Protein AF-A0A817U5U0-F1 (afdb_monomer_lite)

Structure (mmCIF, N/CA/C/O backbone):
data_AF-A0A817U5U0-F1
#
_entry.id   AF-A0A817U5U0-F1
#
loop_
_atom_site.group_PDB
_atom_site.id
_atom_site.type_symbol
_atom_site.label_atom_id
_atom_site.label_alt_id
_atom_site.label_comp_id
_atom_site.label_asym_id
_atom_site.label_entity_id
_atom_site.label_seq_id
_atom_site.pdbx_PDB_ins_code
_atom_site.Cartn_x
_atom_site.Cartn_y
_atom_site.Cartn_z
_atom_site.occupancy
_atom_site.B_iso_or_equiv
_atom_site.auth_seq_id
_atom_site.auth_comp_id
_atom_site.auth_asym_id
_atom_site.auth_atom_id
_atom_site.pdbx_PDB_model_num
ATOM 1 N N . LEU A 1 1 ? 7.726 28.145 31.433 1.00 43.75 1 LEU A N 1
ATOM 2 C CA . LEU A 1 1 ? 6.284 27.852 31.631 1.00 43.75 1 LEU A CA 1
ATOM 3 C C . LEU A 1 1 ? 5.340 28.906 31.020 1.00 43.75 1 LEU A C 1
ATOM 5 O O . LEU A 1 1 ? 4.255 28.517 30.616 1.00 43.75 1 LEU A O 1
ATOM 9 N N . SER A 1 2 ? 5.715 30.189 30.874 1.00 51.97 2 SER A N 1
ATOM 10 C CA . SER A 1 2 ? 4.819 31.243 30.341 1.00 51.97 2 SER A CA 1
ATOM 11 C C . SER A 1 2 ? 4.705 31.316 28.805 1.00 51.97 2 SER A C 1
ATOM 13 O O . SER A 1 2 ? 3.604 31.528 28.306 1.00 51.97 2 SER A O 1
ATOM 15 N N . LEU A 1 3 ? 5.781 31.081 28.037 1.00 46.44 3 LEU A N 1
ATOM 16 C CA . LEU A 1 3 ? 5.717 31.135 26.562 1.00 46.44 3 LEU A CA 1
ATOM 17 C C . LEU A 1 3 ? 4.950 29.959 25.932 1.00 46.44 3 LEU A C 1
ATOM 19 O O . LEU A 1 3 ? 4.122 30.171 25.052 1.00 46.44 3 LEU A O 1
ATOM 23 N N . ASN A 1 4 ? 5.173 28.727 26.403 1.00 53.31 4 ASN A N 1
ATOM 24 C CA . ASN A 1 4 ? 4.499 27.547 25.838 1.00 53.31 4 ASN A CA 1
ATOM 25 C C . ASN A 1 4 ? 2.989 27.557 26.116 1.00 53.31 4 ASN A C 1
ATOM 27 O O . ASN A 1 4 ? 2.205 27.182 25.250 1.00 53.31 4 ASN A O 1
ATOM 31 N N . LYS A 1 5 ? 2.562 28.058 27.284 1.00 53.97 5 LYS A N 1
ATOM 32 C CA . LYS A 1 5 ? 1.135 28.207 27.607 1.00 53.97 5 LYS A CA 1
ATOM 33 C C . LYS A 1 5 ? 0.460 29.260 26.719 1.00 53.97 5 LYS A C 1
ATOM 35 O O . LYS A 1 5 ? -0.624 29.000 26.212 1.00 53.97 5 LYS A O 1
ATOM 40 N N . ALA A 1 6 ? 1.116 30.397 26.469 1.00 56.25 6 ALA A N 1
ATOM 41 C CA . ALA A 1 6 ? 0.605 31.432 25.564 1.00 56.25 6 ALA A CA 1
ATOM 42 C C . ALA A 1 6 ? 0.514 30.944 24.104 1.00 56.25 6 ALA A C 1
ATOM 44 O O . ALA A 1 6 ? -0.494 31.175 23.438 1.00 56.25 6 ALA A O 1
ATOM 45 N N . ASN A 1 7 ? 1.521 30.203 23.627 1.00 61.50 7 ASN A N 1
ATOM 46 C CA . ASN A 1 7 ? 1.499 29.600 22.292 1.00 61.50 7 ASN A CA 1
ATOM 47 C C . ASN A 1 7 ? 0.380 28.558 22.141 1.00 61.50 7 ASN A C 1
ATOM 49 O O . ASN A 1 7 ? -0.307 28.552 21.123 1.00 61.50 7 ASN A O 1
ATOM 53 N N . ASN A 1 8 ? 0.139 27.732 23.161 1.00 61.09 8 ASN A N 1
ATOM 54 C CA . ASN A 1 8 ? -0.932 26.735 23.128 1.00 61.09 8 ASN A CA 1
ATOM 55 C C . ASN A 1 8 ? -2.330 27.368 23.156 1.00 61.09 8 ASN A C 1
ATOM 57 O O . ASN A 1 8 ? -3.209 26.927 22.422 1.00 61.09 8 ASN A O 1
ATOM 61 N N . ILE A 1 9 ? -2.525 28.444 23.927 1.00 65.06 9 ILE A N 1
ATOM 62 C CA . ILE A 1 9 ? -3.781 29.214 23.921 1.00 65.06 9 ILE A CA 1
ATOM 63 C C . ILE A 1 9 ? -4.038 29.813 22.530 1.00 65.06 9 ILE A C 1
ATOM 65 O O . ILE A 1 9 ? -5.150 29.713 22.012 1.00 65.06 9 ILE A O 1
ATOM 69 N N . ASN A 1 10 ? -3.004 30.362 21.882 1.00 74.81 10 ASN A N 1
ATOM 70 C CA . ASN A 1 10 ? -3.115 30.878 20.516 1.00 74.81 10 ASN A CA 1
ATOM 71 C C . ASN A 1 10 ? -3.481 29.779 19.503 1.00 74.81 10 ASN A C 1
ATOM 73 O O . ASN A 1 10 ? -4.281 30.025 18.601 1.00 74.81 10 ASN A O 1
ATOM 77 N N . ILE A 1 11 ? -2.943 28.564 19.664 1.00 77.94 11 ILE A N 1
ATOM 78 C CA . ILE A 1 11 ? -3.271 27.413 18.812 1.00 77.94 11 ILE A CA 1
ATOM 79 C C . ILE A 1 11 ? -4.739 26.998 18.977 1.00 77.94 11 ILE A C 1
ATOM 81 O O . ILE A 1 11 ? -5.435 26.837 17.975 1.00 77.94 11 ILE A O 1
ATOM 85 N N . THR A 1 12 ? -5.236 26.871 20.209 1.00 76.38 12 THR A N 1
ATOM 86 C CA . THR A 1 12 ? -6.635 26.490 20.467 1.00 76.38 12 THR A CA 1
ATOM 87 C C . THR A 1 12 ? -7.622 27.514 19.903 1.00 76.38 12 THR A C 1
ATOM 89 O O . THR A 1 12 ? -8.574 27.133 19.223 1.00 76.38 12 THR A O 1
ATOM 92 N N . ILE A 1 13 ? -7.359 28.814 20.084 1.00 79.56 13 ILE A N 1
ATOM 93 C CA . ILE A 1 13 ? -8.192 29.884 19.506 1.00 79.56 13 ILE A CA 1
ATOM 94 C C . ILE A 1 13 ? -8.181 29.815 17.970 1.00 79.56 13 ILE A C 1
ATOM 96 O O . ILE A 1 13 ? -9.220 29.980 17.325 1.00 79.56 13 ILE A O 1
ATOM 100 N N . ALA A 1 14 ? -7.022 29.543 17.365 1.00 81.31 14 ALA A N 1
ATOM 101 C CA . ALA A 1 14 ? -6.908 29.419 15.916 1.00 81.31 14 ALA A CA 1
ATOM 102 C C . ALA A 1 14 ? -7.672 28.195 15.374 1.00 81.31 14 ALA A C 1
ATOM 104 O O . ALA A 1 14 ? -8.355 28.306 14.352 1.00 81.31 14 ALA A O 1
ATOM 105 N N . ILE A 1 15 ? -7.612 27.054 16.069 1.00 81.00 15 ILE A N 1
ATOM 106 C CA . ILE A 1 15 ? -8.390 25.849 15.741 1.00 81.00 15 ILE A CA 1
ATOM 107 C C . ILE A 1 15 ? -9.892 26.145 15.804 1.00 81.00 15 ILE A C 1
ATOM 109 O O . ILE A 1 15 ? -10.621 25.814 14.868 1.00 81.00 15 ILE A O 1
ATOM 113 N N . GLU A 1 16 ? -10.357 26.816 16.859 1.00 82.50 16 GLU A N 1
ATOM 114 C CA . GLU A 1 16 ? -11.765 27.187 17.005 1.00 82.50 16 GLU A CA 1
ATOM 115 C C . GLU A 1 16 ? -12.228 28.129 15.881 1.00 82.50 16 GLU A C 1
ATOM 117 O O . GLU A 1 16 ? -13.289 27.927 15.279 1.00 82.50 16 GLU A O 1
ATOM 122 N N . PHE A 1 17 ? -11.418 29.137 15.546 1.00 84.31 17 PHE A N 1
ATOM 123 C CA . PHE A 1 17 ? -11.716 30.068 14.461 1.00 84.31 17 PHE A CA 1
ATOM 124 C C . PHE A 1 17 ? -11.838 29.353 13.108 1.00 84.31 17 PHE A C 1
ATOM 126 O O . PHE A 1 17 ? -12.817 29.565 12.382 1.00 84.31 17 PHE A O 1
ATOM 133 N N . LEU A 1 18 ? -10.879 28.481 12.778 1.00 83.81 18 LEU A N 1
ATOM 134 C CA . LEU A 1 18 ? -10.904 27.711 11.535 1.00 83.81 18 LEU A CA 1
ATOM 135 C C . LEU A 1 18 ? -12.078 26.728 11.500 1.00 83.81 18 LEU A C 1
ATOM 137 O O . LEU A 1 18 ? -12.753 26.647 10.476 1.00 83.81 18 LEU A O 1
ATOM 141 N N . SER A 1 19 ? -12.379 26.058 12.615 1.00 83.00 19 SER A N 1
ATOM 142 C CA . SER A 1 19 ? -13.530 25.155 12.747 1.00 83.00 19 SER A CA 1
ATOM 143 C C . SER A 1 19 ? -14.846 25.872 12.433 1.00 83.00 19 SER A C 1
ATOM 145 O O . SER A 1 19 ? -15.603 25.458 11.551 1.00 83.00 19 SER A O 1
ATOM 147 N N . ARG A 1 20 ? -15.076 27.036 13.054 1.00 83.50 20 ARG A N 1
ATOM 148 C CA . ARG A 1 20 ? -16.261 27.870 12.791 1.00 83.50 20 ARG A CA 1
ATOM 149 C C . ARG A 1 20 ? -16.310 28.405 11.360 1.00 83.50 20 ARG A C 1
ATOM 151 O O . ARG A 1 20 ? -17.399 28.678 10.858 1.00 83.50 20 ARG A O 1
ATOM 158 N N . SER A 1 21 ? -15.159 28.637 10.733 1.00 84.38 21 SER A N 1
ATOM 159 C CA . SER A 1 21 ? -15.073 29.075 9.336 1.00 84.38 21 SER A CA 1
ATOM 160 C C . SER A 1 21 ? -15.476 27.950 8.378 1.00 84.38 21 SER A C 1
ATOM 162 O O . SER A 1 21 ? -16.348 28.149 7.533 1.00 84.38 21 SER A O 1
ATOM 164 N N . ILE A 1 22 ? -14.930 26.744 8.574 1.00 83.06 22 ILE A N 1
ATOM 165 C CA . ILE A 1 22 ? -15.254 25.550 7.778 1.00 83.06 22 ILE A CA 1
ATOM 166 C C . ILE A 1 22 ? -16.745 25.225 7.875 1.00 83.06 22 ILE A C 1
ATOM 168 O O . ILE A 1 22 ? -17.406 25.093 6.848 1.00 83.06 22 ILE A O 1
ATOM 172 N N . LEU A 1 23 ? -17.296 25.166 9.093 1.00 82.88 23 LEU A N 1
ATOM 173 C CA . LEU A 1 23 ? -18.718 24.882 9.306 1.00 82.88 23 LEU A CA 1
ATOM 174 C C . LEU A 1 23 ? -19.612 25.891 8.582 1.00 82.88 23 LEU A C 1
ATOM 176 O O . LEU A 1 23 ? -20.573 25.501 7.929 1.00 82.88 23 LEU A O 1
ATOM 180 N N . ARG A 1 24 ? -19.282 27.187 8.652 1.00 82.19 24 ARG A N 1
ATOM 181 C CA . ARG A 1 24 ? -20.046 28.225 7.947 1.00 82.19 24 ARG A CA 1
ATOM 182 C C . ARG A 1 24 ? -20.027 28.023 6.437 1.00 82.19 24 ARG A C 1
ATOM 184 O O . ARG A 1 24 ? -21.071 28.153 5.811 1.00 82.19 24 ARG A O 1
ATOM 191 N N . HIS A 1 25 ? -18.872 27.705 5.862 1.00 81.44 25 HIS A N 1
ATOM 192 C CA . HIS A 1 25 ? -18.752 27.523 4.420 1.00 81.44 25 HIS A CA 1
ATOM 193 C C . HIS A 1 25 ? -19.435 26.243 3.921 1.00 81.44 25 HIS A C 1
ATOM 195 O O . HIS A 1 25 ? -20.168 26.321 2.940 1.00 81.44 25 HIS A O 1
ATOM 201 N N . LEU A 1 26 ? -19.280 25.114 4.621 1.00 77.94 26 LEU A N 1
ATOM 202 C CA . LEU A 1 26 ? -19.882 23.835 4.221 1.00 77.94 26 LEU A CA 1
ATOM 203 C C . LEU A 1 26 ? -21.403 23.779 4.463 1.00 77.94 26 LEU A C 1
ATOM 205 O O . LEU A 1 26 ? -22.134 23.199 3.666 1.00 77.94 26 LEU A O 1
ATOM 209 N N . ILE A 1 27 ? -21.916 24.416 5.524 1.00 74.94 27 ILE A N 1
ATOM 210 C CA . ILE A 1 27 ? -23.370 24.495 5.773 1.00 74.94 27 ILE A CA 1
ATOM 211 C C . ILE A 1 27 ? -24.041 25.474 4.802 1.00 74.94 27 ILE A C 1
ATOM 213 O O . ILE A 1 27 ? -25.139 25.219 4.321 1.00 74.94 27 ILE A O 1
ATOM 217 N N . HIS A 1 28 ? -23.396 26.601 4.488 1.00 69.19 28 HIS A N 1
ATOM 218 C CA . HIS A 1 28 ? -23.938 27.532 3.498 1.00 69.19 28 HIS A CA 1
ATOM 219 C C . HIS A 1 28 ? -23.950 26.915 2.089 1.00 69.19 28 HIS A C 1
ATOM 221 O O . HIS A 1 28 ? -24.801 27.255 1.270 1.00 69.19 28 HIS A O 1
ATOM 227 N N . GLU A 1 29 ? -23.024 26.001 1.800 1.00 62.50 29 GLU A N 1
ATOM 228 C CA . GLU A 1 29 ? -22.996 25.242 0.552 1.00 62.50 29 GLU A CA 1
ATOM 229 C C . GLU A 1 29 ? -24.199 24.300 0.416 1.00 62.50 29 GLU A C 1
ATOM 231 O O . GLU A 1 29 ? -24.872 24.355 -0.614 1.00 62.50 29 GLU A O 1
ATOM 236 N N . SER A 1 30 ? -24.551 23.534 1.461 1.00 59.88 30 SER A N 1
ATOM 237 C CA . SER A 1 30 ? -25.712 22.623 1.431 1.00 59.88 30 SER A CA 1
ATOM 238 C C . SER A 1 30 ? -27.060 23.333 1.239 1.00 59.88 30 SER A C 1
ATOM 240 O O . SER A 1 30 ? -28.045 22.701 0.864 1.00 59.88 30 SER A O 1
ATOM 242 N N . GLN A 1 31 ? -27.102 24.650 1.463 1.00 58.00 31 GLN A N 1
ATOM 243 C CA . GLN A 1 31 ? -28.292 25.494 1.333 1.00 58.00 31 GLN A CA 1
ATOM 244 C C . GLN A 1 31 ? -28.314 26.339 0.043 1.00 58.00 31 GLN A C 1
ATOM 246 O O . GLN A 1 31 ? -29.323 26.984 -0.244 1.00 58.00 31 GLN A O 1
ATOM 251 N N . SER A 1 32 ? -27.226 26.376 -0.738 1.00 54.06 32 SER A N 1
ATOM 252 C CA . SER A 1 32 ? -27.086 27.280 -1.893 1.00 54.06 32 SER A CA 1
ATOM 253 C C . SER A 1 32 ? -27.425 26.623 -3.242 1.00 54.06 32 SER A C 1
ATOM 255 O O . SER A 1 32 ? -27.016 25.503 -3.527 1.00 54.06 32 SER A O 1
ATOM 257 N N . ASN A 1 33 ? -28.172 27.341 -4.093 1.00 47.47 33 ASN A N 1
ATOM 258 C CA . ASN A 1 33 ? -28.650 26.859 -5.398 1.00 47.47 33 ASN A CA 1
ATOM 259 C C . ASN A 1 33 ? -27.487 26.647 -6.407 1.00 47.47 33 ASN A C 1
ATOM 261 O O . ASN A 1 33 ? -26.680 27.564 -6.595 1.00 47.47 33 ASN A O 1
ATOM 265 N N . PRO A 1 34 ? -27.421 25.512 -7.135 1.00 52.78 34 PRO A N 1
ATOM 266 C CA . PRO A 1 34 ? -26.240 25.077 -7.902 1.00 52.78 34 PRO A CA 1
ATOM 267 C C . PRO A 1 34 ? -25.942 25.855 -9.202 1.00 52.78 34 PRO A C 1
ATOM 269 O O . PRO A 1 34 ? -24.988 25.535 -9.905 1.00 52.78 34 PRO A O 1
ATOM 272 N N . GLN A 1 35 ? -26.731 26.871 -9.566 1.00 47.59 35 GLN A N 1
ATOM 273 C CA . GLN A 1 35 ? -26.686 27.451 -10.917 1.00 47.59 35 GLN A CA 1
ATOM 274 C C . GLN A 1 35 ? -25.785 28.683 -11.112 1.00 47.59 35 GLN A C 1
ATOM 276 O O . GLN A 1 35 ? -25.588 29.069 -12.260 1.00 47.59 35 GLN A O 1
ATOM 281 N N . TYR A 1 36 ? -25.204 29.300 -10.069 1.00 47.00 36 TYR A N 1
ATOM 282 C CA . TYR A 1 36 ? -24.597 30.639 -10.240 1.00 47.00 36 TYR A CA 1
ATOM 283 C C . TYR A 1 36 ? -23.177 30.895 -9.696 1.00 47.00 36 TYR A C 1
ATOM 285 O O . TYR A 1 36 ? -22.712 32.023 -9.832 1.00 47.00 36 TYR A O 1
ATOM 293 N N . ASN A 1 37 ? -22.432 29.934 -9.121 1.00 55.19 37 ASN A N 1
ATOM 294 C CA . ASN A 1 37 ? -21.093 30.259 -8.570 1.00 55.19 37 ASN A CA 1
ATOM 295 C C . ASN A 1 37 ? -20.073 29.100 -8.454 1.00 55.19 37 ASN A C 1
ATOM 297 O O . ASN A 1 37 ? -19.302 29.048 -7.494 1.00 55.19 37 ASN A O 1
ATOM 301 N N . ASN A 1 38 ? -19.992 28.205 -9.444 1.00 64.81 38 ASN A N 1
ATOM 302 C CA . ASN A 1 38 ? -19.128 27.010 -9.382 1.00 64.81 38 ASN A CA 1
ATOM 303 C C . ASN A 1 38 ? -17.647 27.304 -9.063 1.00 64.81 38 ASN A C 1
ATOM 305 O O . ASN A 1 38 ? -17.042 26.602 -8.261 1.00 64.81 38 ASN A O 1
ATOM 309 N N . GLN A 1 39 ? -17.052 28.372 -9.607 1.00 71.25 39 GLN A N 1
ATOM 310 C CA . GLN A 1 39 ? -15.627 28.658 -9.377 1.00 71.25 39 GLN A CA 1
ATOM 311 C C . GLN A 1 39 ? -15.336 29.210 -7.970 1.00 71.25 39 GLN A C 1
ATOM 313 O O . GLN A 1 39 ? -14.357 28.815 -7.338 1.00 71.25 39 GLN A O 1
ATOM 318 N N . ARG A 1 40 ? -16.192 30.097 -7.440 1.00 74.00 40 ARG A N 1
ATOM 319 C CA . ARG A 1 40 ? -16.064 30.595 -6.056 1.00 74.00 40 ARG A CA 1
ATOM 320 C C . ARG A 1 40 ? -16.325 29.488 -5.041 1.00 74.00 40 ARG A C 1
ATOM 322 O O . ARG A 1 40 ? -15.653 29.447 -4.012 1.00 74.00 40 ARG A O 1
ATOM 329 N N . LEU A 1 41 ? -17.267 28.599 -5.350 1.00 75.25 41 LEU A N 1
ATOM 330 C CA . LEU A 1 41 ? -17.567 27.426 -4.544 1.00 75.25 41 LEU A CA 1
ATOM 331 C C . LEU A 1 41 ? -16.346 26.503 -4.450 1.00 75.25 41 LEU A C 1
ATOM 333 O O . LEU A 1 41 ? -15.869 26.247 -3.350 1.00 75.25 41 LEU A O 1
ATOM 337 N N . LEU A 1 42 ? -15.753 26.131 -5.590 1.00 76.69 42 LEU A N 1
ATOM 338 C CA . LEU A 1 42 ? -14.539 25.306 -5.644 1.00 76.69 42 LEU A CA 1
ATOM 339 C C . LEU A 1 42 ? -13.374 25.911 -4.843 1.00 76.69 42 LEU A C 1
ATOM 341 O O . LEU A 1 42 ? -12.702 25.202 -4.097 1.00 76.69 42 LEU A O 1
ATOM 345 N N . ILE A 1 43 ? -13.169 27.230 -4.928 1.00 80.31 43 ILE A N 1
ATOM 346 C CA . ILE A 1 43 ? -12.139 27.933 -4.144 1.00 80.31 43 ILE A CA 1
ATOM 347 C C . ILE A 1 43 ? -12.426 27.853 -2.636 1.00 80.31 43 ILE A C 1
ATOM 349 O O . ILE A 1 43 ? -11.502 27.697 -1.836 1.00 80.31 43 ILE A O 1
ATOM 353 N N . ASN A 1 44 ? -13.686 27.989 -2.222 1.00 82.94 44 ASN A N 1
ATOM 354 C CA . ASN A 1 44 ? -14.061 27.917 -0.809 1.00 82.94 44 ASN A CA 1
ATOM 355 C C . ASN A 1 44 ? -13.939 26.493 -0.256 1.00 82.94 44 ASN A C 1
ATOM 357 O O . ASN A 1 44 ? -13.437 26.325 0.855 1.00 82.94 44 ASN A O 1
ATOM 361 N N . ILE A 1 45 ? -14.311 25.482 -1.040 1.00 84.44 45 ILE A N 1
ATOM 362 C CA . ILE A 1 45 ? -14.126 24.067 -0.705 1.00 84.44 45 ILE A CA 1
ATOM 363 C C . ILE A 1 45 ? -12.638 23.748 -0.524 1.00 84.44 45 ILE A C 1
ATOM 365 O O . ILE A 1 45 ? -12.233 23.170 0.486 1.00 84.44 45 ILE A O 1
ATOM 369 N N . GLU A 1 46 ? -11.793 24.188 -1.461 1.00 86.00 46 GLU A N 1
ATOM 370 C CA . GLU A 1 46 ? -10.347 23.986 -1.363 1.00 86.00 46 GLU A CA 1
ATOM 371 C C . GLU A 1 46 ? -9.770 24.672 -0.113 1.00 86.00 46 GLU A C 1
ATOM 373 O O . GLU A 1 46 ? -8.947 24.090 0.600 1.00 86.00 46 GLU A O 1
ATOM 378 N N . LYS A 1 47 ? -10.228 25.890 0.210 1.00 86.75 47 LYS A N 1
ATOM 379 C CA . LYS A 1 47 ? -9.858 26.577 1.458 1.00 86.75 47 LYS A CA 1
ATOM 380 C C . LYS A 1 47 ? -10.288 25.787 2.693 1.00 86.75 47 LYS A C 1
ATOM 382 O O . LYS A 1 47 ? -9.500 25.694 3.630 1.00 86.75 47 LYS A O 1
ATOM 387 N N . CYS A 1 48 ? -11.487 25.204 2.705 1.00 87.50 48 CYS A N 1
ATOM 388 C CA . CYS A 1 48 ? -11.955 24.374 3.817 1.00 87.50 48 CYS A CA 1
ATOM 389 C C . CYS A 1 48 ? -11.061 23.145 4.010 1.00 87.50 48 CYS A C 1
ATOM 391 O O . CYS A 1 48 ? -10.595 22.910 5.123 1.00 87.50 48 CYS A O 1
ATOM 393 N N . SER A 1 49 ? -10.732 22.434 2.929 1.00 88.12 49 SER A N 1
ATOM 394 C CA . SER A 1 49 ? -9.812 21.289 2.970 1.00 88.12 49 SER A CA 1
ATOM 395 C C . SER A 1 49 ? -8.421 21.689 3.482 1.00 88.12 49 SER A C 1
ATOM 397 O O . SER A 1 49 ? -7.876 21.061 4.390 1.00 88.12 49 SER A O 1
ATOM 399 N N . ARG A 1 50 ? -7.859 22.808 3.003 1.00 89.69 50 ARG A N 1
ATOM 400 C CA . ARG A 1 50 ? -6.579 23.335 3.515 1.00 89.69 50 ARG A CA 1
ATOM 401 C C . ARG A 1 50 ? -6.658 23.720 4.995 1.00 89.69 50 ARG A C 1
ATOM 403 O O . ARG A 1 50 ? -5.712 23.455 5.734 1.00 89.69 50 ARG A O 1
ATOM 410 N N . ASN A 1 51 ? -7.765 24.311 5.440 1.00 89.81 51 ASN A N 1
ATOM 411 C CA . ASN A 1 51 ? -7.975 24.649 6.847 1.00 89.81 51 ASN A CA 1
ATOM 412 C C . ASN A 1 51 ? -8.051 23.391 7.722 1.00 89.81 51 ASN A C 1
ATOM 414 O O . ASN A 1 51 ? -7.457 23.388 8.795 1.00 89.81 51 ASN A O 1
ATOM 418 N N . LEU A 1 52 ? -8.688 22.310 7.255 1.00 89.88 52 LEU A N 1
ATOM 419 C CA . LEU A 1 52 ? -8.681 21.013 7.945 1.00 89.88 52 LEU A CA 1
ATOM 420 C C . LEU A 1 52 ? -7.255 20.466 8.105 1.00 89.88 52 LEU A C 1
ATOM 422 O O . LEU A 1 52 ? -6.892 20.023 9.192 1.00 89.88 52 LEU A O 1
ATOM 426 N N . LEU A 1 53 ? -6.405 20.589 7.077 1.00 90.94 53 LEU A N 1
ATOM 427 C CA . LEU A 1 53 ? -4.986 20.217 7.180 1.00 90.94 53 LEU A CA 1
ATOM 428 C C . LEU A 1 53 ? -4.226 21.060 8.214 1.00 90.94 53 LEU A C 1
ATOM 430 O O . LEU A 1 53 ? -3.364 20.540 8.925 1.00 90.94 53 LEU A O 1
ATOM 434 N N . HIS A 1 54 ? -4.522 22.359 8.301 1.00 88.94 54 HIS A N 1
ATOM 435 C CA . HIS A 1 54 ? -3.929 23.235 9.312 1.00 88.94 54 HIS A CA 1
ATOM 436 C C . HIS A 1 54 ? -4.386 22.870 10.722 1.00 88.94 54 HIS A C 1
ATOM 438 O O . HIS A 1 54 ? -3.537 22.770 11.606 1.00 88.94 54 HIS A O 1
ATOM 444 N N . ILE A 1 55 ? -5.683 22.612 10.914 1.00 87.75 55 ILE A N 1
ATOM 445 C CA . ILE A 1 55 ? -6.231 22.130 12.184 1.00 87.75 55 ILE A CA 1
ATOM 446 C C . ILE A 1 55 ? -5.533 20.830 12.583 1.00 87.75 55 ILE A C 1
ATOM 448 O O . ILE A 1 55 ? -4.969 20.779 13.666 1.00 87.75 55 ILE A O 1
ATOM 452 N N . ALA A 1 56 ? -5.475 19.825 11.704 1.00 88.31 56 ALA A N 1
ATOM 453 C CA . ALA A 1 56 ? -4.821 18.548 11.994 1.00 88.31 56 ALA A CA 1
ATOM 454 C C . ALA A 1 56 ? -3.347 18.728 12.403 1.00 88.31 56 ALA A C 1
ATOM 456 O O . ALA A 1 56 ? -2.893 18.160 13.398 1.00 88.31 56 ALA A O 1
ATOM 457 N N . LYS A 1 57 ? -2.602 19.575 11.678 1.00 89.69 57 LYS A N 1
ATOM 458 C CA . LYS A 1 57 ? -1.207 19.900 12.010 1.00 89.69 57 LYS A CA 1
ATOM 459 C C . LYS A 1 57 ? -1.092 20.553 13.389 1.00 89.69 57 LYS A C 1
ATOM 461 O O . LYS A 1 57 ? -0.219 20.180 14.166 1.00 89.69 57 LYS A O 1
ATOM 466 N N . TRP A 1 58 ? -1.937 21.537 13.678 1.00 86.56 58 TRP A N 1
ATOM 467 C CA . TRP A 1 58 ? -1.895 22.275 14.935 1.00 86.56 58 TRP A CA 1
ATOM 468 C C . TRP A 1 58 ? -2.368 21.448 16.130 1.00 86.56 58 TRP A C 1
ATOM 470 O O . TRP A 1 58 ? -1.766 21.536 17.199 1.00 86.56 58 TRP A O 1
ATOM 480 N N . SER A 1 59 ? -3.373 20.594 15.942 1.00 84.88 59 SER A N 1
ATOM 481 C CA . SER A 1 59 ? -3.806 19.608 16.931 1.00 84.88 59 SER A CA 1
ATOM 482 C C . SER A 1 59 ? -2.657 18.677 17.306 1.00 84.88 59 SER A C 1
ATOM 484 O O . SER A 1 59 ? -2.398 18.499 18.491 1.00 84.88 59 SER A O 1
ATOM 486 N N . ARG A 1 60 ? -1.893 18.181 16.322 1.00 84.94 60 ARG A N 1
ATOM 487 C CA . ARG A 1 60 ? -0.700 17.362 16.581 1.00 84.94 60 ARG A CA 1
ATOM 488 C C . ARG A 1 60 ? 0.363 18.109 17.386 1.00 84.94 60 ARG A C 1
ATOM 490 O O . ARG A 1 60 ? 0.827 17.601 18.399 1.00 84.94 60 ARG A O 1
ATOM 497 N N . THR A 1 61 ? 0.679 19.350 17.007 1.00 84.69 61 THR A N 1
ATOM 498 C CA . THR A 1 61 ? 1.643 20.164 17.771 1.00 84.69 61 THR A CA 1
ATOM 499 C C . THR A 1 61 ? 1.164 20.494 19.185 1.00 84.69 61 THR A C 1
ATOM 501 O O . THR A 1 61 ? 1.987 20.661 20.078 1.00 84.69 61 THR A O 1
ATOM 504 N N . ALA A 1 62 ? -0.152 20.599 19.400 1.00 79.12 62 ALA A N 1
ATOM 505 C CA . ALA A 1 62 ? -0.726 20.827 20.721 1.00 79.12 62 ALA A CA 1
ATOM 506 C C . ALA A 1 62 ? -0.636 19.572 21.605 1.00 79.12 62 ALA A C 1
ATOM 508 O O . ALA A 1 62 ? -0.320 19.692 22.785 1.00 79.12 62 ALA A O 1
ATOM 509 N N . ILE A 1 63 ? -0.848 18.380 21.034 1.00 78.75 63 ILE A N 1
ATOM 510 C CA . ILE A 1 63 ? -0.674 17.097 21.739 1.00 78.75 63 ILE A CA 1
ATOM 511 C C . ILE A 1 63 ? 0.780 16.928 22.186 1.00 78.75 63 ILE A C 1
ATOM 513 O O . ILE A 1 63 ? 1.033 16.581 23.335 1.00 78.75 63 ILE A O 1
ATOM 517 N N . GLU A 1 64 ? 1.735 17.239 21.307 1.00 80.75 64 GLU A N 1
ATOM 518 C CA . GLU A 1 64 ? 3.168 17.180 21.617 1.00 80.75 64 GLU A CA 1
ATOM 519 C C . GLU A 1 64 ? 3.585 18.187 22.709 1.00 80.75 64 GLU A C 1
ATOM 521 O O . GLU A 1 64 ? 4.589 17.975 23.387 1.00 80.75 64 GLU A O 1
ATOM 526 N N . SER A 1 65 ? 2.832 19.280 22.900 1.00 73.62 65 SER A N 1
ATOM 527 C CA . SER A 1 65 ? 3.200 20.372 23.808 1.00 73.62 65 SER A CA 1
ATOM 528 C C . SER A 1 65 ? 2.447 20.404 25.150 1.00 73.62 65 SER A C 1
ATOM 530 O O . SER A 1 65 ? 2.997 20.988 26.088 1.00 73.62 65 SER A O 1
ATOM 532 N N . ASN A 1 66 ? 1.221 19.852 25.271 1.00 69.19 66 ASN A N 1
ATOM 533 C CA . ASN A 1 66 ? 0.506 19.591 26.544 1.00 69.19 66 ASN A CA 1
ATOM 534 C C . ASN A 1 66 ? -0.894 18.936 26.363 1.00 69.19 66 ASN A C 1
ATOM 536 O O . ASN A 1 66 ? -1.698 19.431 25.577 1.00 69.19 66 ASN A O 1
ATOM 540 N N . HIS A 1 67 ? -1.280 17.968 27.212 1.00 60.25 67 HIS A N 1
ATOM 541 C CA . HIS A 1 67 ? -2.593 17.281 27.141 1.00 60.25 67 HIS A CA 1
ATOM 542 C C . HIS A 1 67 ? -3.835 18.134 27.515 1.00 60.25 67 HIS A C 1
ATOM 544 O O . HIS A 1 67 ? -4.942 17.841 27.068 1.00 60.25 67 HIS A O 1
ATOM 550 N N . GLU A 1 68 ? -3.701 19.208 28.309 1.00 59.28 68 GLU A N 1
ATOM 551 C CA . GLU A 1 68 ? -4.844 20.082 28.671 1.00 59.28 68 GLU A CA 1
ATOM 552 C C . GLU A 1 68 ? -5.380 20.903 27.484 1.00 59.28 68 GLU A C 1
ATOM 554 O O . GLU A 1 68 ? -6.544 21.299 27.469 1.00 59.28 68 GLU A O 1
ATOM 559 N N . ALA A 1 69 ? -4.548 21.173 26.472 1.00 58.94 69 ALA A N 1
ATOM 560 C CA . ALA A 1 69 ? -4.997 21.856 25.259 1.00 58.94 69 ALA A CA 1
ATOM 561 C C . ALA A 1 69 ? -5.897 20.945 24.407 1.00 58.94 69 ALA A C 1
ATOM 563 O O . ALA A 1 69 ? -6.750 21.427 23.657 1.00 58.94 69 ALA A O 1
ATOM 564 N N . THR A 1 70 ? -5.740 19.627 24.540 1.00 60.22 70 THR A N 1
ATOM 565 C CA . THR A 1 70 ? -6.435 18.639 23.722 1.00 60.22 70 THR A CA 1
ATOM 566 C C . THR A 1 70 ? -7.922 18.569 24.046 1.00 60.22 70 THR A C 1
ATOM 568 O O . THR A 1 70 ? -8.733 18.564 23.127 1.00 60.22 70 THR A O 1
ATOM 571 N N . THR A 1 71 ? -8.316 18.647 25.320 1.00 59.25 71 THR A N 1
ATOM 572 C CA . THR A 1 71 ? -9.735 18.630 25.731 1.00 59.25 71 THR A CA 1
ATOM 573 C C . THR A 1 71 ? -10.522 19.826 25.178 1.00 59.25 71 THR A C 1
ATOM 575 O O . THR A 1 71 ? -11.620 19.660 24.642 1.00 59.25 71 THR A O 1
ATOM 578 N N . ASN A 1 72 ? -9.937 21.027 25.213 1.00 63.41 72 ASN A N 1
ATOM 579 C CA . ASN A 1 72 ? -10.540 22.235 24.636 1.00 63.41 72 ASN A CA 1
ATOM 580 C C . ASN A 1 72 ? -10.626 22.169 23.103 1.00 63.41 72 ASN A C 1
ATOM 582 O O . ASN A 1 72 ? -11.610 22.619 22.503 1.00 63.41 72 ASN A O 1
ATOM 586 N N . ASN A 1 73 ? -9.622 21.568 22.460 1.00 69.19 73 ASN A N 1
ATOM 587 C CA . ASN A 1 73 ? -9.638 21.340 21.019 1.00 69.19 73 ASN A CA 1
ATOM 588 C C . ASN A 1 73 ? -10.736 20.332 20.635 1.00 69.19 73 ASN A C 1
ATOM 590 O O . ASN A 1 73 ? -11.486 20.594 19.699 1.00 69.19 73 ASN A O 1
ATOM 594 N N . VAL A 1 74 ? -10.904 19.232 21.379 1.00 67.75 74 VAL A N 1
ATOM 595 C CA . VAL A 1 74 ? -11.950 18.218 21.135 1.00 67.75 74 VAL A CA 1
ATOM 596 C C . VAL A 1 74 ? -13.350 18.838 21.177 1.00 67.75 74 VAL A C 1
ATOM 598 O O . VAL A 1 74 ? -14.139 18.628 20.256 1.00 67.75 74 VAL A O 1
ATOM 601 N N . MET A 1 75 ? -13.640 19.685 22.172 1.00 67.38 75 MET A N 1
ATOM 602 C CA . MET A 1 75 ? -14.922 20.403 22.254 1.00 67.38 75 MET A CA 1
ATOM 603 C C . MET A 1 75 ? -15.150 21.338 21.058 1.00 67.38 75 MET A C 1
ATOM 605 O O . MET A 1 75 ? -16.250 21.400 20.507 1.00 67.38 75 MET A O 1
ATOM 609 N N . SER A 1 76 ? -14.100 22.030 20.612 1.00 71.69 76 SER A N 1
ATOM 610 C CA . SER A 1 76 ? -14.152 22.951 19.465 1.00 71.69 76 SER A CA 1
ATOM 611 C C . SER A 1 76 ? -14.346 22.234 18.120 1.00 71.69 76 SER A C 1
ATOM 613 O O . SER A 1 76 ? -14.844 22.824 17.155 1.00 71.69 76 SER A O 1
ATOM 615 N N . LEU A 1 77 ? -13.956 20.960 18.050 1.00 82.62 77 LEU A N 1
ATOM 616 C CA . LEU A 1 77 ? -14.049 20.114 16.861 1.00 82.62 77 LEU A CA 1
ATOM 617 C C . LEU A 1 77 ? -15.306 19.232 16.839 1.00 82.62 77 LEU A C 1
ATOM 619 O O . LEU A 1 77 ? -15.639 18.705 15.781 1.00 82.62 77 LEU A O 1
ATOM 623 N N . GLY A 1 78 ? -16.049 19.111 17.947 1.00 81.25 78 GLY A N 1
ATOM 624 C CA . GLY A 1 78 ? -17.222 18.231 18.051 1.00 81.25 78 GLY A CA 1
ATOM 625 C C . GLY A 1 78 ? -18.236 18.400 16.911 1.00 81.25 78 GLY A C 1
ATOM 626 O O . GLY A 1 78 ? -18.619 17.425 16.272 1.00 81.25 78 GLY A O 1
ATOM 627 N N . LYS A 1 79 ? -18.576 19.647 16.557 1.00 80.88 79 LYS A N 1
ATOM 628 C CA . LYS A 1 79 ? -19.491 19.948 15.436 1.00 80.88 79 LYS A CA 1
ATOM 629 C C . LYS A 1 79 ? -18.933 19.561 14.062 1.00 80.88 79 LYS A C 1
ATOM 631 O O . LYS A 1 79 ? -19.700 19.221 13.167 1.00 80.88 79 LYS A O 1
ATOM 636 N N . LEU A 1 80 ? -17.612 19.623 13.871 1.00 83.75 80 LEU A N 1
ATOM 637 C CA . LEU A 1 80 ? -16.985 19.153 12.631 1.00 83.75 80 LEU A CA 1
ATOM 638 C C . LEU A 1 80 ? -17.082 17.632 12.518 1.00 83.75 80 LEU A C 1
ATOM 640 O O . LEU A 1 80 ? -17.374 17.130 11.438 1.00 83.75 80 LEU A O 1
ATOM 644 N N . PHE A 1 81 ? -16.884 16.907 13.620 1.00 85.38 81 PHE A N 1
ATOM 645 C CA . PHE A 1 81 ? -17.030 15.452 13.630 1.00 85.38 81 PHE A CA 1
ATOM 646 C C . PHE A 1 81 ? -18.483 15.008 13.443 1.00 85.38 81 PHE A C 1
ATOM 648 O O . PHE A 1 81 ? -18.722 14.027 12.744 1.00 85.38 81 PHE A O 1
ATOM 655 N N . GLU A 1 82 ? -19.461 15.745 13.977 1.00 84.69 82 GLU A N 1
ATOM 656 C CA . GLU A 1 82 ? -20.882 15.514 13.675 1.00 84.69 82 GLU A CA 1
ATOM 657 C C . GLU A 1 82 ? -21.183 15.682 12.185 1.00 84.69 82 GLU A C 1
ATOM 659 O O . GLU A 1 82 ? -21.823 14.820 11.584 1.00 84.69 82 GLU A O 1
ATOM 664 N N . LEU A 1 83 ? -20.687 16.759 11.570 1.00 83.12 83 LEU A N 1
ATOM 665 C CA . LEU A 1 83 ? -20.868 16.989 10.140 1.00 83.12 83 LEU A CA 1
ATOM 666 C C . LEU A 1 83 ? -20.175 15.895 9.320 1.00 83.12 83 LEU A C 1
ATOM 668 O O . LEU A 1 83 ? -20.781 15.337 8.412 1.00 83.12 83 LEU A O 1
ATOM 672 N N . ARG A 1 84 ? -18.950 15.500 9.677 1.00 84.25 84 ARG A N 1
ATOM 673 C CA . ARG A 1 84 ? -18.267 14.365 9.044 1.00 84.25 84 ARG A CA 1
ATOM 674 C C . ARG A 1 84 ? -19.073 13.067 9.172 1.00 84.25 84 ARG A C 1
ATOM 676 O O . ARG A 1 84 ? -19.202 12.328 8.201 1.00 84.25 84 ARG A O 1
ATOM 683 N N . LYS A 1 85 ? -19.666 12.798 10.337 1.00 85.00 85 LYS A N 1
ATOM 684 C CA . LYS A 1 85 ? -20.524 11.624 10.549 1.00 85.00 85 LYS A CA 1
ATOM 685 C C . LYS A 1 85 ? -21.723 11.612 9.597 1.00 85.00 85 LYS A C 1
ATOM 687 O O . LYS A 1 85 ? -22.125 10.542 9.157 1.00 85.00 85 LYS A O 1
ATOM 692 N N . GLN A 1 86 ? -22.269 12.773 9.233 1.00 82.94 86 GLN A N 1
ATOM 693 C CA . GLN A 1 86 ? -23.323 12.851 8.216 1.00 82.94 86 GLN A CA 1
ATOM 694 C C . GLN A 1 86 ? -22.825 12.412 6.831 1.00 82.94 86 GLN A C 1
ATOM 696 O O . GLN A 1 86 ? -23.546 11.687 6.154 1.00 82.94 86 GLN A O 1
ATOM 701 N N . TYR A 1 87 ? -21.597 12.776 6.440 1.00 79.81 87 TYR A N 1
ATOM 702 C CA . TYR A 1 87 ? -20.980 12.284 5.197 1.00 79.81 87 TYR A CA 1
ATOM 703 C C . TYR A 1 87 ? -20.787 10.761 5.222 1.00 79.81 87 TYR A C 1
ATOM 705 O O . TYR A 1 87 ? -21.075 10.084 4.241 1.00 79.81 87 TYR A O 1
ATOM 713 N N . LEU A 1 88 ? -20.381 10.196 6.361 1.00 82.19 88 LEU A N 1
ATOM 714 C CA . LEU A 1 88 ? -20.270 8.741 6.500 1.00 82.19 88 LEU A CA 1
ATOM 715 C C . LEU A 1 88 ? -21.624 8.037 6.345 1.00 82.19 88 LEU A C 1
ATOM 717 O O . LEU A 1 88 ? -21.713 7.018 5.668 1.00 82.19 88 LEU A O 1
ATOM 721 N N . ILE A 1 89 ? -22.695 8.595 6.922 1.00 81.19 89 ILE A N 1
ATOM 722 C CA . ILE A 1 89 ? -24.054 8.038 6.799 1.00 81.19 89 ILE A CA 1
ATOM 723 C C . ILE A 1 89 ? -24.529 8.033 5.338 1.00 81.19 89 ILE A C 1
ATOM 725 O O . ILE A 1 89 ? -25.266 7.133 4.942 1.00 81.19 89 ILE A O 1
ATOM 729 N N . THR A 1 90 ? -24.094 8.993 4.517 1.00 78.19 90 THR A N 1
ATOM 730 C CA . THR A 1 90 ? -24.400 9.013 3.078 1.00 78.19 90 THR A CA 1
ATOM 731 C C . THR A 1 90 ? -23.503 8.086 2.247 1.00 78.19 90 THR A C 1
ATOM 733 O O . THR A 1 90 ? -23.620 8.070 1.023 1.00 78.19 90 THR A O 1
ATOM 736 N N . GLY A 1 91 ? -22.643 7.288 2.890 1.00 75.94 91 GLY A N 1
ATOM 737 C CA . GLY A 1 91 ? -21.737 6.336 2.244 1.00 75.94 91 GLY A CA 1
ATOM 738 C C . GLY A 1 91 ? -20.434 6.957 1.735 1.00 75.94 91 GLY A C 1
ATOM 739 O O . GLY A 1 91 ? -19.730 6.327 0.948 1.00 75.94 91 GLY A O 1
ATOM 740 N N . LEU A 1 92 ? -20.108 8.187 2.146 1.00 76.69 92 LEU A N 1
ATOM 741 C CA . LEU A 1 92 ? -18.885 8.881 1.749 1.00 76.69 92 LEU A CA 1
ATOM 742 C C . LEU A 1 92 ? -17.826 8.806 2.854 1.00 76.69 92 LEU A C 1
ATOM 744 O O . LEU A 1 92 ? -18.052 9.240 3.981 1.00 76.69 92 LEU A O 1
ATOM 748 N N . GLY A 1 93 ? -16.631 8.343 2.487 1.00 76.81 93 GLY A N 1
ATOM 749 C CA . GLY A 1 93 ? -15.465 8.306 3.370 1.00 76.81 93 GLY A CA 1
ATOM 750 C C . GLY A 1 93 ? -15.239 6.989 4.081 1.00 76.81 93 GLY A C 1
ATOM 751 O O . GLY A 1 93 ? -15.883 5.982 3.797 1.00 76.81 93 GLY A O 1
ATOM 752 N N . VAL A 1 94 ? -14.243 7.001 4.961 1.00 83.38 94 VAL A N 1
ATOM 753 C CA . VAL A 1 94 ? -13.739 5.805 5.631 1.00 83.38 94 VAL A CA 1
ATOM 754 C C . VAL A 1 94 ? -14.032 5.909 7.120 1.00 83.38 94 VAL A C 1
ATOM 756 O O . VAL A 1 94 ? -13.604 6.856 7.777 1.00 83.38 94 VAL A O 1
ATOM 759 N N . ASP A 1 95 ? -14.740 4.930 7.682 1.00 87.06 95 ASP A N 1
ATOM 760 C CA . ASP A 1 95 ? -15.013 4.898 9.122 1.00 87.06 95 ASP A CA 1
ATOM 761 C C . ASP A 1 95 ? -13.805 4.351 9.901 1.00 87.06 95 ASP A C 1
ATOM 763 O O . ASP A 1 95 ? -13.770 3.196 10.324 1.00 87.06 95 ASP A O 1
ATOM 767 N N . ILE A 1 96 ? -12.776 5.191 10.059 1.00 88.50 96 ILE A N 1
ATOM 768 C CA . ILE A 1 96 ? -11.539 4.838 10.767 1.00 88.50 96 ILE A CA 1
ATOM 769 C C . ILE A 1 96 ? -11.837 4.566 12.239 1.00 88.50 96 ILE A C 1
ATOM 771 O O . ILE A 1 96 ? -11.355 3.582 12.799 1.00 88.50 96 ILE A O 1
ATOM 775 N N . ALA A 1 97 ? -12.648 5.422 12.871 1.00 85.81 97 ALA A N 1
ATOM 776 C CA . ALA A 1 97 ? -13.080 5.203 14.241 1.00 85.81 97 ALA A CA 1
ATOM 777 C C . ALA A 1 97 ? -13.937 3.948 14.378 1.00 85.81 97 ALA A C 1
ATOM 779 O O . ALA A 1 97 ? -13.909 3.351 15.450 1.00 85.81 97 ALA A O 1
ATOM 780 N N . GLY A 1 98 ? -14.692 3.562 13.346 1.00 85.25 98 GLY A N 1
ATOM 781 C CA . GLY A 1 98 ? -15.469 2.328 13.222 1.00 85.25 98 GLY A CA 1
ATOM 782 C C . GLY A 1 98 ? -14.661 1.055 13.426 1.00 85.25 98 GLY A C 1
ATOM 783 O O . GLY A 1 98 ? -15.145 0.123 14.074 1.00 85.25 98 GLY A O 1
ATOM 784 N N . GLU A 1 99 ? -13.426 1.048 12.927 1.00 89.25 99 GLU A N 1
ATOM 785 C CA . GLU A 1 99 ? -12.610 -0.154 12.835 1.00 89.25 99 GLU A CA 1
ATOM 786 C C . GLU A 1 99 ? -12.161 -0.654 14.225 1.00 89.25 99 GLU A C 1
ATOM 788 O O . GLU A 1 99 ? -11.390 0.030 14.915 1.00 89.25 99 GLU A O 1
ATOM 793 N N . PRO A 1 100 ? -12.596 -1.855 14.669 1.00 84.25 100 PRO A N 1
ATOM 794 C CA . PRO A 1 100 ? -12.368 -2.322 16.037 1.00 84.25 100 PRO A CA 1
ATOM 795 C C . PRO A 1 100 ? -10.889 -2.420 16.414 1.00 84.25 100 PRO A C 1
ATOM 797 O O . PRO A 1 100 ? -10.513 -2.083 17.539 1.00 84.25 100 PRO A O 1
ATOM 800 N N . PHE A 1 101 ? -10.045 -2.862 15.476 1.00 85.12 101 PHE A N 1
ATOM 801 C CA . PHE A 1 101 ? -8.610 -3.005 15.710 1.00 85.12 101 PHE A CA 1
ATOM 802 C C . PHE A 1 101 ? -7.936 -1.649 15.942 1.00 85.12 101 PHE A C 1
ATOM 804 O O . PHE A 1 101 ? -7.155 -1.499 16.884 1.00 85.12 101 PHE A O 1
ATOM 811 N N . VAL A 1 102 ? -8.268 -0.649 15.121 1.00 87.31 102 VAL A N 1
ATOM 812 C CA . VAL A 1 102 ? -7.715 0.704 15.247 1.00 87.31 102 VAL A CA 1
ATOM 813 C C . VAL A 1 102 ? -8.202 1.342 16.543 1.00 87.31 102 VAL A C 1
ATOM 815 O O . VAL A 1 102 ? -7.388 1.793 17.345 1.00 87.31 102 VAL A O 1
ATOM 818 N N . ARG A 1 103 ? -9.514 1.295 16.807 1.00 87.06 103 ARG A N 1
ATOM 819 C CA . ARG A 1 103 ? -10.123 1.873 18.014 1.00 87.06 103 ARG A CA 1
ATOM 820 C C . ARG A 1 103 ? -9.519 1.320 19.306 1.00 87.06 103 ARG A C 1
ATOM 822 O O . ARG A 1 103 ? -9.367 2.062 20.269 1.00 87.06 103 ARG A O 1
ATOM 829 N N . LYS A 1 104 ? -9.194 0.024 19.341 1.00 84.50 104 LYS A N 1
ATOM 830 C CA . LYS A 1 104 ? -8.627 -0.629 20.530 1.00 84.50 104 LYS A CA 1
ATOM 831 C C . LYS A 1 104 ? -7.164 -0.250 20.776 1.00 84.50 104 LYS A C 1
ATOM 833 O O . LYS A 1 104 ? -6.759 -0.156 21.930 1.00 84.50 104 LYS A O 1
ATOM 838 N N . ASN A 1 105 ? -6.376 -0.070 19.716 1.00 84.31 105 ASN A N 1
ATOM 839 C CA . ASN A 1 105 ? -4.914 0.031 19.816 1.00 84.31 105 ASN A CA 1
ATOM 840 C C . ASN A 1 105 ? -4.360 1.448 19.588 1.00 84.31 105 ASN A C 1
ATOM 842 O O . ASN A 1 105 ? -3.157 1.669 19.733 1.00 84.31 105 ASN A O 1
ATOM 846 N N . MET A 1 106 ? -5.211 2.410 19.229 1.00 88.06 106 MET A N 1
ATOM 847 C CA . MET A 1 106 ? -4.821 3.780 18.910 1.00 88.06 106 MET A CA 1
ATOM 848 C C . MET A 1 106 ? -5.335 4.781 19.948 1.00 88.06 106 MET A C 1
ATOM 850 O O . MET A 1 106 ? -6.453 4.669 20.446 1.00 88.06 106 MET A O 1
ATOM 854 N N . LEU A 1 107 ? -4.520 5.792 20.261 1.00 87.50 107 LEU A N 1
ATOM 855 C CA . LEU A 1 107 ? -4.921 6.888 21.144 1.00 87.50 107 LEU A CA 1
ATOM 856 C C . LEU A 1 107 ? -6.033 7.720 20.493 1.00 87.50 107 LEU A C 1
ATOM 858 O O . LEU A 1 107 ? -5.968 8.016 19.298 1.00 87.50 107 LEU A O 1
ATOM 862 N N . LEU A 1 108 ? -7.010 8.155 21.294 1.00 85.62 108 LEU A N 1
ATOM 863 C CA . LEU A 1 108 ? -8.149 8.941 20.810 1.00 85.62 108 LEU A CA 1
ATOM 864 C C . LEU A 1 108 ? -7.702 10.220 20.088 1.00 85.62 108 LEU A C 1
ATOM 866 O O . LEU A 1 108 ? -8.210 10.525 19.017 1.00 85.62 108 LEU A O 1
ATOM 870 N N . ASP A 1 109 ? -6.719 10.935 20.632 1.00 84.75 109 ASP A N 1
ATOM 871 C CA . ASP A 1 109 ? -6.224 12.188 20.050 1.00 84.75 109 ASP A CA 1
ATOM 872 C C . ASP A 1 109 ? -5.670 11.999 18.626 1.00 84.75 109 ASP A C 1
ATOM 874 O O . ASP A 1 109 ? -5.890 12.822 17.737 1.00 84.75 109 ASP A O 1
ATOM 878 N N . GLU A 1 110 ? -4.994 10.876 18.391 1.00 89.19 110 GLU A N 1
ATOM 879 C CA . GLU A 1 110 ? -4.428 10.526 17.090 1.00 89.19 110 GLU A CA 1
ATOM 880 C C . GLU A 1 110 ? -5.508 10.046 16.124 1.00 89.19 110 GLU A C 1
ATOM 882 O O . GLU A 1 110 ? -5.466 10.381 14.939 1.00 89.19 110 GLU A O 1
ATOM 887 N N . LEU A 1 111 ? -6.511 9.321 16.629 1.00 89.38 111 LEU A N 1
ATOM 888 C CA . LEU A 1 111 ? -7.684 8.936 15.851 1.00 89.38 111 LEU A CA 1
ATOM 889 C C . LEU A 1 111 ? -8.405 10.180 15.315 1.00 89.38 111 LEU A C 1
ATOM 891 O O . LEU A 1 111 ? -8.692 10.258 14.124 1.00 89.38 111 LEU A O 1
ATOM 895 N N . LEU A 1 112 ? -8.614 11.193 16.160 1.00 88.00 112 LEU A N 1
ATOM 896 C CA . LEU A 1 112 ? -9.244 12.455 15.762 1.00 88.00 112 LEU A CA 1
ATOM 897 C C . LEU A 1 112 ? -8.440 13.201 14.685 1.00 88.00 112 LEU A C 1
ATOM 899 O O . LEU A 1 112 ? -9.036 13.810 13.796 1.00 88.00 112 LEU A O 1
ATOM 903 N N . ILE A 1 113 ? -7.104 13.140 14.723 1.00 90.62 113 ILE A N 1
ATOM 904 C CA . ILE A 1 113 ? -6.253 13.675 13.646 1.00 90.62 113 ILE A CA 1
ATOM 905 C C . ILE A 1 113 ? -6.508 12.924 12.336 1.00 90.62 113 ILE A C 1
ATOM 907 O O . ILE A 1 113 ? -6.671 13.567 11.299 1.00 90.62 113 ILE A O 1
ATOM 911 N N . GLY A 1 114 ? -6.574 11.592 12.380 1.00 91.81 114 GLY A N 1
ATOM 912 C CA . GLY A 1 114 ? -6.921 10.761 11.227 1.00 91.81 114 GLY A CA 1
ATOM 913 C C . GLY A 1 114 ? -8.251 11.153 10.599 1.00 91.81 114 GLY A C 1
ATOM 914 O O . GLY A 1 114 ? -8.317 11.393 9.395 1.00 91.81 114 GLY A O 1
ATOM 915 N N . GLU A 1 115 ? -9.279 11.326 11.429 1.00 90.38 115 GLU A N 1
ATOM 916 C CA . GLU A 1 115 ? -10.618 11.711 10.977 1.00 90.38 115 GLU A CA 1
ATOM 917 C C . GLU A 1 115 ? -10.654 13.117 10.361 1.00 90.38 115 GLU A C 1
ATOM 919 O O . GLU A 1 115 ? -11.380 13.353 9.395 1.00 90.38 115 GLU A O 1
ATOM 924 N N . LEU A 1 116 ? -9.851 14.061 10.863 1.00 91.31 116 LEU A N 1
ATOM 925 C CA . LEU A 1 116 ? -9.704 15.386 10.247 1.00 91.31 116 LEU A CA 1
ATOM 926 C C . LEU A 1 116 ? -8.992 15.322 8.890 1.00 91.31 116 LEU A C 1
ATOM 928 O O . LEU A 1 116 ? -9.348 16.062 7.969 1.00 91.31 116 LEU A O 1
ATOM 932 N N . LEU A 1 117 ? -7.976 14.465 8.769 1.00 93.62 117 LEU A N 1
ATOM 933 C CA . LEU A 1 117 ? -7.233 14.274 7.526 1.00 93.62 117 LEU A CA 1
ATOM 934 C C . LEU A 1 117 ? -8.099 13.592 6.462 1.00 93.62 117 LEU A C 1
ATOM 936 O O . LEU A 1 117 ? -8.139 14.087 5.337 1.00 93.62 117 LEU A O 1
ATOM 940 N N . ASP A 1 118 ? -8.846 12.548 6.812 1.00 92.88 118 ASP A N 1
ATOM 941 C CA . ASP A 1 118 ? -9.838 11.937 5.918 1.00 92.88 118 ASP A CA 1
ATOM 942 C C . ASP A 1 118 ? -10.952 12.935 5.560 1.00 92.88 118 ASP A C 1
ATOM 944 O O . ASP A 1 118 ? -11.336 13.102 4.405 1.00 92.88 118 ASP A O 1
ATOM 948 N N . PHE A 1 119 ? -11.413 13.745 6.512 1.00 91.25 119 PHE A N 1
ATOM 949 C CA . PHE A 1 119 ? -12.395 14.770 6.173 1.00 91.25 119 PHE A CA 1
ATOM 950 C C . PHE A 1 119 ? -11.844 15.814 5.183 1.00 91.25 119 PHE A C 1
ATOM 952 O O . PHE A 1 119 ? -12.568 16.343 4.333 1.00 91.25 119 PHE A O 1
ATOM 959 N N . SER A 1 120 ? -10.537 16.083 5.219 1.00 91.62 120 SER A N 1
ATOM 960 C CA . SER A 1 120 ? -9.892 16.955 4.236 1.00 91.62 120 SER A CA 1
ATOM 961 C C . SER A 1 120 ? -9.876 16.361 2.818 1.00 91.62 120 SER A C 1
ATOM 963 O O . SER A 1 120 ? -9.960 17.124 1.851 1.00 91.62 120 SER A O 1
ATOM 965 N N . THR A 1 121 ? -9.807 15.032 2.671 1.00 92.06 121 THR A N 1
ATOM 966 C CA . THR A 1 121 ? -9.886 14.354 1.364 1.00 92.06 121 THR A CA 1
ATOM 967 C C . THR A 1 121 ? -11.319 14.316 0.843 1.00 92.06 121 THR A C 1
ATOM 969 O O . THR A 1 121 ? -11.527 14.510 -0.352 1.00 92.06 121 THR A O 1
ATOM 972 N N . LEU A 1 122 ? -12.311 14.180 1.730 1.00 89.06 122 LEU A N 1
ATOM 973 C CA . LEU A 1 122 ? -13.734 14.228 1.370 1.00 89.06 122 LEU A CA 1
ATOM 974 C C . LEU A 1 122 ? -14.203 15.616 0.950 1.00 89.06 122 LEU A C 1
ATOM 976 O O . LEU A 1 122 ? -14.952 15.752 -0.013 1.00 89.06 122 LEU A O 1
ATOM 980 N N . THR A 1 123 ? -13.756 16.650 1.663 1.00 86.62 123 THR A N 1
ATOM 981 C CA . THR A 1 123 ? -14.127 18.031 1.332 1.00 86.62 123 THR A CA 1
ATOM 982 C C . THR A 1 123 ? -13.587 18.434 -0.031 1.00 86.62 123 THR A C 1
ATOM 984 O O . THR A 1 123 ? -14.332 18.982 -0.830 1.00 86.62 123 THR A O 1
ATOM 987 N N . CYS A 1 124 ? -12.320 18.141 -0.341 1.00 87.75 124 CYS A N 1
ATOM 988 C CA . CYS A 1 124 ? -11.741 18.462 -1.645 1.00 87.75 124 CYS A CA 1
ATOM 989 C C . CYS A 1 124 ? -10.978 17.264 -2.236 1.00 87.75 124 CYS A C 1
ATOM 991 O O . CYS A 1 124 ? -9.755 17.180 -2.078 1.00 87.75 124 CYS A O 1
ATOM 993 N N . PRO A 1 125 ? -11.665 16.377 -2.983 1.00 89.50 125 PRO A N 1
ATOM 994 C CA . PRO A 1 125 ? -11.041 15.199 -3.589 1.00 89.50 125 PRO A CA 1
ATOM 995 C C . PRO A 1 125 ? -9.961 15.532 -4.621 1.00 89.50 125 PRO A C 1
ATOM 997 O O . PRO A 1 125 ? -9.056 14.739 -4.835 1.00 89.50 125 PRO A O 1
ATOM 1000 N N . ASN A 1 126 ? -10.000 16.718 -5.232 1.00 88.81 126 ASN A N 1
ATOM 1001 C CA . ASN A 1 126 ? -9.025 17.127 -6.250 1.00 88.81 126 ASN A CA 1
ATOM 1002 C C . ASN A 1 126 ? -7.728 17.713 -5.661 1.00 88.81 126 ASN A C 1
ATOM 1004 O O . ASN A 1 126 ? -6.790 18.020 -6.400 1.00 88.81 126 ASN A O 1
ATOM 1008 N N . LEU A 1 127 ? -7.642 17.896 -4.339 1.00 89.88 127 LEU A N 1
ATOM 1009 C CA . LEU A 1 127 ? -6.457 18.453 -3.695 1.00 89.88 127 LEU A CA 1
ATOM 1010 C C . LEU A 1 127 ? -5.448 17.342 -3.377 1.00 89.88 127 LEU A C 1
ATOM 1012 O O . LEU A 1 127 ? -5.500 16.730 -2.321 1.00 89.88 127 LEU A O 1
ATOM 1016 N N . ALA A 1 128 ? -4.443 17.125 -4.228 1.00 91.19 128 ALA A N 1
ATOM 1017 C CA . ALA A 1 128 ? -3.423 16.085 -4.000 1.00 91.19 128 ALA A CA 1
ATOM 1018 C C . ALA A 1 128 ? -2.767 16.155 -2.597 1.00 91.19 128 ALA A C 1
ATOM 1020 O O . ALA A 1 128 ? -2.463 15.139 -1.973 1.00 91.19 128 ALA A O 1
ATOM 1021 N N . LYS A 1 129 ? -2.584 17.364 -2.054 1.00 91.19 129 LYS A N 1
ATOM 1022 C CA . LYS A 1 129 ? -1.959 17.565 -0.740 1.00 91.19 129 LYS A CA 1
ATOM 1023 C C . LYS A 1 129 ? -2.747 16.935 0.418 1.00 91.19 129 LYS A C 1
ATOM 1025 O O . LYS A 1 129 ? -2.104 16.523 1.382 1.00 91.19 129 LYS A O 1
ATOM 1030 N N . SER A 1 130 ? -4.082 16.876 0.360 1.00 93.38 130 SER A N 1
ATOM 1031 C CA . SER A 1 130 ? -4.879 16.240 1.421 1.00 93.38 130 SER A CA 1
ATOM 1032 C C . SER A 1 130 ? -4.654 14.733 1.429 1.00 93.38 130 SER A C 1
ATOM 1034 O O . SER A 1 130 ? -4.284 14.182 2.465 1.00 93.38 130 SER A O 1
ATOM 1036 N N . TRP A 1 131 ? -4.722 14.104 0.253 1.00 95.50 131 TRP A N 1
ATOM 1037 C CA . TRP A 1 131 ? -4.448 12.677 0.072 1.00 95.50 131 TRP A CA 1
ATOM 1038 C C . TRP A 1 131 ? -3.060 12.280 0.556 1.00 95.50 131 TRP A C 1
ATOM 1040 O O . TRP A 1 131 ? -2.932 11.322 1.310 1.00 95.50 131 TRP A O 1
ATOM 1050 N N . PHE A 1 132 ? -2.027 13.055 0.208 1.00 95.31 132 PHE A N 1
ATOM 1051 C CA . PHE A 1 132 ? -0.669 12.790 0.686 1.00 95.31 132 PHE A CA 1
ATOM 1052 C C . PHE A 1 132 ? -0.582 12.794 2.217 1.00 95.31 132 PHE A C 1
ATOM 1054 O O . PHE A 1 132 ? 0.051 11.920 2.801 1.00 95.31 132 PHE A O 1
ATOM 1061 N N . ARG A 1 133 ? -1.201 13.780 2.882 1.00 95.38 133 ARG A N 1
ATOM 1062 C CA . ARG A 1 133 ? -1.119 13.927 4.346 1.00 95.38 133 ARG A CA 1
ATOM 1063 C C . ARG A 1 133 ? -1.906 12.850 5.076 1.00 95.38 133 ARG A C 1
ATOM 1065 O O . ARG A 1 133 ? -1.408 12.332 6.071 1.00 95.38 133 ARG A O 1
ATOM 1072 N N . PHE A 1 134 ? -3.085 12.503 4.568 1.00 96.44 134 PHE A N 1
ATOM 1073 C CA . PHE A 1 134 ? -3.863 11.384 5.081 1.00 96.44 134 PHE A CA 1
ATOM 1074 C C . PHE A 1 134 ? -3.107 10.059 4.918 1.00 96.44 134 PHE A C 1
ATOM 1076 O O . PHE A 1 134 ? -2.920 9.332 5.892 1.00 96.44 134 PHE A O 1
ATOM 1083 N N . ALA A 1 135 ? -2.572 9.795 3.723 1.00 96.81 135 ALA A N 1
ATOM 1084 C CA . ALA A 1 135 ? -1.817 8.581 3.440 1.00 96.81 135 ALA A CA 1
ATOM 1085 C C . ALA A 1 135 ? -0.548 8.452 4.298 1.00 96.81 135 ALA A C 1
ATOM 1087 O O . ALA A 1 135 ? -0.250 7.362 4.779 1.00 96.81 135 ALA A O 1
ATOM 1088 N N . ASP A 1 136 ? 0.181 9.554 4.514 1.00 96.00 136 ASP A N 1
ATOM 1089 C CA . ASP A 1 136 ? 1.375 9.614 5.369 1.00 96.00 136 ASP A CA 1
ATOM 1090 C C . ASP A 1 136 ? 1.051 9.290 6.830 1.00 96.00 136 ASP A C 1
ATOM 1092 O O . ASP A 1 136 ? 1.730 8.466 7.440 1.00 96.00 136 ASP A O 1
ATOM 1096 N N . TRP A 1 137 ? -0.029 9.859 7.370 1.00 95.94 137 TRP A N 1
ATOM 1097 C CA . TRP A 1 137 ? -0.505 9.524 8.712 1.00 95.94 137 TRP A CA 1
ATOM 1098 C C . TRP A 1 137 ? -0.914 8.046 8.819 1.00 95.94 137 TRP A C 1
ATOM 1100 O O . TRP A 1 137 ? -0.443 7.353 9.722 1.00 95.94 137 TRP A O 1
ATOM 1110 N N . ALA A 1 138 ? -1.711 7.547 7.869 1.00 96.44 138 ALA A N 1
ATOM 1111 C CA . ALA A 1 138 ? -2.204 6.171 7.872 1.00 96.44 138 ALA A CA 1
ATOM 1112 C C . ALA A 1 138 ? -1.065 5.149 7.705 1.00 96.44 138 ALA A C 1
ATOM 1114 O O . ALA A 1 138 ? -1.062 4.113 8.362 1.00 96.44 138 ALA A O 1
ATOM 1115 N N . TYR A 1 139 ? -0.050 5.466 6.893 1.00 95.56 139 TYR A N 1
ATOM 1116 C CA . TYR A 1 139 ? 1.143 4.635 6.716 1.00 95.56 139 TYR A CA 1
ATOM 1117 C C . TYR A 1 139 ? 1.936 4.487 8.016 1.00 95.56 139 TYR A C 1
ATOM 1119 O O . TYR A 1 139 ? 2.303 3.380 8.411 1.00 95.56 139 TYR A O 1
ATOM 1127 N N . LEU A 1 140 ? 2.222 5.617 8.674 1.00 92.88 140 LEU A N 1
ATOM 1128 C CA . LEU A 1 140 ? 3.028 5.651 9.893 1.00 92.88 140 LEU A CA 1
ATOM 1129 C C . LEU A 1 140 ? 2.325 4.911 11.031 1.00 92.88 140 LEU A C 1
ATOM 1131 O O . LEU A 1 140 ? 2.938 4.053 11.664 1.00 92.88 140 LEU A O 1
ATOM 1135 N N . TRP A 1 141 ? 1.036 5.188 11.240 1.00 91.88 141 TRP A N 1
ATOM 1136 C CA . TRP A 1 141 ? 0.251 4.507 12.265 1.00 91.88 141 TRP A CA 1
ATOM 1137 C C . TRP A 1 141 ? -0.021 3.046 11.923 1.00 91.88 141 TRP A C 1
ATOM 1139 O O . TRP A 1 141 ? 0.070 2.209 12.811 1.00 91.88 141 TRP A O 1
ATOM 1149 N N . GLY A 1 142 ? -0.258 2.701 10.656 1.00 90.62 142 GLY A N 1
ATOM 1150 C CA . GLY A 1 142 ? -0.397 1.308 10.226 1.00 90.62 142 GLY A CA 1
ATOM 1151 C C . GLY A 1 142 ? 0.837 0.474 10.574 1.00 90.62 142 GLY A C 1
ATOM 1152 O O . GLY A 1 142 ? 0.716 -0.564 11.219 1.00 90.62 142 GLY A O 1
ATOM 1153 N N . ARG A 1 143 ? 2.040 0.968 10.252 1.00 87.69 143 ARG A N 1
ATOM 1154 C CA . ARG A 1 143 ? 3.303 0.310 10.641 1.00 87.69 143 ARG A CA 1
ATOM 1155 C C . ARG A 1 143 ? 3.477 0.238 12.152 1.00 87.69 143 ARG A C 1
ATOM 1157 O O . ARG A 1 143 ? 3.812 -0.814 12.684 1.00 87.69 143 ARG A O 1
ATOM 1164 N N . GLN A 1 144 ? 3.215 1.342 12.846 1.00 86.94 144 GLN A N 1
ATOM 1165 C CA . GLN A 1 144 ? 3.380 1.424 14.292 1.00 86.94 144 GLN A CA 1
ATOM 1166 C C . GLN A 1 144 ? 2.419 0.498 15.050 1.00 86.94 144 GLN A C 1
ATOM 1168 O O . GLN A 1 144 ? 2.824 -0.106 16.038 1.00 86.94 144 GLN A O 1
ATOM 1173 N N . LEU A 1 145 ? 1.163 0.373 14.611 1.00 85.06 145 LEU A N 1
ATOM 1174 C CA . LEU A 1 145 ? 0.190 -0.541 15.212 1.00 85.06 145 LEU A CA 1
ATOM 1175 C C . LEU A 1 145 ? 0.572 -1.998 14.964 1.00 85.06 145 LEU A C 1
ATOM 1177 O O . LEU A 1 145 ? 0.509 -2.790 15.899 1.00 85.06 145 LEU A O 1
ATOM 1181 N N . LEU A 1 146 ? 1.025 -2.336 13.752 1.00 81.56 146 LEU A N 1
ATOM 1182 C CA . LEU A 1 146 ? 1.532 -3.675 13.453 1.00 81.56 146 LEU A CA 1
ATOM 1183 C C . LEU A 1 146 ? 2.726 -4.024 14.350 1.00 81.56 146 LEU A C 1
ATOM 1185 O O . LEU A 1 146 ? 2.694 -5.056 15.014 1.00 81.56 146 LEU A O 1
ATOM 1189 N N . ALA A 1 147 ? 3.703 -3.119 14.467 1.00 76.38 147 ALA A N 1
ATOM 1190 C CA . ALA A 1 147 ? 4.885 -3.305 15.310 1.00 76.38 147 ALA A CA 1
ATOM 1191 C C . ALA A 1 147 ? 4.564 -3.385 16.815 1.00 76.38 147 ALA A C 1
ATOM 1193 O O . ALA A 1 147 ? 5.224 -4.106 17.552 1.00 76.38 147 ALA A O 1
ATOM 1194 N N . ARG A 1 148 ? 3.549 -2.654 17.297 1.00 71.94 148 ARG A N 1
ATOM 1195 C CA . ARG A 1 148 ? 3.116 -2.691 18.708 1.00 71.94 148 ARG A CA 1
ATOM 1196 C C . ARG A 1 148 ? 2.276 -3.916 19.053 1.00 71.94 148 ARG A C 1
ATOM 1198 O O . ARG A 1 148 ? 2.130 -4.239 20.228 1.00 71.94 148 ARG A O 1
ATOM 1205 N N . SER A 1 149 ? 1.689 -4.568 18.055 1.00 59.72 149 SER A N 1
ATOM 1206 C CA . SER A 1 149 ? 0.757 -5.676 18.245 1.00 59.72 149 SER A CA 1
ATOM 1207 C C . SER A 1 149 ? 1.461 -7.033 18.441 1.00 59.72 149 SER A C 1
ATOM 1209 O O . SER A 1 149 ? 1.266 -7.955 17.655 1.00 59.72 149 SER A O 1
ATOM 1211 N N . LEU A 1 150 ? 2.248 -7.173 19.513 1.00 57.44 150 LEU A N 1
ATOM 1212 C CA . LEU A 1 150 ? 2.819 -8.447 20.001 1.00 57.44 150 LEU A CA 1
ATOM 1213 C C . LEU A 1 150 ? 2.309 -8.733 21.434 1.00 57.44 150 LEU A C 1
ATOM 1215 O O . LEU A 1 150 ? 2.094 -7.752 22.151 1.00 57.44 150 LEU A O 1
ATOM 1219 N N . PRO A 1 151 ? 2.116 -10.002 21.896 1.00 52.03 151 PRO A N 1
ATOM 1220 C CA . PRO A 1 151 ? 2.849 -11.220 21.490 1.00 52.03 151 PRO A CA 1
ATOM 1221 C C . PRO A 1 151 ? 2.021 -12.532 21.310 1.00 52.03 151 PRO A C 1
ATOM 1223 O O . PRO A 1 151 ? 0.880 -12.642 21.751 1.00 52.03 151 PRO A O 1
ATOM 1226 N N . LEU A 1 152 ? 2.645 -13.559 20.706 1.00 53.69 152 LEU A N 1
ATOM 1227 C CA . LEU A 1 152 ? 2.124 -14.933 20.499 1.00 53.69 152 LEU A CA 1
ATOM 1228 C C . LEU A 1 152 ? 2.119 -15.829 21.744 1.00 53.69 152 LEU A C 1
ATOM 1230 O O . LEU A 1 152 ? 1.458 -16.863 21.758 1.00 53.69 152 LEU A O 1
ATOM 1234 N N . SER A 1 153 ? 2.794 -15.426 22.818 1.00 52.28 153 SER A N 1
ATOM 1235 C CA . SER A 1 153 ? 2.730 -16.141 24.093 1.00 52.28 153 SER A CA 1
ATOM 1236 C C . SER A 1 153 ? 1.560 -15.607 24.915 1.00 52.28 153 SER A C 1
ATOM 1238 O O . SER A 1 153 ? 1.736 -14.891 25.900 1.00 52.28 153 SER A O 1
ATOM 1240 N N . SER A 1 154 ? 0.336 -15.862 24.446 1.00 55.25 154 SER A N 1
ATOM 1241 C CA . SER A 1 154 ? -0.845 -15.634 25.273 1.00 55.25 154 SER A CA 1
ATOM 1242 C C . SER A 1 154 ? -1.173 -16.945 25.998 1.00 55.25 154 SER A C 1
ATOM 1244 O O . SER A 1 154 ? -1.348 -17.967 25.329 1.00 55.25 154 SER A O 1
ATOM 1246 N N . PRO A 1 155 ? -1.306 -16.951 27.337 1.00 58.28 155 PRO A N 1
ATOM 1247 C CA . PRO A 1 155 ? -1.740 -18.138 28.085 1.00 58.28 155 PRO A CA 1
ATOM 1248 C C . PRO A 1 155 ? -3.168 -18.592 27.712 1.00 58.28 155 PRO A C 1
ATOM 1250 O O . PRO A 1 155 ? -3.634 -19.628 28.175 1.00 58.28 155 PRO A O 1
ATOM 1253 N N . ASP A 1 156 ? -3.851 -17.814 26.870 1.00 64.88 156 ASP A N 1
ATOM 1254 C CA . ASP A 1 156 ? -5.233 -17.978 26.438 1.00 64.88 156 ASP A CA 1
ATOM 1255 C C . ASP A 1 156 ? -5.364 -18.588 25.027 1.00 64.88 156 ASP A C 1
ATOM 1257 O O . ASP A 1 156 ? -6.463 -18.960 24.623 1.00 64.88 156 ASP A O 1
ATOM 1261 N N . LEU A 1 157 ? -4.265 -18.751 24.269 1.00 74.12 157 LEU A N 1
ATOM 1262 C CA . LEU A 1 157 ? -4.321 -19.258 22.886 1.00 74.12 157 LEU A CA 1
ATOM 1263 C C . LEU A 1 157 ? -4.967 -20.650 22.832 1.00 74.12 157 LEU A C 1
ATOM 1265 O O . LEU A 1 157 ? -5.861 -20.889 22.026 1.00 74.12 157 LEU A O 1
ATOM 1269 N N . GLY A 1 158 ? -4.594 -21.534 23.761 1.00 72.75 158 GLY A N 1
ATOM 1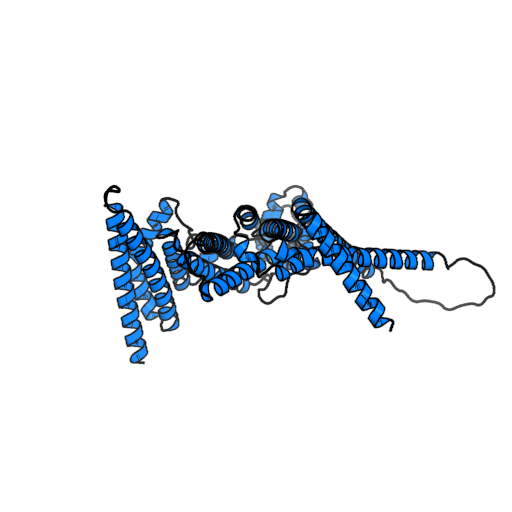270 C CA . GLY A 1 158 ? -5.201 -22.860 23.873 1.00 72.75 158 GLY A CA 1
ATOM 1271 C C . GLY A 1 158 ? -6.696 -22.823 24.221 1.00 72.75 158 GLY A C 1
ATOM 1272 O O . GLY A 1 158 ? -7.438 -23.701 23.789 1.00 72.75 158 GLY A O 1
ATOM 1273 N N . GLN A 1 159 ? -7.172 -21.809 24.956 1.00 76.00 159 GLN A N 1
ATOM 1274 C CA . GLN A 1 159 ? -8.605 -21.645 25.238 1.00 76.00 159 GLN A CA 1
ATOM 1275 C C . GLN A 1 159 ? -9.349 -21.125 24.005 1.00 76.00 159 GLN A C 1
ATOM 1277 O O . GLN A 1 159 ? -10.410 -21.643 23.669 1.00 76.00 159 GLN A O 1
ATOM 1282 N N . GLN A 1 160 ? -8.770 -20.164 23.283 1.00 79.12 160 GLN A N 1
ATOM 1283 C CA . GLN A 1 160 ? -9.346 -19.623 22.049 1.00 79.12 160 GLN A CA 1
ATOM 1284 C C . GLN A 1 160 ? -9.445 -20.687 20.947 1.00 79.12 160 GLN A C 1
ATOM 1286 O O . GLN A 1 160 ? -10.476 -20.788 20.284 1.00 79.12 160 GLN A O 1
ATOM 1291 N N . VAL A 1 161 ? -8.425 -21.540 20.810 1.00 83.00 161 VAL A N 1
ATOM 1292 C CA . VAL A 1 161 ? -8.441 -22.693 19.896 1.00 83.00 161 VAL A CA 1
ATOM 1293 C C . VAL A 1 161 ? -9.547 -23.687 20.286 1.00 83.00 161 VAL A C 1
ATOM 1295 O O . VAL A 1 161 ? -10.292 -24.139 19.418 1.00 83.00 161 VAL A O 1
ATOM 1298 N N . ARG A 1 162 ? -9.733 -23.968 21.587 1.00 81.38 162 ARG A N 1
ATOM 1299 C CA . ARG A 1 162 ? -10.815 -24.846 22.086 1.00 81.38 162 ARG A CA 1
ATOM 1300 C C . ARG A 1 162 ? -12.221 -24.294 21.868 1.00 81.38 162 ARG A C 1
ATOM 1302 O O . ARG A 1 162 ? -13.153 -25.079 21.783 1.00 81.38 162 ARG A O 1
ATOM 1309 N N . VAL A 1 163 ? -12.394 -22.974 21.806 1.00 84.12 163 VAL A N 1
ATOM 1310 C CA . VAL A 1 163 ? -13.701 -22.361 21.508 1.00 84.12 163 VAL A CA 1
ATOM 1311 C C . VAL A 1 163 ? -14.081 -22.547 20.037 1.00 84.12 163 VAL A C 1
ATOM 1313 O O . VAL A 1 163 ? -15.264 -22.646 19.719 1.00 84.12 163 VAL A O 1
ATOM 1316 N N . ILE A 1 164 ? -13.092 -22.586 19.141 1.00 83.62 164 ILE A N 1
ATOM 1317 C CA . ILE A 1 164 ? -13.305 -22.735 17.696 1.00 83.62 164 ILE A CA 1
ATOM 1318 C C . ILE A 1 164 ? -13.498 -24.205 17.308 1.00 83.62 164 ILE A C 1
ATOM 1320 O O . ILE A 1 164 ? -14.302 -24.512 16.428 1.00 83.62 164 ILE A O 1
ATOM 1324 N N . LEU A 1 165 ? -12.763 -25.116 17.947 1.00 82.94 165 LEU A N 1
ATOM 1325 C CA . LEU A 1 165 ? -12.796 -26.537 17.619 1.00 82.94 165 LEU A CA 1
ATOM 1326 C C . LEU A 1 165 ? -13.984 -27.268 18.278 1.00 82.94 165 LEU A C 1
ATOM 1328 O O . LEU A 1 165 ? -14.315 -26.990 19.431 1.00 82.94 165 LEU A O 1
ATOM 1332 N N . PRO A 1 166 ? -14.612 -28.237 17.583 1.00 80.12 166 PRO A N 1
ATOM 1333 C CA . PRO A 1 166 ? -15.616 -29.119 18.176 1.00 80.12 166 PRO A CA 1
ATOM 1334 C C . PRO A 1 166 ? -15.074 -29.947 19.352 1.00 80.12 166 PRO A C 1
ATOM 1336 O O . PRO A 1 166 ? -13.884 -30.253 19.424 1.00 80.12 166 PRO A O 1
ATOM 1339 N N . SER A 1 167 ? -15.973 -30.389 20.238 1.00 72.50 167 SER A N 1
ATOM 1340 C CA . SER A 1 167 ? -15.660 -31.190 21.436 1.00 72.50 167 SER A CA 1
ATOM 1341 C C . SER A 1 167 ? -14.972 -32.532 21.149 1.00 72.50 167 SER A C 1
ATOM 1343 O O . SER A 1 167 ? -14.474 -33.161 22.079 1.00 72.50 167 SER A O 1
ATOM 1345 N N . GLU A 1 168 ? -15.000 -33.005 19.898 1.00 73.06 168 GLU A N 1
ATOM 1346 C CA . GLU A 1 168 ? -14.416 -34.286 19.486 1.00 73.06 168 GLU A CA 1
ATOM 1347 C C . GLU A 1 168 ? -12.885 -34.255 19.332 1.00 73.06 168 GLU A C 1
ATOM 1349 O O . GLU A 1 168 ? -12.277 -35.313 19.185 1.00 73.06 168 GLU A O 1
ATOM 1354 N N . VAL A 1 169 ? -12.258 -33.073 19.364 1.00 77.00 169 VAL A N 1
ATOM 1355 C CA . VAL A 1 169 ? -10.806 -32.919 19.181 1.00 77.00 169 VAL A CA 1
ATOM 1356 C C . VAL A 1 169 ? -10.054 -33.242 20.473 1.00 77.00 169 VAL A C 1
ATOM 1358 O O . VAL A 1 169 ? -10.405 -32.767 21.558 1.00 77.00 169 VAL A O 1
ATOM 1361 N N . SER A 1 170 ? -8.995 -34.042 20.360 1.00 80.94 170 SER A N 1
ATOM 1362 C CA . SER A 1 170 ? -8.164 -34.435 21.499 1.00 80.94 170 SER A CA 1
ATOM 1363 C C . SER A 1 170 ? -7.377 -33.253 22.079 1.00 80.94 170 SER A C 1
ATOM 1365 O O . SER A 1 170 ? -7.084 -32.262 21.407 1.00 80.94 170 SER A O 1
ATOM 1367 N N . SER A 1 171 ? -6.997 -33.355 23.357 1.00 78.31 171 SER A N 1
ATOM 1368 C CA . SER A 1 171 ? -6.161 -32.328 23.992 1.00 78.31 171 SER A CA 1
ATOM 1369 C C . SER A 1 171 ? -4.796 -32.183 23.307 1.00 78.31 171 SER A C 1
ATOM 1371 O O . SER A 1 171 ? -4.248 -31.082 23.316 1.00 78.31 171 SER A O 1
ATOM 1373 N N . ASP A 1 172 ? -4.292 -33.256 22.699 1.00 79.62 172 ASP A N 1
ATOM 1374 C CA . ASP A 1 172 ? -2.978 -33.306 22.054 1.00 79.62 172 ASP A CA 1
ATOM 1375 C C . ASP A 1 172 ? -3.005 -32.600 20.685 1.00 79.62 172 ASP A C 1
ATOM 1377 O O . ASP A 1 172 ? -2.138 -31.776 20.385 1.00 79.62 172 ASP A O 1
ATOM 1381 N N . GLU A 1 173 ? -4.068 -32.796 19.896 1.00 82.25 173 GLU A N 1
ATOM 1382 C CA . GLU A 1 173 ? -4.296 -32.051 18.646 1.00 82.25 173 GLU A CA 1
ATOM 1383 C C . GLU A 1 173 ? -4.437 -30.543 18.905 1.00 82.25 173 GLU A C 1
ATOM 1385 O O . GLU A 1 173 ? -3.896 -29.723 18.166 1.00 82.25 173 GLU A O 1
ATOM 1390 N N . VAL A 1 174 ? -5.114 -30.149 19.991 1.00 83.44 174 VAL A N 1
ATOM 1391 C CA . VAL A 1 174 ? -5.223 -28.735 20.391 1.00 83.44 174 VAL A CA 1
ATOM 1392 C C . VAL A 1 174 ? -3.855 -28.147 20.739 1.00 83.44 174 VAL A C 1
ATOM 1394 O O . VAL A 1 174 ? -3.583 -26.992 20.394 1.00 83.44 174 VAL A O 1
ATOM 1397 N N . THR A 1 175 ? -2.991 -28.903 21.425 1.00 82.62 175 THR A N 1
ATOM 1398 C CA . THR A 1 175 ? -1.632 -28.438 21.736 1.00 82.62 175 THR A CA 1
ATOM 1399 C C . THR A 1 175 ? -0.777 -28.302 20.486 1.00 82.62 175 THR A C 1
ATOM 1401 O O . THR A 1 175 ? -0.070 -27.305 20.360 1.00 82.62 175 THR A O 1
ATOM 1404 N N . GLU A 1 176 ? -0.907 -29.221 19.531 1.00 82.81 176 GLU A N 1
ATOM 1405 C CA . GLU A 1 176 ? -0.157 -29.170 18.278 1.00 82.81 176 GLU A CA 1
ATOM 1406 C C . GLU A 1 176 ? -0.625 -28.020 17.378 1.00 82.81 176 GLU A C 1
ATOM 1408 O O . GLU A 1 176 ? 0.190 -27.242 16.887 1.00 82.81 176 GLU A O 1
ATOM 1413 N N . ILE A 1 177 ? -1.939 -27.801 17.256 1.00 83.94 177 ILE A N 1
ATOM 1414 C CA . ILE A 1 177 ? -2.500 -26.628 16.564 1.00 83.94 177 ILE A CA 1
ATOM 1415 C C . ILE A 1 177 ? -2.013 -25.331 17.221 1.00 83.94 177 I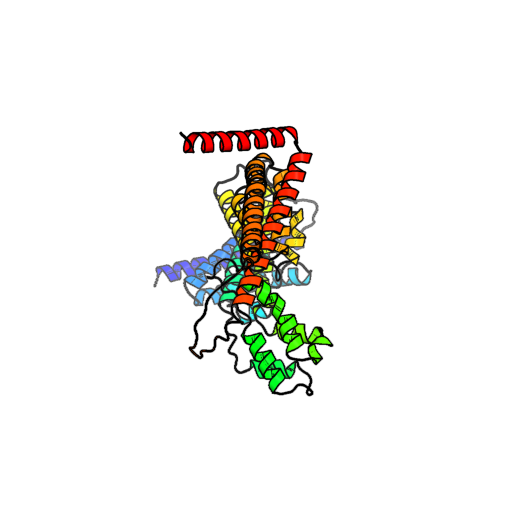LE A C 1
ATOM 1417 O O . ILE A 1 177 ? -1.634 -24.386 16.530 1.00 83.94 177 ILE A O 1
ATOM 1421 N N . SER A 1 178 ? -1.988 -25.280 18.555 1.00 81.38 178 SER A N 1
ATOM 1422 C CA . SER A 1 178 ? -1.487 -24.113 19.290 1.00 81.38 178 SER A CA 1
ATOM 1423 C C . SER A 1 178 ? 0.009 -23.892 19.047 1.00 81.38 178 SER A C 1
ATOM 1425 O O . SER A 1 178 ? 0.430 -22.746 18.889 1.00 81.38 178 SER A O 1
ATOM 1427 N N . ARG A 1 179 ? 0.802 -24.970 18.962 1.00 82.06 179 ARG A N 1
ATOM 1428 C CA . ARG A 1 179 ? 2.231 -24.930 18.623 1.00 82.06 179 ARG A CA 1
ATOM 1429 C C . ARG A 1 179 ? 2.437 -24.372 17.218 1.00 82.06 179 ARG A C 1
ATOM 1431 O O . ARG A 1 179 ? 3.187 -23.410 17.066 1.00 82.06 179 ARG A O 1
ATOM 1438 N N . ILE A 1 180 ? 1.717 -24.896 16.226 1.00 80.62 180 ILE A N 1
ATOM 1439 C CA . ILE A 1 180 ? 1.770 -24.424 14.835 1.00 80.62 180 ILE A CA 1
ATOM 1440 C C . ILE A 1 180 ? 1.413 -22.940 14.773 1.00 80.62 180 ILE A C 1
ATOM 1442 O O . ILE A 1 180 ? 2.207 -22.151 14.272 1.00 80.62 180 ILE A O 1
ATOM 1446 N N . LEU A 1 181 ? 0.285 -22.525 15.359 1.00 78.38 181 LEU A N 1
ATOM 1447 C CA . LEU A 1 181 ? -0.120 -21.117 15.383 1.00 78.38 181 LEU A CA 1
ATOM 1448 C C . LEU A 1 181 ? 0.912 -20.224 16.082 1.00 78.38 181 LEU A C 1
ATOM 1450 O O . LEU A 1 181 ? 1.145 -19.112 15.623 1.00 78.38 181 LEU A O 1
ATOM 1454 N N . SER A 1 182 ? 1.549 -20.702 17.156 1.00 76.38 182 SER A N 1
ATOM 1455 C CA . SER A 1 182 ? 2.607 -19.965 17.860 1.00 76.38 182 SER A CA 1
ATOM 1456 C C . SER A 1 182 ? 3.914 -19.849 17.069 1.00 76.38 182 SER A C 1
ATOM 1458 O O . SER A 1 182 ? 4.667 -18.901 17.283 1.00 76.38 182 SER A O 1
ATOM 1460 N N . SER A 1 183 ? 4.170 -20.792 16.156 1.00 72.31 183 SER A N 1
ATOM 1461 C CA . SER A 1 183 ? 5.366 -20.823 15.307 1.00 72.31 183 SER A CA 1
ATOM 1462 C C . SER A 1 183 ? 5.301 -19.849 14.129 1.00 72.31 183 SER A C 1
ATOM 1464 O O . SER A 1 183 ? 6.334 -19.527 13.546 1.00 72.31 183 SER A O 1
ATOM 1466 N N . ILE A 1 184 ? 4.106 -19.348 13.793 1.00 72.06 184 ILE A N 1
ATOM 1467 C CA . ILE A 1 184 ? 3.928 -18.386 12.708 1.00 72.06 184 ILE A CA 1
ATOM 1468 C C . ILE A 1 184 ? 4.626 -17.072 13.093 1.00 72.06 184 ILE A C 1
ATOM 1470 O O . ILE A 1 184 ? 4.321 -16.432 14.101 1.00 72.06 184 ILE A O 1
ATOM 1474 N N . ARG A 1 185 ? 5.607 -16.657 12.290 1.00 66.06 185 ARG A N 1
ATOM 1475 C CA . ARG A 1 185 ? 6.428 -15.479 12.586 1.00 66.06 185 ARG A CA 1
ATOM 1476 C C . ARG A 1 185 ? 5.672 -14.176 12.315 1.00 66.06 185 ARG A C 1
ATOM 1478 O O . ARG A 1 185 ? 5.046 -13.992 11.274 1.00 66.06 185 ARG A O 1
ATOM 1485 N N . ILE A 1 186 ? 5.790 -13.210 13.227 1.00 64.25 186 ILE A N 1
ATOM 1486 C CA . ILE A 1 186 ? 5.287 -11.845 13.011 1.00 64.25 186 ILE A CA 1
ATOM 1487 C C . ILE A 1 186 ? 6.323 -11.045 12.222 1.00 64.25 186 ILE A C 1
ATOM 1489 O O . ILE A 1 186 ? 7.480 -10.930 12.621 1.00 64.25 186 ILE A O 1
ATOM 1493 N N . LEU A 1 187 ? 5.884 -10.445 11.117 1.00 62.88 187 LEU A N 1
ATOM 1494 C CA . LEU A 1 187 ? 6.713 -9.572 10.289 1.00 62.88 187 LEU A CA 1
ATOM 1495 C C . LEU A 1 187 ? 6.967 -8.242 11.010 1.00 62.88 187 LEU A C 1
ATOM 1497 O O . LEU A 1 187 ? 6.126 -7.338 10.955 1.00 62.88 187 LEU A O 1
ATOM 1501 N N . ASN A 1 188 ? 8.135 -8.087 11.636 1.00 61.25 188 ASN A N 1
ATOM 1502 C CA . ASN A 1 188 ? 8.530 -6.868 12.352 1.00 61.25 188 ASN A CA 1
ATOM 1503 C C . ASN A 1 188 ? 9.149 -5.819 11.433 1.00 61.25 188 ASN A C 1
ATOM 1505 O O . ASN A 1 188 ? 9.841 -6.139 10.467 1.00 61.25 188 ASN A O 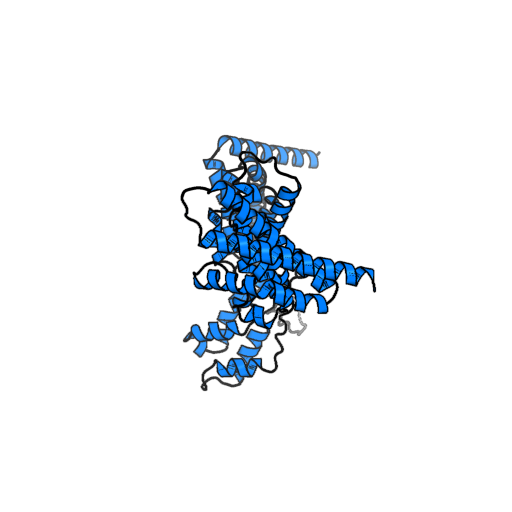1
ATOM 1509 N N . ASP A 1 189 ? 8.817 -4.550 11.662 1.00 56.50 189 ASP A N 1
ATOM 1510 C CA . ASP A 1 189 ? 9.083 -3.441 10.732 1.00 56.50 189 ASP A CA 1
ATOM 1511 C C . ASP A 1 189 ? 10.579 -3.163 10.480 1.00 56.50 189 ASP A C 1
ATOM 1513 O O . ASP A 1 189 ? 10.927 -2.545 9.470 1.00 56.50 189 ASP A O 1
ATOM 1517 N N . ASP A 1 190 ? 11.436 -3.667 11.367 1.00 56.72 190 ASP A N 1
ATOM 1518 C CA . ASP A 1 190 ? 12.893 -3.525 11.331 1.00 56.72 190 ASP A CA 1
ATOM 1519 C C . ASP A 1 190 ? 13.608 -4.652 10.567 1.00 56.72 190 ASP A C 1
ATOM 1521 O O . ASP A 1 190 ? 14.776 -4.492 10.217 1.00 56.72 190 ASP A O 1
ATOM 1525 N N . ASP A 1 191 ? 12.908 -5.746 10.248 1.00 51.84 191 ASP A N 1
ATOM 1526 C CA . ASP A 1 191 ? 13.481 -6.836 9.461 1.00 51.84 191 ASP A CA 1
ATOM 1527 C C . ASP A 1 191 ? 13.563 -6.451 7.974 1.00 51.84 191 ASP A C 1
ATOM 1529 O O . ASP A 1 191 ? 12.689 -5.764 7.419 1.00 51.84 191 ASP A O 1
ATOM 1533 N N . SER A 1 192 ? 14.656 -6.903 7.354 1.00 57.56 192 SER A N 1
ATOM 1534 C CA . SER A 1 192 ? 14.931 -6.879 5.918 1.00 57.56 192 SER A CA 1
ATOM 1535 C C . SER A 1 192 ? 13.778 -7.463 5.087 1.00 57.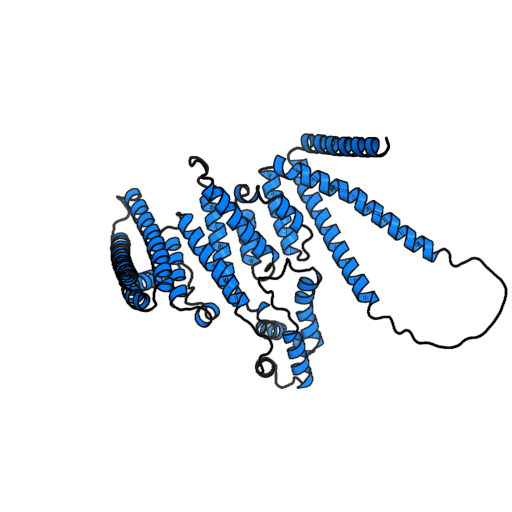56 192 SER A C 1
ATOM 1537 O O . SER A 1 192 ? 12.787 -7.974 5.601 1.00 57.56 192 SER A O 1
ATOM 1539 N N . GLU A 1 193 ? 13.892 -7.336 3.764 1.00 56.34 193 GLU A N 1
ATOM 1540 C CA . GLU A 1 193 ? 13.013 -8.029 2.818 1.00 56.34 193 GLU A CA 1
ATOM 1541 C C . GLU A 1 193 ? 12.836 -9.504 3.199 1.00 56.34 193 GLU A C 1
ATOM 1543 O O . GLU A 1 193 ? 13.813 -10.163 3.547 1.00 56.34 193 GLU A O 1
ATOM 1548 N N . LEU A 1 194 ? 11.586 -9.972 3.147 1.00 58.38 194 LEU A N 1
ATOM 1549 C CA . LEU A 1 194 ? 11.220 -11.347 3.467 1.00 58.38 194 LEU A CA 1
ATOM 1550 C C . LEU A 1 194 ? 12.008 -12.325 2.599 1.00 58.38 194 LEU A C 1
ATOM 1552 O O . LEU A 1 194 ? 12.069 -12.149 1.378 1.00 58.38 194 LEU A O 1
ATOM 1556 N N . THR A 1 195 ? 12.593 -13.348 3.215 1.00 60.00 195 THR A N 1
ATOM 1557 C CA . THR A 1 195 ? 13.234 -14.428 2.461 1.00 60.00 195 THR A CA 1
ATOM 1558 C C . THR A 1 195 ? 12.181 -15.315 1.789 1.00 60.00 195 THR A C 1
ATOM 1560 O O . THR A 1 195 ? 10.989 -15.258 2.100 1.00 60.00 195 THR A O 1
ATOM 1563 N N . ALA A 1 196 ? 12.623 -16.128 0.828 1.00 57.84 196 ALA A N 1
ATOM 1564 C CA . ALA A 1 196 ? 11.761 -17.070 0.118 1.00 57.84 196 ALA A CA 1
ATOM 1565 C C . ALA A 1 196 ? 11.117 -18.094 1.051 1.00 57.84 196 ALA A C 1
ATOM 1567 O O . ALA A 1 196 ? 9.890 -18.152 1.160 1.00 57.84 196 ALA A O 1
ATOM 1568 N N . SER A 1 197 ? 11.961 -18.726 1.859 1.00 58.78 197 SER A N 1
ATOM 1569 C CA . SER A 1 197 ? 11.574 -19.621 2.942 1.00 58.78 197 SER A CA 1
ATOM 1570 C C . SER A 1 197 ? 10.560 -18.990 3.922 1.00 58.78 197 SER A C 1
ATOM 1572 O O . SER A 1 197 ? 9.578 -19.628 4.307 1.00 58.78 197 SER A O 1
ATOM 1574 N N . GLU A 1 198 ? 10.683 -17.699 4.265 1.00 61.62 198 GLU A N 1
ATOM 1575 C CA . GLU A 1 198 ? 9.734 -17.010 5.165 1.00 61.62 198 GLU A CA 1
ATOM 1576 C C . GLU A 1 198 ? 8.333 -16.793 4.557 1.00 61.62 198 GLU A C 1
ATOM 1578 O O . GLU A 1 198 ? 7.339 -16.736 5.282 1.00 61.62 198 GLU A O 1
ATOM 1583 N N . LEU A 1 199 ? 8.229 -16.653 3.234 1.00 60.81 199 LEU A N 1
ATOM 1584 C CA . LEU A 1 199 ? 6.944 -16.518 2.538 1.00 60.81 199 LEU A CA 1
ATOM 1585 C C . LEU A 1 199 ? 6.329 -17.881 2.196 1.00 60.81 199 LEU A C 1
ATOM 1587 O O . LEU A 1 199 ? 5.105 -18.024 2.253 1.00 60.81 199 LEU A O 1
ATOM 1591 N N . SER A 1 200 ? 7.160 -18.879 1.894 1.00 59.94 200 SER A N 1
ATOM 1592 C CA . SER A 1 200 ? 6.736 -20.257 1.631 1.00 59.94 200 SER A CA 1
ATOM 1593 C C . SER A 1 200 ? 6.200 -20.942 2.897 1.00 59.94 200 SER A C 1
ATOM 1595 O O . SER A 1 200 ? 5.076 -21.452 2.896 1.00 59.94 200 SER A O 1
ATOM 1597 N N . SER A 1 201 ? 6.914 -20.826 4.026 1.00 61.75 201 SER A N 1
ATOM 1598 C CA . SER A 1 201 ? 6.457 -21.313 5.343 1.00 61.75 201 SER A CA 1
ATOM 1599 C C . SER A 1 201 ? 5.103 -20.725 5.755 1.00 61.75 201 SER A C 1
ATOM 1601 O O . SER A 1 201 ? 4.261 -21.400 6.341 1.00 61.75 201 SER A O 1
ATOM 1603 N N . LEU A 1 202 ? 4.808 -19.483 5.362 1.00 60.25 202 LEU A N 1
ATOM 1604 C CA . LEU A 1 202 ? 3.497 -18.882 5.592 1.00 60.25 202 LEU A CA 1
ATOM 1605 C C . LEU A 1 202 ? 2.380 -19.668 4.886 1.00 60.25 202 LEU A C 1
ATOM 1607 O O . LEU A 1 202 ? 1.309 -19.870 5.457 1.00 60.25 202 LEU A O 1
ATOM 1611 N N . HIS A 1 203 ? 2.622 -20.148 3.666 1.00 60.81 203 HIS A N 1
ATOM 1612 C CA . HIS A 1 203 ? 1.671 -20.964 2.915 1.00 60.81 203 HIS A CA 1
ATOM 1613 C C . HIS A 1 203 ? 1.597 -22.422 3.401 1.00 60.81 203 HIS A C 1
ATOM 1615 O O . HIS A 1 203 ? 0.519 -23.022 3.293 1.00 60.81 203 HIS A O 1
ATOM 1621 N N . SER A 1 204 ? 2.664 -22.963 4.002 1.00 71.69 204 SER A N 1
ATOM 1622 C CA . SER A 1 204 ? 2.686 -24.329 4.547 1.00 71.69 204 SER A CA 1
ATOM 1623 C C . SER A 1 204 ? 1.761 -24.497 5.757 1.00 71.69 204 SER A C 1
ATOM 1625 O O . SER A 1 204 ? 1.147 -25.554 5.908 1.00 71.69 204 SER A O 1
ATOM 1627 N N . TYR A 1 205 ? 1.512 -23.445 6.548 1.00 76.50 205 TYR A N 1
ATOM 1628 C CA . TYR A 1 205 ? 0.710 -23.556 7.775 1.00 76.50 205 TYR A CA 1
ATOM 1629 C C . TYR A 1 205 ? -0.717 -24.080 7.571 1.00 76.50 205 TYR A C 1
ATOM 1631 O O . TYR A 1 205 ? -1.261 -24.742 8.452 1.00 76.50 205 TYR A O 1
ATOM 1639 N N . ARG A 1 206 ? -1.348 -23.844 6.410 1.00 80.06 206 ARG A N 1
ATOM 1640 C CA . ARG A 1 206 ? -2.657 -24.458 6.098 1.00 80.06 206 ARG A CA 1
ATOM 1641 C C . ARG A 1 206 ? -2.556 -25.976 5.990 1.00 80.06 206 ARG A C 1
ATOM 1643 O O . ARG A 1 206 ? -3.443 -26.692 6.463 1.00 80.06 206 ARG A O 1
ATOM 1650 N N . THR A 1 207 ? -1.488 -26.454 5.362 1.00 80.75 207 THR A N 1
ATOM 1651 C CA . THR A 1 207 ? -1.205 -27.885 5.232 1.00 80.75 207 THR A CA 1
ATOM 1652 C C . THR A 1 207 ? -0.795 -28.482 6.573 1.00 80.75 207 THR A C 1
ATOM 1654 O O . THR A 1 207 ? -1.288 -29.550 6.922 1.00 80.75 207 THR A O 1
ATOM 1657 N N . ASP A 1 208 ? -0.036 -27.743 7.384 1.00 82.81 208 ASP A N 1
ATOM 1658 C CA . ASP A 1 208 ? 0.392 -28.183 8.712 1.00 82.81 208 ASP A CA 1
ATOM 1659 C C . ASP A 1 208 ? -0.783 -28.295 9.684 1.00 82.81 208 ASP A C 1
ATOM 1661 O O . ASP A 1 208 ? -0.931 -29.312 10.360 1.00 82.81 208 ASP A O 1
ATOM 1665 N N . LEU A 1 209 ? -1.694 -27.316 9.681 1.00 83.69 209 LEU A N 1
ATOM 1666 C CA . LEU A 1 209 ? -2.948 -27.397 10.434 1.00 83.69 209 LEU A CA 1
ATOM 1667 C C . LEU A 1 209 ? -3.809 -28.577 9.965 1.00 83.69 209 LEU A C 1
ATOM 1669 O O . LEU A 1 209 ? -4.368 -29.302 10.785 1.00 83.69 209 LEU A O 1
ATOM 1673 N N . SER A 1 210 ? -3.887 -28.808 8.652 1.00 84.56 210 SER A N 1
ATOM 1674 C CA . SER A 1 210 ? -4.639 -29.939 8.094 1.00 84.56 210 SER A CA 1
ATOM 1675 C C . SER A 1 210 ? -4.023 -31.297 8.451 1.00 84.56 210 SER A C 1
ATOM 1677 O O . SER A 1 210 ? -4.759 -32.274 8.571 1.00 84.56 210 SER A O 1
ATOM 1679 N N . ARG A 1 211 ? -2.697 -31.365 8.634 1.00 83.50 211 ARG A N 1
ATOM 1680 C CA . ARG A 1 211 ? -1.974 -32.559 9.095 1.00 83.50 211 ARG A CA 1
ATOM 1681 C C . ARG A 1 211 ? -2.177 -32.794 10.591 1.00 83.50 211 ARG A C 1
ATOM 1683 O O . ARG A 1 211 ? -2.359 -33.935 11.000 1.00 83.50 211 ARG A O 1
ATOM 1690 N N . ALA A 1 212 ? -2.193 -31.722 11.384 1.00 83.06 212 ALA A N 1
ATOM 1691 C CA . ALA A 1 212 ? -2.361 -31.782 12.833 1.00 83.06 212 ALA A CA 1
ATOM 1692 C C . ALA A 1 212 ? -3.753 -32.262 13.268 1.00 83.06 212 ALA A C 1
ATOM 1694 O O . ALA A 1 212 ? -3.875 -32.868 14.326 1.00 83.06 212 ALA A O 1
ATOM 1695 N N . CYS A 1 213 ? -4.804 -32.013 12.478 1.00 81.12 213 CYS A N 1
ATOM 1696 C CA . CYS A 1 213 ? -6.137 -32.535 12.773 1.00 81.12 213 CYS A CA 1
ATOM 1697 C C . CYS A 1 213 ? -6.912 -32.887 11.498 1.00 81.12 213 CYS A C 1
ATOM 1699 O O . CYS A 1 213 ? -7.265 -32.025 10.691 1.00 81.12 213 CYS A O 1
ATOM 1701 N N . SER A 1 214 ? -7.279 -34.164 11.367 1.00 79.62 214 SER A N 1
ATOM 1702 C CA . SER A 1 214 ? -8.005 -34.692 10.199 1.00 79.62 214 SER A CA 1
ATOM 1703 C C . SER A 1 214 ? -9.406 -34.085 9.990 1.00 79.62 214 SER A C 1
ATOM 1705 O O . SER A 1 214 ? -9.959 -34.138 8.886 1.00 79.62 214 SER A O 1
ATOM 1707 N N . LEU A 1 215 ? -9.998 -33.482 11.029 1.00 79.19 215 LEU A N 1
ATOM 1708 C CA . LEU A 1 215 ? -11.275 -32.766 10.931 1.00 79.19 215 LEU A CA 1
ATOM 1709 C C . LEU A 1 215 ? -11.138 -31.440 10.171 1.00 79.19 215 LEU A C 1
ATOM 1711 O O . LEU A 1 215 ? -12.080 -31.026 9.490 1.00 79.19 215 LEU A O 1
ATOM 1715 N N . LEU A 1 216 ? -9.965 -30.802 10.225 1.00 78.75 216 LEU A N 1
ATOM 1716 C CA . LEU A 1 216 ? -9.703 -29.537 9.536 1.00 78.75 216 LEU A CA 1
ATOM 1717 C C . LEU A 1 216 ? -9.682 -29.713 8.015 1.00 78.75 216 LEU A C 1
ATOM 1719 O O . LEU A 1 216 ? -10.177 -28.845 7.298 1.00 78.75 216 LEU A O 1
ATOM 1723 N N . THR A 1 217 ? -9.256 -30.878 7.517 1.00 79.44 217 THR A N 1
ATOM 1724 C CA . THR A 1 217 ? -9.304 -31.217 6.085 1.00 79.44 217 THR A CA 1
ATOM 1725 C C . THR A 1 217 ? -10.732 -31.190 5.523 1.00 79.44 217 THR A C 1
ATOM 1727 O O . THR A 1 217 ? -10.940 -30.874 4.354 1.00 79.44 217 THR A O 1
ATOM 1730 N N . LYS A 1 218 ? -11.737 -31.513 6.350 1.00 80.75 218 LYS A N 1
ATOM 1731 C CA . LYS A 1 218 ? -13.156 -31.562 5.950 1.00 80.75 218 LYS A CA 1
ATOM 1732 C C . LYS A 1 218 ? -13.878 -30.223 6.129 1.00 80.75 218 LYS A C 1
ATOM 1734 O O . LYS A 1 218 ? -14.927 -30.014 5.521 1.00 80.75 218 LYS A O 1
ATOM 1739 N N . HIS A 1 219 ? -13.327 -29.316 6.937 1.00 82.75 219 HIS A N 1
ATOM 1740 C CA . HIS A 1 219 ? -13.951 -28.045 7.302 1.00 82.75 219 HIS A CA 1
ATOM 1741 C C . HIS A 1 219 ? -12.989 -26.860 7.099 1.00 82.75 219 HIS A C 1
ATOM 1743 O O . HIS A 1 219 ? -12.441 -26.335 8.070 1.00 82.75 219 HIS A O 1
ATOM 1749 N N . PRO A 1 220 ? -12.842 -26.348 5.859 1.00 81.06 220 PRO A N 1
ATOM 1750 C CA . PRO A 1 220 ? -11.909 -25.255 5.558 1.00 81.06 220 PRO A CA 1
ATOM 1751 C C . PRO A 1 220 ? -12.237 -23.950 6.303 1.00 81.06 220 PRO A C 1
ATOM 1753 O O . PRO A 1 220 ? -11.352 -23.147 6.574 1.00 81.06 220 PRO A O 1
ATOM 1756 N N . MET A 1 221 ? -13.498 -23.746 6.698 1.00 81.81 221 MET A N 1
ATOM 1757 C CA . MET A 1 221 ? -13.907 -22.588 7.504 1.00 81.81 221 MET A CA 1
ATOM 1758 C C . MET A 1 221 ? -13.281 -22.576 8.905 1.00 81.81 221 MET A C 1
ATOM 1760 O O . MET A 1 221 ? -13.025 -21.498 9.433 1.00 81.81 221 MET A O 1
ATOM 1764 N N . LEU A 1 222 ? -13.006 -23.745 9.497 1.00 83.19 222 LEU A N 1
ATOM 1765 C CA . LEU A 1 222 ? -12.325 -23.825 10.793 1.00 83.19 222 LEU A CA 1
ATOM 1766 C C . LEU A 1 222 ? -10.846 -23.456 10.661 1.00 83.19 222 LEU A C 1
ATOM 1768 O O . LEU A 1 222 ? -10.315 -22.775 11.530 1.00 83.19 222 LEU A O 1
ATOM 1772 N N . ILE A 1 223 ? -10.203 -23.832 9.549 1.00 82.19 223 ILE A N 1
ATOM 1773 C CA . ILE A 1 223 ? -8.820 -23.433 9.252 1.00 82.19 223 ILE A CA 1
ATOM 1774 C C . ILE A 1 223 ? -8.716 -21.908 9.193 1.00 82.19 223 ILE A C 1
ATOM 1776 O O . ILE A 1 223 ? -7.842 -21.335 9.832 1.00 82.19 223 ILE A O 1
ATOM 1780 N N . GLU A 1 224 ? -9.631 -21.237 8.491 1.00 81.31 224 GLU A N 1
ATOM 1781 C CA . GLU A 1 224 ? -9.620 -19.772 8.407 1.00 81.31 224 GLU A CA 1
ATOM 1782 C C . GLU A 1 224 ? -9.889 -19.106 9.767 1.00 81.31 224 GLU A C 1
ATOM 1784 O O . GLU A 1 224 ? -9.269 -18.095 10.088 1.00 81.31 224 GLU A O 1
ATOM 1789 N N . GLN A 1 225 ? -10.750 -19.685 10.612 1.00 82.06 225 GLN A N 1
ATOM 1790 C CA . GLN A 1 225 ? -10.969 -19.189 11.978 1.00 82.06 225 GLN A CA 1
ATOM 1791 C C . GLN A 1 225 ? -9.739 -19.372 12.880 1.00 82.06 225 GLN A C 1
ATOM 1793 O O . GLN A 1 225 ? -9.414 -18.467 13.647 1.00 82.06 225 GLN A O 1
ATOM 1798 N N . LEU A 1 226 ? -9.040 -20.505 12.773 1.00 83.31 226 LEU A N 1
ATOM 1799 C CA . LEU A 1 226 ? -7.804 -20.770 13.512 1.00 83.31 226 LEU A CA 1
ATOM 1800 C C . LEU A 1 226 ? -6.660 -19.876 13.035 1.00 83.31 226 LEU A C 1
ATOM 1802 O O . LEU A 1 226 ? -5.973 -19.276 13.856 1.00 83.31 226 LEU A O 1
ATOM 1806 N N . LEU A 1 227 ? -6.488 -19.724 11.721 1.00 79.50 227 LEU A N 1
ATOM 1807 C CA . LEU A 1 227 ? -5.505 -18.801 11.161 1.00 79.50 227 LEU A CA 1
ATOM 1808 C C . LEU A 1 227 ? -5.803 -17.360 11.570 1.00 79.50 227 LEU A C 1
ATOM 1810 O O . LEU A 1 227 ? -4.873 -16.641 11.911 1.00 79.50 227 LEU A O 1
ATOM 1814 N N . ALA A 1 228 ? -7.073 -16.948 11.631 1.00 77.50 228 ALA A N 1
ATOM 1815 C CA . ALA A 1 228 ? -7.456 -15.615 12.097 1.00 77.50 228 ALA A CA 1
ATOM 1816 C C . ALA A 1 228 ? -7.077 -15.330 13.566 1.00 77.50 228 ALA A C 1
ATOM 1818 O O . ALA A 1 228 ? -7.029 -14.159 13.951 1.00 77.50 228 ALA A O 1
ATOM 1819 N N . LEU A 1 229 ? -6.776 -16.351 14.383 1.00 77.88 229 LEU A N 1
ATOM 1820 C CA . LEU A 1 229 ? -6.169 -16.143 15.705 1.00 77.88 229 LEU A CA 1
ATOM 1821 C C . LEU A 1 229 ? -4.755 -15.564 15.589 1.00 77.88 229 LEU A C 1
ATOM 1823 O O . LEU A 1 229 ? -4.313 -14.812 16.462 1.00 77.88 229 LEU A O 1
ATOM 1827 N N . HIS A 1 230 ? -4.043 -15.895 14.512 1.00 77.00 230 HIS A N 1
ATOM 1828 C CA . HIS A 1 230 ? -2.696 -15.420 14.290 1.00 77.00 230 HIS A CA 1
ATOM 1829 C C . HIS A 1 230 ? -2.685 -13.957 13.799 1.00 77.00 230 HIS A C 1
ATOM 1831 O O . HIS A 1 230 ? -3.298 -13.640 12.773 1.00 77.00 230 HIS A O 1
ATOM 1837 N N . PRO A 1 231 ? -1.928 -13.054 14.459 1.00 71.12 231 PRO A N 1
ATOM 1838 C CA . PRO A 1 231 ? -1.753 -11.656 14.067 1.00 71.12 231 PRO A CA 1
ATOM 1839 C C . PRO A 1 231 ? -1.618 -11.356 12.573 1.00 71.12 231 PRO A C 1
ATOM 1841 O O . PRO A 1 231 ? -2.188 -10.390 12.079 1.00 71.12 231 PRO A O 1
ATOM 1844 N N . GLN A 1 232 ? -0.849 -12.171 11.861 1.00 72.94 232 GLN A N 1
ATOM 1845 C CA . GLN A 1 232 ? -0.491 -11.954 10.459 1.00 72.94 232 GLN A CA 1
ATOM 1846 C C . GLN A 1 232 ? -1.640 -12.224 9.473 1.00 72.94 232 GLN A C 1
ATOM 1848 O O . GLN A 1 232 ? -1.599 -11.747 8.338 1.00 72.94 232 GLN A O 1
ATOM 1853 N N . TYR A 1 233 ? -2.651 -12.981 9.900 1.00 74.75 233 TYR A N 1
ATOM 1854 C CA . TYR A 1 233 ? -3.808 -13.369 9.090 1.00 74.75 233 TYR A CA 1
ATOM 1855 C C . TYR A 1 233 ? -5.055 -12.524 9.388 1.00 74.75 233 TYR A C 1
ATOM 1857 O O . TYR A 1 233 ? -6.003 -12.521 8.603 1.00 74.75 233 TYR A O 1
ATOM 1865 N N . ASP A 1 234 ? -5.058 -11.755 10.481 1.00 76.69 234 ASP A N 1
ATOM 1866 C CA . ASP A 1 234 ? -6.131 -10.808 10.785 1.00 76.69 234 ASP A CA 1
ATOM 1867 C C . ASP A 1 234 ? -6.019 -9.564 9.887 1.00 76.69 234 ASP A C 1
ATOM 1869 O O . ASP A 1 234 ? -5.333 -8.588 10.203 1.00 76.69 234 ASP A O 1
ATOM 1873 N N . LEU A 1 235 ? -6.724 -9.586 8.750 1.00 80.25 235 LEU A N 1
ATOM 1874 C CA . LEU A 1 235 ? -6.724 -8.504 7.753 1.00 80.25 235 LEU A CA 1
ATOM 1875 C C . LEU A 1 235 ? -7.072 -7.128 8.345 1.00 80.25 235 LEU A C 1
ATOM 1877 O O . LEU A 1 235 ? -6.578 -6.108 7.863 1.00 80.25 235 LEU A O 1
ATOM 1881 N N . ARG A 1 236 ? -7.843 -7.079 9.439 1.00 84.44 236 ARG A N 1
ATOM 1882 C CA . ARG A 1 236 ? -8.192 -5.829 10.140 1.00 84.44 236 ARG A CA 1
ATOM 1883 C C . ARG A 1 236 ? -6.967 -5.070 10.643 1.00 84.44 236 ARG A C 1
ATOM 1885 O O . ARG A 1 236 ? -6.994 -3.843 10.734 1.00 84.44 236 ARG A O 1
ATOM 1892 N N . ARG A 1 237 ? -5.857 -5.765 10.914 1.00 84.81 237 ARG A N 1
ATOM 1893 C CA . ARG A 1 237 ? -4.595 -5.126 11.315 1.00 84.81 237 ARG A CA 1
ATOM 1894 C C . ARG A 1 237 ? -3.973 -4.285 10.208 1.00 84.81 237 ARG A C 1
ATOM 1896 O O . ARG A 1 237 ? -3.288 -3.302 10.485 1.00 84.81 237 ARG A O 1
ATOM 1903 N N . TYR A 1 238 ? -4.245 -4.647 8.960 1.00 88.25 238 TYR A N 1
ATOM 1904 C CA . TYR A 1 238 ? -3.722 -3.986 7.772 1.00 88.25 238 TYR A CA 1
ATOM 1905 C C . TYR A 1 238 ? -4.617 -2.846 7.287 1.00 88.25 238 TYR A C 1
ATOM 1907 O O . TYR A 1 238 ? -4.217 -2.127 6.374 1.00 88.25 238 TYR A O 1
ATOM 1915 N N . PHE A 1 239 ? -5.767 -2.613 7.929 1.00 92.56 239 PHE A N 1
ATOM 1916 C CA . PHE A 1 239 ? -6.741 -1.595 7.535 1.00 92.56 239 PHE A CA 1
ATOM 1917 C C . PHE A 1 239 ? -6.106 -0.221 7.273 1.00 92.56 239 PHE A C 1
ATOM 1919 O O . PHE A 1 239 ? -6.306 0.363 6.212 1.00 92.56 239 PHE A O 1
ATOM 1926 N N . LEU A 1 240 ? -5.284 0.301 8.193 1.00 93.69 240 LEU A N 1
ATOM 1927 C CA . LEU A 1 240 ? -4.647 1.612 7.996 1.00 93.69 240 LEU A CA 1
ATOM 1928 C C . LEU A 1 240 ? -3.642 1.617 6.835 1.00 93.69 240 LEU A C 1
ATOM 1930 O O . LEU A 1 240 ? -3.536 2.618 6.126 1.00 93.69 240 LEU A O 1
ATOM 1934 N N . LEU A 1 241 ? -2.924 0.513 6.608 1.00 93.88 241 LEU A N 1
ATOM 1935 C CA . LEU A 1 241 ? -2.037 0.389 5.448 1.00 93.88 241 LEU A CA 1
ATOM 1936 C C . LEU A 1 241 ? -2.834 0.328 4.145 1.00 93.88 241 LEU A C 1
ATOM 1938 O O . LEU A 1 241 ? -2.458 0.979 3.175 1.00 93.88 241 LEU A O 1
ATOM 1942 N N . GLU A 1 242 ? -3.962 -0.373 4.138 1.00 95.00 242 GLU A N 1
ATOM 1943 C CA . GLU A 1 242 ? -4.894 -0.400 3.016 1.00 95.00 242 GLU A CA 1
ATOM 1944 C C . GLU A 1 242 ? -5.408 1.007 2.675 1.00 95.00 242 GLU A C 1
ATOM 1946 O O . GLU A 1 242 ? -5.344 1.428 1.515 1.00 95.00 242 GLU A O 1
ATOM 1951 N N . GLN A 1 243 ? -5.847 1.776 3.678 1.00 95.12 243 GLN A N 1
ATOM 1952 C CA . GLN A 1 243 ? -6.283 3.161 3.466 1.00 95.12 243 GLN A CA 1
ATOM 1953 C C . GLN A 1 243 ? -5.138 4.058 2.995 1.00 95.12 243 GLN A C 1
ATOM 1955 O O . GLN A 1 243 ? -5.330 4.908 2.123 1.00 95.12 243 GLN A O 1
ATOM 1960 N N . SER A 1 244 ? -3.929 3.835 3.514 1.00 96.88 244 SER A N 1
ATOM 1961 C CA . SER A 1 244 ? -2.729 4.527 3.055 1.00 96.88 244 SER A CA 1
ATOM 1962 C C . SER A 1 244 ? -2.441 4.253 1.576 1.00 96.88 244 SER A C 1
ATOM 1964 O O . SER A 1 244 ? -2.245 5.198 0.812 1.00 96.88 244 SER A O 1
ATOM 1966 N N . CYS A 1 245 ? -2.488 2.990 1.142 1.00 96.44 245 CYS A N 1
ATOM 1967 C CA . CYS A 1 245 ? -2.298 2.602 -0.256 1.00 96.44 245 CYS A CA 1
ATOM 1968 C C . CYS A 1 245 ? -3.320 3.273 -1.174 1.00 96.44 245 CYS A C 1
ATOM 1970 O O . CYS A 1 245 ? -2.924 3.919 -2.145 1.00 96.44 245 CYS A O 1
ATOM 1972 N N . ARG A 1 246 ? -4.616 3.192 -0.842 1.00 95.06 246 ARG A N 1
ATOM 1973 C CA . ARG A 1 246 ? -5.686 3.860 -1.605 1.00 95.06 246 ARG A CA 1
ATOM 1974 C C . ARG A 1 246 ? -5.422 5.357 -1.748 1.00 95.06 246 ARG A C 1
ATOM 1976 O O . ARG A 1 246 ? -5.444 5.894 -2.853 1.00 95.06 246 ARG A O 1
ATOM 1983 N N . ALA A 1 247 ? -5.113 6.025 -0.641 1.00 95.62 247 ALA A N 1
ATOM 1984 C CA . ALA A 1 247 ? -4.857 7.456 -0.637 1.00 95.62 247 ALA A CA 1
ATOM 1985 C C . ALA A 1 247 ? -3.578 7.834 -1.408 1.00 95.62 247 ALA A C 1
ATOM 1987 O O . ALA A 1 247 ? -3.562 8.846 -2.112 1.00 95.62 247 ALA A O 1
ATOM 1988 N N . TYR A 1 248 ? -2.524 7.017 -1.345 1.00 96.56 248 TYR A N 1
ATOM 1989 C CA . TYR A 1 248 ? -1.315 7.211 -2.145 1.00 96.56 248 TYR A CA 1
ATOM 1990 C C . TYR A 1 248 ? -1.551 7.024 -3.639 1.00 96.56 248 TYR A C 1
ATOM 1992 O O . TYR A 1 248 ? -1.020 7.803 -4.432 1.00 96.56 248 TYR A O 1
ATOM 2000 N N . PHE A 1 249 ? -2.353 6.038 -4.037 1.00 95.12 249 PHE A N 1
ATOM 2001 C CA . PHE A 1 249 ? -2.720 5.853 -5.436 1.00 95.12 249 PHE A CA 1
ATOM 2002 C C . PHE A 1 249 ? -3.489 7.060 -5.976 1.00 95.12 249 PHE A C 1
ATOM 2004 O O . PHE A 1 249 ? -3.095 7.613 -7.006 1.00 95.12 249 PHE A O 1
ATOM 2011 N N . THR A 1 250 ? -4.482 7.554 -5.235 1.00 93.75 250 THR A N 1
ATOM 2012 C CA . THR A 1 250 ? -5.208 8.780 -5.598 1.00 93.75 250 THR A CA 1
ATOM 2013 C C . THR A 1 250 ? -4.286 10.000 -5.641 1.00 93.75 250 THR A C 1
ATOM 2015 O O . THR A 1 250 ? -4.343 10.790 -6.584 1.00 93.75 250 THR A O 1
ATOM 2018 N N . TYR A 1 251 ? -3.375 10.143 -4.672 1.00 94.38 251 TYR A N 1
ATOM 2019 C CA . TYR A 1 251 ? -2.362 11.202 -4.687 1.00 94.38 251 TYR A CA 1
ATOM 2020 C C . TYR A 1 251 ? -1.524 11.170 -5.968 1.00 94.38 251 TYR A C 1
ATOM 2022 O O . TYR A 1 251 ? -1.379 12.207 -6.614 1.00 94.38 251 TYR A O 1
ATOM 2030 N N . LEU A 1 252 ? -1.000 10.000 -6.349 1.00 93.06 252 LEU A N 1
ATOM 2031 C CA . LEU A 1 252 ? -0.178 9.849 -7.549 1.00 93.06 252 LEU A CA 1
ATOM 2032 C C . LEU A 1 252 ? -0.974 10.169 -8.818 1.00 93.06 252 LEU A C 1
ATOM 2034 O O . LEU A 1 252 ? -0.456 10.842 -9.710 1.00 93.06 252 LEU A O 1
ATOM 2038 N N . GLN A 1 253 ? -2.232 9.739 -8.906 1.00 91.75 253 GLN A N 1
ATOM 2039 C CA . GLN A 1 253 ? -3.104 10.078 -10.033 1.00 91.75 253 GLN A CA 1
ATOM 2040 C C . GLN A 1 253 ? -3.311 11.594 -10.148 1.00 91.75 253 GLN A C 1
ATOM 2042 O O . GLN A 1 253 ? -3.141 12.163 -11.224 1.00 91.75 253 GLN A O 1
ATOM 2047 N N . LEU A 1 254 ? -3.596 12.284 -9.044 1.00 89.88 254 LEU A N 1
ATOM 2048 C CA . LEU A 1 254 ? -3.814 13.735 -9.042 1.00 89.88 254 LEU A CA 1
ATOM 2049 C C . LEU A 1 254 ? -2.524 14.530 -9.290 1.00 89.88 254 LEU A C 1
ATOM 2051 O O . LEU A 1 254 ? -2.535 15.536 -10.002 1.00 89.88 254 LEU A O 1
ATOM 2055 N N . SER A 1 255 ? -1.397 14.086 -8.727 1.00 86.81 255 SER A N 1
ATOM 2056 C CA . SER A 1 255 ? -0.114 14.776 -8.892 1.00 86.81 255 SER A CA 1
ATOM 2057 C C . SER A 1 255 ? 0.406 14.680 -10.327 1.00 86.81 255 SER A C 1
ATOM 2059 O O . SER A 1 255 ? 1.029 15.625 -10.807 1.00 86.81 255 SER A O 1
ATOM 2061 N N . ASN A 1 256 ? 0.085 13.598 -11.046 1.00 82.12 256 ASN A N 1
ATOM 2062 C CA . ASN A 1 256 ? 0.576 13.357 -12.406 1.00 82.12 256 ASN A CA 1
ATOM 2063 C C . ASN A 1 256 ? -0.431 13.698 -13.525 1.00 82.12 256 ASN A C 1
ATOM 2065 O O . ASN A 1 256 ? -0.023 13.809 -14.679 1.00 82.12 256 ASN A O 1
ATOM 2069 N N . THR A 1 257 ? -1.715 13.923 -13.224 1.00 73.88 257 THR A N 1
ATOM 2070 C CA . THR A 1 257 ? -2.724 14.372 -14.214 1.00 73.88 257 THR A CA 1
ATOM 2071 C C . THR A 1 257 ? -2.650 15.873 -14.522 1.00 73.88 257 THR A C 1
ATOM 2073 O O . THR A 1 257 ? -3.052 16.303 -15.598 1.00 73.88 257 THR A O 1
ATOM 2076 N N . SER A 1 258 ? -2.083 16.689 -13.627 1.00 56.00 258 SER A N 1
ATOM 2077 C CA . SER A 1 258 ? -1.964 18.155 -13.789 1.00 56.00 258 SER A CA 1
ATOM 2078 C C . SER A 1 258 ? -0.776 18.625 -14.657 1.00 56.00 258 SER A C 1
ATOM 2080 O O . SER A 1 258 ? -0.371 19.791 -14.615 1.00 56.00 258 SER A O 1
ATOM 2082 N N . THR A 1 259 ? -0.218 17.720 -15.461 1.00 48.53 259 THR A N 1
ATOM 2083 C CA . THR A 1 259 ? 1.085 17.827 -16.138 1.00 48.53 259 THR A CA 1
ATOM 2084 C C . THR A 1 259 ? 1.132 18.723 -17.377 1.00 48.53 259 THR A C 1
ATOM 2086 O O . THR A 1 259 ? 2.213 18.884 -17.939 1.00 48.53 259 THR A O 1
ATOM 2089 N N . TYR A 1 260 ? 0.040 19.382 -17.777 1.00 47.50 260 TYR A N 1
ATOM 2090 C CA . TYR A 1 260 ? 0.094 20.291 -18.931 1.00 47.50 260 TYR A CA 1
ATOM 2091 C C . TYR A 1 260 ? 0.569 21.720 -18.614 1.00 47.50 260 TYR A C 1
ATOM 2093 O O . TYR A 1 260 ? 1.033 22.387 -19.532 1.00 47.50 260 TYR A O 1
ATOM 2101 N N . GLU A 1 261 ? 0.555 22.196 -17.357 1.00 41.56 261 GLU A N 1
ATOM 2102 C CA . GLU A 1 261 ? 0.919 23.609 -17.082 1.00 41.56 261 GLU A CA 1
ATOM 2103 C C . GLU A 1 261 ? 1.716 23.898 -15.795 1.00 41.56 261 GLU A C 1
ATOM 2105 O O . GLU A 1 261 ? 2.187 25.023 -15.608 1.00 41.56 261 GLU A O 1
ATOM 2110 N N . LYS A 1 262 ? 1.938 22.932 -14.895 1.00 51.47 262 LYS A N 1
ATOM 2111 C CA . LYS A 1 262 ? 2.710 23.195 -13.666 1.00 51.47 262 LYS A CA 1
ATOM 2112 C C . LYS A 1 262 ? 4.155 22.735 -13.819 1.00 51.47 262 LYS A C 1
ATOM 2114 O O . LYS A 1 262 ? 4.424 21.542 -13.908 1.00 51.47 262 LYS A O 1
ATOM 2119 N N . LYS A 1 263 ? 5.098 23.688 -13.798 1.00 49.25 263 LYS A N 1
ATOM 2120 C CA . LYS A 1 263 ? 6.524 23.405 -13.556 1.00 49.25 263 LYS A CA 1
ATOM 2121 C C . LYS A 1 263 ? 6.616 22.522 -12.307 1.00 49.25 263 LYS A C 1
ATOM 2123 O O . LYS A 1 263 ? 6.217 22.972 -11.234 1.00 49.25 263 LYS A O 1
ATOM 2128 N N . SER A 1 264 ? 7.083 21.281 -12.467 1.00 54.41 264 SER A N 1
ATOM 2129 C CA . SER A 1 264 ? 7.333 20.375 -11.340 1.00 54.41 264 SER A CA 1
ATOM 2130 C C . SER A 1 264 ? 8.240 21.092 -10.339 1.00 54.41 264 SER A C 1
ATOM 2132 O O . SER A 1 264 ? 9.334 21.542 -10.687 1.00 54.41 264 SER A O 1
ATOM 2134 N N . ASN A 1 265 ? 7.760 21.256 -9.107 1.00 62.09 265 ASN A N 1
ATOM 2135 C CA . ASN A 1 265 ? 8.615 21.670 -8.008 1.00 62.09 265 ASN A CA 1
ATOM 2136 C C . ASN A 1 265 ? 9.433 20.455 -7.561 1.00 62.09 265 ASN A C 1
ATOM 2138 O O . ASN A 1 265 ? 8.876 19.378 -7.363 1.00 62.09 265 ASN A O 1
ATOM 2142 N N . ASN A 1 266 ? 10.722 20.643 -7.268 1.00 63.69 266 ASN A N 1
ATOM 2143 C CA . ASN A 1 266 ? 11.595 19.574 -6.751 1.00 63.69 266 ASN A CA 1
ATOM 2144 C C . ASN A 1 266 ? 11.009 18.830 -5.528 1.00 63.69 266 ASN A C 1
ATOM 2146 O O . ASN A 1 266 ? 11.272 17.645 -5.333 1.00 63.69 266 ASN A O 1
ATOM 2150 N N . ASN A 1 267 ? 10.187 19.506 -4.717 1.00 72.12 267 ASN A N 1
ATOM 2151 C CA . ASN A 1 267 ? 9.505 18.908 -3.564 1.00 72.12 267 ASN A CA 1
ATOM 2152 C C . ASN A 1 267 ? 8.417 17.892 -3.952 1.00 72.12 267 ASN A C 1
ATOM 2154 O O . ASN A 1 267 ? 8.195 16.930 -3.215 1.00 72.12 267 ASN A O 1
ATOM 2158 N N . ASP A 1 268 ? 7.739 18.096 -5.082 1.00 73.12 268 ASP A N 1
ATOM 2159 C CA . ASP A 1 268 ? 6.698 17.186 -5.568 1.00 73.12 268 ASP A CA 1
ATOM 2160 C C . ASP A 1 268 ? 7.339 15.913 -6.135 1.00 73.12 268 ASP A C 1
ATOM 2162 O O . ASP A 1 268 ? 6.878 14.808 -5.857 1.00 73.12 268 ASP A O 1
ATOM 2166 N N . ASP A 1 269 ? 8.479 16.053 -6.815 1.00 79.81 269 ASP A N 1
ATOM 2167 C CA . ASP A 1 269 ? 9.298 14.926 -7.267 1.00 79.81 269 ASP A CA 1
ATOM 2168 C C . ASP A 1 269 ? 9.816 14.084 -6.086 1.00 79.81 269 ASP A C 1
ATOM 2170 O O . ASP A 1 269 ? 9.706 12.856 -6.109 1.00 79.81 269 ASP A O 1
ATOM 2174 N N . ALA A 1 270 ? 10.328 14.722 -5.026 1.00 86.75 270 ALA A N 1
ATOM 2175 C CA . ALA A 1 270 ? 10.762 14.022 -3.813 1.00 86.75 270 ALA A CA 1
ATOM 2176 C C . ALA A 1 270 ? 9.599 13.298 -3.112 1.00 86.75 270 ALA A C 1
ATOM 2178 O O . ALA A 1 270 ? 9.751 12.168 -2.646 1.00 86.75 270 ALA A O 1
ATOM 2179 N N . SER A 1 271 ? 8.419 13.924 -3.081 1.00 89.06 271 SER A N 1
ATOM 2180 C CA . SER A 1 271 ? 7.206 13.323 -2.518 1.00 89.06 271 SER A CA 1
ATOM 2181 C C . SER A 1 271 ? 6.736 12.125 -3.349 1.00 89.06 271 SER A C 1
ATOM 2183 O O . SER A 1 271 ? 6.414 11.087 -2.780 1.00 89.06 271 SER A O 1
ATOM 2185 N N . ASN A 1 272 ? 6.774 12.211 -4.682 1.00 90.56 272 ASN A N 1
ATOM 2186 C CA . ASN A 1 272 ? 6.453 11.093 -5.573 1.00 90.56 272 ASN A CA 1
ATOM 2187 C C . ASN A 1 272 ? 7.405 9.903 -5.363 1.00 90.56 272 ASN A C 1
ATOM 2189 O O . ASN A 1 272 ? 6.947 8.762 -5.278 1.00 90.56 272 ASN A O 1
ATOM 2193 N N . VAL A 1 273 ? 8.713 10.154 -5.224 1.00 92.06 273 VAL A N 1
ATOM 2194 C CA . VAL A 1 273 ? 9.700 9.103 -4.911 1.00 92.06 273 VAL A CA 1
ATOM 2195 C C . VAL A 1 273 ? 9.410 8.471 -3.548 1.00 92.06 273 VAL A C 1
ATOM 2197 O O . VAL A 1 273 ? 9.377 7.250 -3.434 1.00 92.06 273 VAL A O 1
ATOM 2200 N N . LEU A 1 274 ? 9.132 9.278 -2.521 1.00 93.75 274 LEU A N 1
ATOM 2201 C CA . LEU A 1 274 ? 8.773 8.770 -1.195 1.00 93.75 274 LEU A CA 1
ATOM 2202 C C . LEU A 1 274 ? 7.534 7.865 -1.246 1.00 93.75 274 LEU A C 1
ATOM 2204 O O . LEU A 1 274 ? 7.542 6.777 -0.673 1.00 93.75 274 LEU A O 1
ATOM 2208 N N . VAL A 1 275 ? 6.473 8.306 -1.926 1.00 95.12 275 VAL A N 1
ATOM 2209 C CA . VAL A 1 275 ? 5.214 7.556 -2.028 1.00 95.12 275 VAL A CA 1
ATOM 2210 C C . VAL A 1 275 ? 5.410 6.242 -2.775 1.00 95.12 275 VAL A C 1
ATOM 2212 O O . VAL A 1 275 ? 4.975 5.197 -2.299 1.00 95.12 275 VAL A O 1
ATOM 2215 N N . THR A 1 276 ? 6.096 6.274 -3.915 1.00 95.06 276 THR A N 1
ATOM 2216 C CA . THR A 1 276 ? 6.359 5.065 -4.709 1.00 95.06 276 THR A CA 1
ATOM 2217 C C . THR A 1 276 ? 7.252 4.069 -3.968 1.00 95.06 276 THR A C 1
ATOM 2219 O O . THR A 1 276 ? 6.964 2.876 -4.003 1.00 95.06 276 THR A O 1
ATOM 2222 N N . LEU A 1 277 ? 8.253 4.526 -3.203 1.00 94.44 277 LEU A N 1
ATOM 2223 C CA . LEU A 1 277 ? 9.062 3.652 -2.341 1.00 94.44 277 LEU A CA 1
ATOM 2224 C C . LEU A 1 277 ? 8.239 3.018 -1.216 1.00 94.44 277 LEU A C 1
ATOM 2226 O O . LEU A 1 277 ? 8.408 1.836 -0.924 1.00 94.44 277 LEU A O 1
ATOM 2230 N N . ARG A 1 278 ? 7.334 3.776 -0.586 1.00 94.81 278 ARG A N 1
ATOM 2231 C CA . ARG A 1 278 ? 6.444 3.238 0.455 1.00 94.81 278 ARG A CA 1
ATOM 2232 C C . ARG A 1 278 ? 5.478 2.205 -0.112 1.00 94.81 278 ARG A C 1
ATOM 2234 O O . ARG A 1 278 ? 5.330 1.146 0.482 1.00 94.81 278 ARG A O 1
ATOM 2241 N N . LEU A 1 279 ? 4.878 2.475 -1.271 1.00 95.62 279 LEU A N 1
ATOM 2242 C CA . LEU A 1 279 ? 4.019 1.514 -1.965 1.00 95.62 279 LEU A CA 1
ATOM 2243 C C . LEU A 1 279 ? 4.789 0.248 -2.359 1.00 95.62 279 LEU A C 1
ATOM 2245 O O . LEU A 1 279 ? 4.283 -0.846 -2.140 1.00 95.62 279 LEU A O 1
ATOM 2249 N N . LEU A 1 280 ? 6.016 0.382 -2.877 1.00 93.94 280 LEU A N 1
ATOM 2250 C CA . LEU A 1 280 ? 6.870 -0.763 -3.200 1.00 93.94 280 LEU A CA 1
ATOM 2251 C C . LEU A 1 280 ? 7.200 -1.585 -1.950 1.00 93.94 280 LEU A C 1
ATOM 2253 O O . LEU A 1 280 ? 7.097 -2.806 -1.977 1.00 93.94 280 LEU A O 1
ATOM 2257 N N . ARG A 1 281 ? 7.533 -0.924 -0.835 1.00 90.88 281 ARG A N 1
ATOM 2258 C CA . ARG A 1 281 ? 7.777 -1.597 0.447 1.00 90.88 281 ARG A CA 1
ATOM 2259 C C . ARG A 1 281 ? 6.546 -2.360 0.924 1.00 90.88 281 ARG A C 1
ATOM 2261 O O . ARG A 1 281 ? 6.684 -3.483 1.385 1.00 90.88 281 ARG A O 1
ATOM 2268 N N . VAL A 1 282 ? 5.359 -1.767 0.820 1.00 91.44 282 VAL A N 1
ATOM 2269 C CA . VAL A 1 282 ? 4.106 -2.424 1.216 1.00 91.44 282 VAL A CA 1
ATOM 2270 C C . VAL A 1 282 ? 3.800 -3.624 0.316 1.00 91.44 282 VAL A C 1
ATOM 2272 O O . VAL A 1 282 ? 3.451 -4.674 0.842 1.00 91.44 282 VAL A O 1
ATOM 2275 N N . LEU A 1 283 ? 3.991 -3.496 -1.003 1.00 91.81 283 LEU A N 1
ATOM 2276 C CA . LEU A 1 283 ? 3.803 -4.585 -1.969 1.00 91.81 283 LEU A CA 1
ATOM 2277 C C . LEU A 1 283 ? 4.701 -5.787 -1.659 1.00 91.81 283 LEU A C 1
ATOM 2279 O O . LEU A 1 283 ? 4.226 -6.911 -1.624 1.00 91.81 283 LEU A O 1
ATOM 2283 N N . VAL A 1 284 ? 5.991 -5.533 -1.434 1.00 88.25 284 VAL A N 1
ATOM 2284 C CA . VAL A 1 284 ? 7.003 -6.570 -1.174 1.00 88.25 284 VAL A CA 1
ATOM 2285 C C . VAL A 1 284 ? 6.763 -7.251 0.172 1.00 88.25 284 VAL A C 1
ATOM 2287 O O . VAL A 1 284 ? 6.970 -8.445 0.324 1.00 88.25 284 VAL A O 1
ATOM 2290 N N . ARG A 1 285 ? 6.305 -6.492 1.168 1.00 84.06 285 ARG A N 1
ATOM 2291 C CA . ARG A 1 285 ? 6.228 -6.964 2.550 1.00 84.06 285 ARG A CA 1
ATOM 2292 C C . ARG A 1 285 ? 4.896 -7.604 2.927 1.00 84.06 285 ARG A C 1
ATOM 2294 O O . ARG A 1 285 ? 4.865 -8.474 3.789 1.00 84.06 285 ARG A O 1
ATOM 2301 N N . TYR A 1 286 ? 3.802 -7.143 2.330 1.00 85.12 286 TYR A N 1
ATOM 2302 C CA . TYR A 1 286 ? 2.452 -7.628 2.619 1.00 85.12 286 TYR A CA 1
ATOM 2303 C C . TYR A 1 286 ? 1.696 -7.987 1.329 1.00 85.12 286 TYR A C 1
ATOM 2305 O O . TYR A 1 286 ? 0.586 -7.483 1.108 1.00 85.12 286 TYR A O 1
ATOM 2313 N N . PRO A 1 287 ? 2.292 -8.817 0.446 1.00 84.31 287 PRO A N 1
ATOM 2314 C CA . PRO A 1 287 ? 1.736 -9.081 -0.876 1.00 84.31 287 PRO A CA 1
ATOM 2315 C C . PRO A 1 287 ? 0.359 -9.731 -0.806 1.00 84.31 287 PRO A C 1
ATOM 2317 O O . PRO A 1 287 ? -0.558 -9.293 -1.495 1.00 84.31 287 PRO A O 1
ATOM 2320 N N . GLN A 1 288 ? 0.186 -10.718 0.074 1.00 83.69 288 GLN A N 1
ATOM 2321 C CA . GLN A 1 288 ? -1.058 -11.476 0.191 1.00 83.69 288 GLN A CA 1
ATOM 2322 C C . GLN A 1 288 ? -2.169 -10.666 0.869 1.00 83.69 288 GLN A C 1
ATOM 2324 O O . GLN A 1 288 ? -3.301 -10.639 0.389 1.00 83.69 288 GLN A O 1
ATOM 2329 N N . GLN A 1 289 ? -1.854 -9.949 1.953 1.00 84.81 289 GLN A N 1
ATOM 2330 C CA . GLN A 1 289 ? -2.851 -9.217 2.740 1.00 84.81 289 GLN A CA 1
ATOM 2331 C C . GLN A 1 289 ? -3.433 -8.017 1.983 1.00 84.81 289 GLN A C 1
ATOM 2333 O O . GLN A 1 289 ? -4.600 -7.680 2.168 1.00 84.81 289 GLN A O 1
ATOM 2338 N N . LEU A 1 290 ? -2.636 -7.368 1.126 1.00 89.25 290 LEU A N 1
ATOM 2339 C CA . LEU A 1 290 ? -3.029 -6.152 0.401 1.00 89.25 290 LEU A CA 1
ATOM 2340 C C . LEU A 1 290 ? -3.202 -6.373 -1.108 1.00 89.25 290 LEU A C 1
ATOM 2342 O O . LEU A 1 290 ? -3.381 -5.409 -1.860 1.00 89.25 290 LEU A O 1
ATOM 2346 N N . ARG A 1 291 ? -3.199 -7.637 -1.545 1.00 91.06 291 ARG A N 1
ATOM 2347 C CA . ARG A 1 291 ? -3.294 -8.069 -2.944 1.00 91.06 291 ARG A CA 1
ATOM 2348 C C . ARG A 1 291 ? -4.393 -7.353 -3.723 1.00 91.06 291 ARG A C 1
ATOM 2350 O O . ARG A 1 291 ? -4.134 -6.754 -4.765 1.00 91.06 291 ARG A O 1
ATOM 2357 N N . THR A 1 292 ? -5.607 -7.368 -3.178 1.00 91.81 292 THR A N 1
ATOM 2358 C CA . THR A 1 292 ? -6.815 -6.833 -3.825 1.00 91.81 292 THR A CA 1
ATOM 2359 C C . THR A 1 292 ? -6.650 -5.366 -4.227 1.00 91.81 292 THR A C 1
ATOM 2361 O O . THR A 1 292 ? -7.015 -4.956 -5.328 1.00 91.81 292 THR A O 1
ATOM 2364 N N . ILE A 1 293 ? -6.036 -4.555 -3.367 1.00 93.38 293 ILE A N 1
ATOM 2365 C CA . ILE A 1 293 ? -5.866 -3.119 -3.598 1.00 93.38 293 ILE A CA 1
ATOM 2366 C C . ILE A 1 293 ? -4.851 -2.885 -4.715 1.00 93.38 293 ILE A C 1
ATOM 2368 O O . ILE A 1 293 ? -5.080 -2.039 -5.578 1.00 93.38 293 ILE A O 1
ATOM 2372 N N . PHE A 1 294 ? -3.748 -3.631 -4.730 1.00 94.31 294 PHE A N 1
ATOM 2373 C CA . PHE A 1 294 ? -2.753 -3.518 -5.791 1.00 94.31 294 PHE A CA 1
ATOM 2374 C C . PHE A 1 294 ? -3.328 -3.967 -7.140 1.00 94.31 294 PHE A C 1
ATOM 2376 O O . PHE A 1 294 ? -3.249 -3.205 -8.105 1.00 94.31 294 PHE A O 1
ATOM 2383 N N . GLU A 1 295 ? -3.998 -5.121 -7.208 1.00 93.06 295 GLU A N 1
ATOM 2384 C CA . GLU A 1 295 ? -4.640 -5.613 -8.440 1.00 93.06 295 GLU A CA 1
ATOM 2385 C C . GLU A 1 295 ? -5.604 -4.583 -9.043 1.00 93.06 295 GLU A C 1
ATOM 2387 O O . GLU A 1 295 ? -5.536 -4.291 -10.238 1.00 93.06 295 GLU A O 1
ATOM 2392 N N . THR A 1 296 ? -6.440 -3.953 -8.210 1.00 92.50 296 THR A N 1
ATOM 2393 C CA . THR A 1 296 ? -7.388 -2.921 -8.671 1.00 92.50 296 THR A CA 1
ATOM 2394 C C . THR A 1 296 ? -6.715 -1.669 -9.242 1.00 92.50 296 THR A C 1
ATOM 2396 O O . THR A 1 296 ? -7.288 -1.009 -10.111 1.00 92.50 296 THR A O 1
ATOM 2399 N N . HIS A 1 297 ? -5.506 -1.324 -8.788 1.00 91.00 297 HIS A N 1
ATOM 2400 C CA . HIS A 1 297 ? -4.832 -0.086 -9.183 1.00 91.00 297 HIS A CA 1
ATOM 2401 C C . HIS A 1 297 ? -3.799 -0.274 -10.295 1.00 91.00 297 HIS A C 1
ATOM 2403 O O . HIS A 1 297 ? -3.472 0.713 -10.955 1.00 91.00 297 HIS A O 1
ATOM 2409 N N . LEU A 1 298 ? -3.340 -1.501 -10.573 1.00 89.81 298 LEU A N 1
ATOM 2410 C CA . LEU A 1 298 ? -2.264 -1.799 -11.530 1.00 89.81 298 LEU A CA 1
ATOM 2411 C C . LEU A 1 298 ? -2.414 -1.077 -12.878 1.00 89.81 298 LEU A C 1
ATOM 2413 O O . LEU A 1 298 ? -1.439 -0.525 -13.388 1.00 89.81 298 LEU A O 1
ATOM 2417 N N . LEU A 1 299 ? -3.621 -1.051 -13.450 1.00 88.19 299 LEU A N 1
ATOM 2418 C CA . LEU A 1 299 ? -3.888 -0.433 -14.757 1.00 88.19 299 LEU A CA 1
ATOM 2419 C C . LEU A 1 299 ? -3.949 1.099 -14.703 1.00 88.19 299 LEU A C 1
ATOM 2421 O O . LEU A 1 299 ? -3.555 1.764 -15.659 1.00 88.19 299 LEU A O 1
ATOM 2425 N N . ASN A 1 300 ? -4.386 1.662 -13.578 1.00 87.56 300 ASN A N 1
ATOM 2426 C CA . ASN A 1 300 ? -4.633 3.097 -13.421 1.00 87.56 300 ASN A CA 1
ATOM 2427 C C . ASN A 1 300 ? -3.422 3.861 -12.862 1.00 87.56 300 ASN A C 1
ATOM 2429 O O . ASN A 1 300 ? -3.485 5.079 -12.680 1.00 87.56 300 ASN A O 1
ATOM 2433 N N . MET A 1 301 ? -2.317 3.169 -12.566 1.00 88.25 301 MET A N 1
ATOM 2434 C CA . MET A 1 301 ? -1.107 3.802 -12.040 1.00 88.25 301 MET A CA 1
ATOM 2435 C C . MET A 1 301 ? -0.419 4.690 -13.087 1.00 88.25 301 MET A C 1
ATOM 2437 O O . MET A 1 301 ? -0.151 4.199 -14.187 1.00 88.25 301 MET A O 1
ATOM 2441 N N . PRO A 1 302 ? -0.045 5.942 -12.763 1.00 90.56 302 PRO A N 1
ATOM 2442 C CA . PRO A 1 302 ? 0.733 6.787 -13.665 1.00 90.56 302 PRO A CA 1
ATOM 2443 C C . PRO A 1 302 ? 2.193 6.316 -13.719 1.00 90.56 302 PRO A C 1
ATOM 2445 O O . PRO A 1 302 ? 2.932 6.430 -12.742 1.00 90.56 302 PRO A O 1
ATOM 2448 N N . THR A 1 303 ? 2.638 5.825 -14.875 1.00 91.25 303 THR A N 1
ATOM 2449 C CA . THR A 1 303 ? 4.005 5.312 -15.112 1.00 91.25 303 THR A CA 1
ATOM 2450 C C . THR A 1 303 ? 5.094 6.367 -14.882 1.00 91.25 303 THR A C 1
ATOM 2452 O O . THR A 1 303 ? 6.191 6.036 -14.431 1.00 91.25 303 THR A O 1
ATOM 2455 N N . VAL A 1 304 ? 4.779 7.653 -15.092 1.00 90.19 304 VAL A N 1
ATOM 2456 C CA . VAL A 1 304 ? 5.674 8.802 -14.845 1.00 90.19 304 VAL A CA 1
ATOM 2457 C C . VAL A 1 304 ? 6.222 8.807 -13.414 1.00 90.19 304 VAL A C 1
ATOM 2459 O O . VAL A 1 304 ? 7.400 9.115 -13.220 1.00 90.19 304 VAL A O 1
ATOM 2462 N N . ALA A 1 305 ? 5.401 8.441 -12.424 1.00 90.25 305 ALA A N 1
ATOM 2463 C CA . ALA A 1 305 ? 5.801 8.431 -11.018 1.00 90.25 305 ALA A CA 1
ATOM 2464 C C . ALA A 1 305 ? 6.842 7.342 -10.706 1.00 90.25 305 ALA A C 1
ATOM 2466 O O . ALA A 1 305 ? 7.670 7.515 -9.816 1.00 90.25 305 ALA A O 1
ATOM 2467 N N . TRP A 1 306 ? 6.827 6.242 -11.462 1.00 92.69 306 TRP A N 1
ATOM 2468 C CA . TRP A 1 306 ? 7.631 5.046 -11.198 1.00 92.69 306 TRP A CA 1
ATOM 2469 C C . TRP A 1 306 ? 8.956 5.011 -11.958 1.00 92.69 306 TRP A C 1
ATOM 2471 O O . TRP A 1 306 ? 9.837 4.230 -11.610 1.00 92.69 306 TRP A O 1
ATOM 2481 N N . LYS A 1 307 ? 9.155 5.881 -12.957 1.00 90.56 307 LYS A N 1
ATOM 2482 C CA . LYS A 1 307 ? 10.348 5.842 -13.822 1.00 90.56 307 LYS A CA 1
ATOM 2483 C C . LYS A 1 307 ? 11.684 5.990 -13.077 1.00 90.56 307 LYS A C 1
ATOM 2485 O O . LYS A 1 307 ? 12.702 5.498 -13.543 1.00 90.56 307 LYS A O 1
ATOM 2490 N N . ARG A 1 308 ? 11.704 6.669 -11.921 1.00 90.69 308 ARG A N 1
ATOM 2491 C CA . ARG A 1 308 ? 12.919 6.828 -11.093 1.00 90.69 308 ARG A CA 1
ATOM 2492 C C . ARG A 1 308 ? 13.241 5.579 -10.268 1.00 90.69 308 ARG A C 1
ATOM 2494 O O . ARG A 1 308 ? 14.371 5.447 -9.817 1.00 90.69 308 ARG A O 1
ATOM 2501 N N . LEU A 1 309 ? 12.261 4.695 -10.078 1.00 93.19 309 LEU A N 1
ATOM 2502 C CA . LEU A 1 309 ? 12.379 3.466 -9.297 1.00 93.19 309 LEU A CA 1
ATOM 2503 C C . LEU A 1 309 ? 12.610 2.225 -10.176 1.00 93.19 309 LEU A C 1
ATOM 2505 O O . LEU A 1 309 ? 12.557 1.107 -9.677 1.00 93.19 309 LEU A O 1
ATOM 2509 N N . ILE A 1 310 ? 12.855 2.391 -11.481 1.00 94.81 310 ILE A N 1
ATOM 2510 C CA . ILE A 1 310 ? 13.073 1.269 -12.409 1.00 94.81 310 ILE A CA 1
ATOM 2511 C C . ILE A 1 310 ? 14.141 0.281 -11.892 1.00 94.81 310 ILE A C 1
ATOM 2513 O O . ILE A 1 310 ? 13.849 -0.914 -11.879 1.00 94.81 310 ILE A O 1
ATOM 2517 N N . PRO A 1 311 ? 15.325 0.714 -11.404 1.00 93.69 311 PRO A N 1
ATOM 2518 C CA . PRO A 1 311 ? 16.313 -0.219 -10.854 1.00 93.69 311 PRO A CA 1
ATOM 2519 C C . PRO A 1 311 ? 15.786 -1.020 -9.655 1.00 93.69 311 PRO A C 1
ATOM 2521 O O . PRO A 1 311 ? 16.039 -2.217 -9.547 1.00 93.69 311 PRO A O 1
ATOM 2524 N N . GLN A 1 312 ? 15.020 -0.373 -8.773 1.00 93.12 312 GLN A N 1
ATOM 2525 C CA . GLN A 1 312 ? 14.402 -1.011 -7.611 1.00 93.12 312 GLN A CA 1
ATOM 2526 C C . GLN A 1 312 ? 13.311 -1.998 -8.029 1.00 93.12 312 GLN A C 1
ATOM 2528 O O . GLN A 1 312 ? 13.190 -3.046 -7.418 1.00 93.12 312 GLN A O 1
ATOM 2533 N N . LEU A 1 313 ? 12.542 -1.708 -9.080 1.00 95.50 313 LEU A N 1
ATOM 2534 C CA . LEU A 1 313 ? 11.567 -2.653 -9.626 1.00 95.50 313 LEU A CA 1
ATOM 2535 C C . LEU A 1 313 ? 12.266 -3.893 -10.199 1.00 95.50 313 LEU A C 1
ATOM 2537 O O . LEU A 1 313 ? 11.864 -5.010 -9.896 1.00 95.50 313 LEU A O 1
ATOM 2541 N N . PHE A 1 314 ? 13.353 -3.720 -10.957 1.00 94.19 314 PHE A N 1
ATOM 2542 C CA . PHE A 1 314 ? 14.118 -4.854 -11.486 1.00 94.19 314 PHE A CA 1
ATOM 2543 C C . PHE A 1 314 ? 14.675 -5.766 -10.390 1.00 94.19 314 PHE A C 1
ATOM 2545 O O . PHE A 1 314 ? 14.632 -6.985 -10.548 1.00 94.19 314 PHE A O 1
ATOM 2552 N N . SER A 1 315 ? 15.133 -5.212 -9.262 1.00 91.56 315 SER A N 1
ATOM 2553 C CA . SER A 1 315 ? 15.633 -6.032 -8.151 1.00 91.56 315 SER A CA 1
ATOM 2554 C C . SER A 1 315 ? 14.546 -6.879 -7.481 1.00 91.56 315 SER A C 1
ATOM 2556 O O . SER A 1 315 ? 14.875 -7.838 -6.791 1.00 91.56 315 SER A O 1
ATOM 2558 N N . ARG A 1 316 ? 13.260 -6.557 -7.687 1.00 91.12 316 ARG A N 1
ATOM 2559 C CA . ARG A 1 316 ? 12.119 -7.328 -7.168 1.00 91.12 316 ARG A CA 1
ATOM 2560 C C . ARG A 1 316 ? 11.617 -8.416 -8.118 1.00 91.12 316 ARG A C 1
ATOM 2562 O O . ARG A 1 316 ? 10.700 -9.142 -7.759 1.00 91.12 316 ARG A O 1
ATOM 2569 N N . LEU A 1 317 ? 12.205 -8.581 -9.307 1.00 91.00 317 LEU A N 1
ATOM 2570 C CA . LEU A 1 317 ? 11.833 -9.689 -10.198 1.00 91.00 317 LEU A CA 1
ATOM 2571 C C . LEU A 1 317 ? 12.262 -11.066 -9.658 1.00 91.00 317 LEU A C 1
ATOM 2573 O O . LEU A 1 317 ? 11.710 -12.065 -10.105 1.00 91.00 317 LEU A O 1
ATOM 2577 N N . ASN A 1 318 ? 13.194 -11.120 -8.694 1.00 87.75 318 ASN A N 1
ATOM 2578 C CA . ASN A 1 318 ? 13.557 -12.351 -7.972 1.00 87.75 318 ASN A CA 1
ATOM 2579 C C . ASN A 1 318 ? 12.738 -12.596 -6.702 1.00 87.75 318 ASN A C 1
ATOM 2581 O O . ASN A 1 318 ? 13.125 -13.426 -5.885 1.00 87.75 318 ASN A O 1
ATOM 2585 N N . HIS A 1 319 ? 11.703 -11.797 -6.448 1.00 86.38 319 HIS A N 1
ATOM 2586 C CA . HIS A 1 319 ? 10.976 -11.898 -5.192 1.00 86.38 319 HIS A CA 1
ATOM 2587 C C . HIS A 1 319 ? 10.306 -13.277 -5.083 1.00 86.38 319 HIS A C 1
ATOM 2589 O O . HIS A 1 319 ? 9.762 -13.733 -6.087 1.00 86.38 319 HIS A O 1
ATOM 2595 N N . PRO A 1 320 ? 10.303 -13.934 -3.917 1.00 81.56 320 PRO A N 1
ATOM 2596 C CA . PRO A 1 320 ? 9.739 -15.281 -3.766 1.00 81.56 320 PRO A CA 1
ATOM 2597 C C . PRO A 1 320 ? 8.226 -15.365 -3.964 1.00 81.56 320 PRO A C 1
ATOM 2599 O O . PRO A 1 320 ? 7.713 -16.328 -4.529 1.00 81.56 320 PRO A O 1
ATOM 2602 N N . ASP A 1 321 ? 7.500 -14.316 -3.583 1.00 84.81 321 ASP A N 1
ATOM 2603 C CA . ASP A 1 321 ? 6.069 -14.223 -3.857 1.00 84.81 321 ASP A CA 1
ATOM 2604 C C . ASP A 1 321 ? 5.812 -13.985 -5.358 1.00 84.81 321 ASP A C 1
ATOM 2606 O O . ASP A 1 321 ? 6.246 -12.977 -5.932 1.00 84.81 321 ASP A O 1
ATOM 2610 N N . SER A 1 322 ? 5.087 -14.914 -5.988 1.00 88.50 322 SER A N 1
ATOM 2611 C CA . SER A 1 322 ? 4.757 -14.873 -7.417 1.00 88.50 322 SER A CA 1
ATOM 2612 C C . SER A 1 322 ? 3.873 -13.686 -7.791 1.00 88.50 322 SER A C 1
ATOM 2614 O O . SER A 1 322 ? 4.074 -13.088 -8.849 1.00 88.50 322 SER A O 1
ATOM 2616 N N . PHE A 1 323 ? 2.962 -13.277 -6.905 1.00 91.06 323 PHE A N 1
ATOM 2617 C CA . PHE A 1 323 ? 2.116 -12.111 -7.124 1.00 91.06 323 PHE A CA 1
ATOM 2618 C C . PHE A 1 323 ? 2.951 -10.826 -7.208 1.00 91.06 323 PHE A C 1
ATOM 2620 O O . PHE A 1 323 ? 2.709 -10.003 -8.094 1.00 91.06 323 PHE A O 1
ATOM 2627 N N . VAL A 1 324 ? 3.980 -10.665 -6.369 1.00 92.25 324 VAL A N 1
ATOM 2628 C CA . VAL A 1 324 ? 4.914 -9.528 -6.472 1.00 92.25 324 VAL A CA 1
ATOM 2629 C C . VAL A 1 324 ? 5.640 -9.540 -7.813 1.00 92.25 324 VAL A C 1
ATOM 2631 O O . VAL A 1 324 ? 5.678 -8.505 -8.487 1.00 92.25 324 VAL A O 1
ATOM 2634 N N . ARG A 1 325 ? 6.188 -10.691 -8.231 1.00 92.88 325 ARG A N 1
ATOM 2635 C CA . ARG A 1 325 ? 6.890 -10.813 -9.522 1.00 92.88 325 ARG A CA 1
ATOM 2636 C C . ARG A 1 325 ? 5.980 -10.435 -10.684 1.00 92.88 325 ARG A C 1
ATOM 2638 O O . ARG A 1 325 ? 6.373 -9.622 -11.525 1.00 92.88 325 ARG A O 1
ATOM 2645 N N . ASP A 1 326 ? 4.759 -10.958 -10.710 1.00 93.44 326 ASP A N 1
ATOM 2646 C CA . ASP A 1 326 ? 3.782 -10.692 -11.765 1.00 93.44 326 ASP A CA 1
ATOM 2647 C C . ASP A 1 326 ? 3.350 -9.225 -11.773 1.00 93.44 326 ASP A C 1
ATOM 2649 O O . ASP A 1 326 ? 3.312 -8.583 -12.829 1.00 93.44 326 ASP A O 1
ATOM 2653 N N . TYR A 1 327 ? 3.075 -8.651 -10.600 1.00 94.88 327 TYR A N 1
ATOM 2654 C CA . TYR A 1 327 ? 2.698 -7.247 -10.472 1.00 94.88 327 TYR A CA 1
ATOM 2655 C C . TYR A 1 327 ? 3.807 -6.321 -10.986 1.00 94.88 327 TYR A C 1
ATOM 2657 O O . TYR A 1 327 ? 3.559 -5.431 -11.806 1.00 94.88 327 TYR A O 1
ATOM 2665 N N . VAL A 1 328 ? 5.046 -6.546 -10.540 1.00 95.69 328 VAL A N 1
ATOM 2666 C CA . VAL A 1 328 ? 6.217 -5.759 -10.947 1.00 95.69 328 VAL A CA 1
ATOM 2667 C C . VAL A 1 328 ? 6.500 -5.932 -12.438 1.00 95.69 328 VAL A C 1
ATOM 2669 O O . VAL A 1 328 ? 6.762 -4.941 -13.121 1.00 95.69 328 VAL A O 1
ATOM 2672 N N . THR A 1 329 ? 6.384 -7.150 -12.971 1.00 95.94 329 THR A N 1
ATOM 2673 C CA . THR A 1 329 ? 6.553 -7.431 -14.405 1.00 95.94 329 THR A CA 1
ATOM 2674 C C . THR A 1 329 ? 5.539 -6.649 -15.235 1.00 95.94 329 THR A C 1
ATOM 2676 O O . THR A 1 329 ? 5.919 -5.941 -16.168 1.00 95.94 329 THR A O 1
ATOM 2679 N N . ASN A 1 330 ? 4.257 -6.696 -14.870 1.00 96.1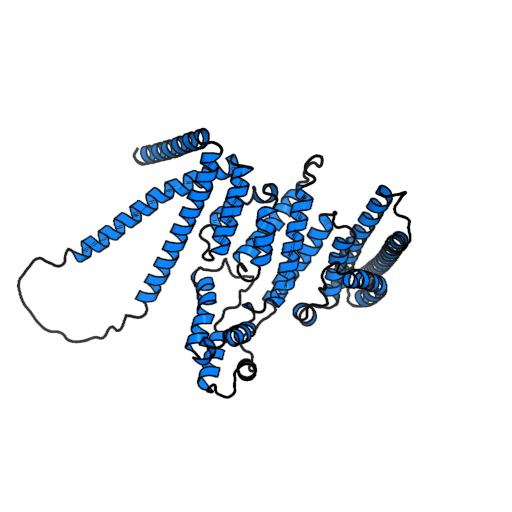2 330 ASN A N 1
ATOM 2680 C CA . ASN A 1 330 ? 3.206 -5.957 -15.569 1.00 96.12 330 ASN A CA 1
ATOM 2681 C C . ASN A 1 330 ? 3.397 -4.436 -15.476 1.00 96.12 330 ASN A C 1
ATOM 2683 O O . ASN A 1 330 ? 3.192 -3.720 -16.461 1.00 96.12 330 ASN A O 1
ATOM 2687 N N . LEU A 1 331 ? 3.839 -3.926 -14.324 1.00 95.44 331 LEU A N 1
ATOM 2688 C CA . LEU A 1 331 ? 4.173 -2.513 -14.168 1.00 95.44 331 LEU A CA 1
ATOM 2689 C C . LEU A 1 331 ? 5.355 -2.110 -15.065 1.00 95.44 331 LEU A C 1
ATOM 2691 O O . LEU A 1 331 ? 5.269 -1.098 -15.761 1.00 95.44 331 LEU A O 1
ATOM 2695 N N . LEU A 1 332 ? 6.427 -2.906 -15.100 1.00 95.75 332 LEU A N 1
ATOM 2696 C CA . LEU A 1 332 ? 7.579 -2.680 -15.978 1.00 95.75 332 LEU A CA 1
ATOM 2697 C C . LEU A 1 332 ? 7.191 -2.749 -17.457 1.00 95.75 332 LEU A C 1
ATOM 2699 O O . LEU A 1 332 ? 7.667 -1.925 -18.229 1.00 95.75 332 LEU A O 1
ATOM 2703 N N . ILE A 1 333 ? 6.280 -3.644 -17.850 1.00 95.31 333 ILE A N 1
ATOM 2704 C CA . ILE A 1 333 ? 5.720 -3.687 -19.210 1.00 95.31 333 ILE A CA 1
ATOM 2705 C C . ILE A 1 333 ? 5.007 -2.372 -19.550 1.00 95.31 333 ILE A C 1
ATOM 2707 O O . ILE A 1 333 ? 5.206 -1.828 -20.636 1.00 95.31 333 ILE A O 1
ATOM 2711 N N . ARG A 1 334 ? 4.198 -1.820 -18.636 1.00 94.88 334 ARG A N 1
ATOM 2712 C CA . ARG A 1 334 ? 3.540 -0.518 -18.853 1.00 94.88 334 ARG A CA 1
ATOM 2713 C C . ARG A 1 334 ? 4.561 0.613 -18.977 1.00 94.88 334 ARG A C 1
ATOM 2715 O O . ARG A 1 334 ? 4.475 1.412 -19.903 1.00 94.88 334 ARG A O 1
ATOM 2722 N N . ILE A 1 335 ? 5.564 0.646 -18.099 1.00 94.06 335 ILE A N 1
ATOM 2723 C CA . ILE A 1 335 ? 6.653 1.630 -18.179 1.00 94.06 335 ILE A CA 1
ATOM 2724 C C . ILE A 1 335 ? 7.450 1.453 -19.480 1.00 94.06 335 ILE A C 1
ATOM 2726 O O . ILE A 1 335 ? 7.871 2.448 -20.057 1.00 94.06 335 ILE A O 1
ATOM 2730 N N . ALA A 1 336 ? 7.628 0.228 -19.980 1.00 93.19 336 ALA A N 1
ATOM 2731 C CA . ALA A 1 336 ? 8.367 -0.049 -21.211 1.00 93.19 336 ALA A CA 1
ATOM 2732 C C . ALA A 1 336 ? 7.648 0.497 -22.450 1.00 93.19 336 ALA A C 1
ATOM 2734 O O . ALA A 1 336 ? 8.308 0.931 -23.390 1.00 93.19 336 ALA A O 1
ATOM 2735 N N . LYS A 1 337 ? 6.309 0.519 -22.431 1.00 92.06 337 LYS A N 1
ATOM 2736 C CA . LYS A 1 337 ? 5.493 1.141 -23.483 1.00 92.06 337 LYS A CA 1
ATOM 2737 C C . LYS A 1 337 ? 5.616 2.667 -23.477 1.00 92.06 337 LYS A C 1
ATOM 2739 O O . LYS A 1 337 ? 5.762 3.262 -24.538 1.00 92.06 337 LYS A O 1
ATOM 2744 N N . ASP A 1 338 ? 5.611 3.287 -22.296 1.00 91.44 338 ASP A N 1
ATOM 2745 C CA . ASP A 1 338 ? 5.635 4.753 -22.168 1.00 91.44 338 ASP A CA 1
ATOM 2746 C C . ASP A 1 338 ? 7.055 5.350 -22.244 1.00 91.44 338 ASP A C 1
ATOM 2748 O O . ASP A 1 338 ? 7.259 6.446 -22.768 1.00 91.44 338 ASP A O 1
ATOM 2752 N N . PHE A 1 339 ? 8.054 4.639 -21.715 1.00 91.88 339 PHE A N 1
ATOM 2753 C CA . PHE A 1 339 ? 9.450 5.075 -21.593 1.00 91.88 339 PHE A CA 1
ATOM 2754 C C . PHE A 1 339 ? 10.441 3.967 -22.008 1.00 91.88 339 PHE A C 1
ATOM 2756 O O . PHE A 1 339 ? 11.294 3.572 -21.201 1.00 91.88 339 PHE A O 1
ATOM 2763 N N . PRO A 1 340 ? 10.390 3.472 -23.261 1.00 91.25 340 PRO A N 1
ATOM 2764 C CA . PRO A 1 340 ? 11.206 2.339 -23.713 1.00 91.25 340 PRO A CA 1
ATOM 2765 C C . PRO A 1 340 ? 12.710 2.556 -23.494 1.00 91.25 340 PRO A C 1
ATOM 2767 O O . PRO A 1 340 ? 13.422 1.647 -23.069 1.00 91.25 340 PRO A O 1
ATOM 2770 N N . GLN A 1 341 ? 13.196 3.785 -23.688 1.00 90.06 341 GLN A N 1
ATOM 2771 C CA . GLN A 1 341 ? 14.605 4.152 -23.532 1.00 90.06 341 GLN A CA 1
ATOM 2772 C C . GLN A 1 341 ? 15.159 3.963 -22.111 1.00 90.06 341 GLN A C 1
ATOM 2774 O O . GLN A 1 341 ? 16.363 3.779 -21.956 1.00 90.06 341 GLN A O 1
ATOM 2779 N N . LEU A 1 342 ? 14.310 4.015 -21.077 1.00 91.38 342 LEU A N 1
ATOM 2780 C CA . LEU A 1 342 ? 14.746 3.880 -19.680 1.00 91.38 342 LEU A CA 1
ATOM 2781 C C . LEU A 1 342 ? 14.865 2.420 -19.232 1.00 91.38 342 LEU A C 1
ATOM 2783 O O . LEU A 1 342 ? 15.511 2.141 -18.229 1.00 91.38 342 LEU A O 1
ATOM 2787 N N . ILE A 1 343 ? 14.234 1.501 -19.964 1.00 93.50 343 ILE A N 1
ATOM 2788 C CA . ILE A 1 343 ? 14.142 0.080 -19.614 1.00 93.50 343 ILE A CA 1
ATOM 2789 C C . ILE A 1 343 ? 15.026 -0.786 -20.517 1.00 93.50 343 ILE A C 1
ATOM 2791 O O . ILE A 1 343 ? 15.545 -1.810 -20.074 1.00 93.50 343 ILE A O 1
ATOM 2795 N N . LEU A 1 344 ? 15.223 -0.366 -21.769 1.00 91.31 344 LEU A N 1
ATOM 2796 C CA . LEU A 1 344 ? 15.849 -1.166 -22.818 1.00 91.31 344 LEU A CA 1
ATOM 2797 C C . LEU A 1 344 ? 17.193 -1.789 -22.412 1.00 91.31 344 LEU A C 1
ATOM 2799 O O . LEU A 1 344 ? 17.380 -2.992 -22.584 1.00 91.31 344 LEU A O 1
ATOM 2803 N N . TYR A 1 345 ? 18.110 -1.002 -21.844 1.00 90.88 345 TYR A N 1
ATOM 2804 C CA . TYR A 1 345 ? 19.431 -1.501 -21.449 1.00 90.88 345 TYR A CA 1
ATOM 2805 C C . TYR A 1 345 ? 19.349 -2.569 -20.354 1.00 90.88 345 TYR A C 1
ATOM 2807 O O . TYR A 1 345 ? 19.949 -3.630 -20.504 1.00 90.88 345 TYR A O 1
ATOM 2815 N N . SER A 1 346 ? 18.574 -2.328 -19.292 1.00 90.88 346 SER A N 1
ATOM 2816 C CA . SER A 1 346 ? 18.405 -3.279 -18.185 1.00 90.88 346 SER A CA 1
ATOM 2817 C C . SER A 1 346 ? 17.837 -4.617 -18.661 1.00 90.88 346 SER A C 1
ATOM 2819 O O . SER A 1 346 ? 18.288 -5.670 -18.222 1.00 90.88 346 SER A O 1
ATOM 2821 N N . VAL A 1 347 ? 16.897 -4.583 -19.610 1.00 91.31 347 VAL A N 1
ATOM 2822 C CA . VAL A 1 347 ? 16.272 -5.790 -20.169 1.00 91.31 347 VAL A CA 1
ATOM 2823 C C . VAL A 1 347 ? 17.222 -6.560 -21.080 1.00 91.31 347 VAL A C 1
ATOM 2825 O O . VAL A 1 347 ? 17.356 -7.773 -20.941 1.00 91.31 347 VAL A O 1
ATOM 2828 N N . VAL A 1 348 ? 17.908 -5.872 -22.000 1.00 89.00 348 VAL A N 1
ATOM 2829 C CA . VAL A 1 348 ? 18.871 -6.515 -22.908 1.00 89.00 348 VAL A CA 1
ATOM 2830 C C . VAL A 1 348 ? 20.010 -7.155 -22.114 1.00 89.00 348 VAL A C 1
ATOM 2832 O O . VAL A 1 348 ? 20.369 -8.299 -22.389 1.00 89.00 348 VAL A O 1
ATOM 2835 N N . VAL A 1 349 ? 20.535 -6.458 -21.101 1.00 86.69 349 VAL A N 1
ATOM 2836 C CA . VAL A 1 349 ? 21.567 -7.000 -20.208 1.00 86.69 349 VAL A CA 1
ATOM 2837 C C . VAL A 1 349 ? 21.044 -8.238 -19.472 1.00 86.69 349 VAL A C 1
ATOM 2839 O O . VAL A 1 349 ? 21.663 -9.294 -19.599 1.00 86.69 349 VAL A O 1
ATOM 2842 N N . GLY A 1 350 ? 19.867 -8.161 -18.837 1.00 85.25 350 GLY A N 1
ATOM 2843 C CA . GLY A 1 350 ? 19.269 -9.283 -18.097 1.00 85.25 350 GLY A CA 1
ATOM 2844 C C . GLY A 1 350 ? 19.086 -10.561 -18.928 1.00 85.25 350 GLY A C 1
ATOM 2845 O O . GLY A 1 350 ? 19.428 -11.652 -18.474 1.00 85.25 350 GLY A O 1
ATOM 2846 N N . ILE A 1 351 ? 18.651 -10.436 -20.187 1.00 84.12 351 ILE A N 1
ATOM 2847 C CA . ILE A 1 351 ? 18.488 -11.585 -21.101 1.00 84.12 351 ILE A CA 1
ATOM 2848 C C . ILE A 1 351 ? 19.831 -12.136 -21.572 1.00 84.12 351 ILE A C 1
ATOM 2850 O O . ILE A 1 351 ? 19.976 -13.334 -21.804 1.00 84.12 351 ILE A O 1
ATOM 2854 N N . THR A 1 352 ? 20.835 -11.282 -21.767 1.00 72.75 352 THR A N 1
ATOM 2855 C CA . THR A 1 352 ? 22.160 -11.770 -22.172 1.00 72.75 352 THR A CA 1
ATOM 2856 C C . THR A 1 352 ? 22.879 -12.497 -21.038 1.00 72.75 352 THR A C 1
ATOM 2858 O O . THR A 1 352 ? 23.654 -13.412 -21.314 1.00 72.75 352 THR A O 1
ATOM 2861 N N . ASP A 1 353 ? 22.585 -12.178 -19.779 1.00 66.44 353 ASP A N 1
ATOM 2862 C CA . ASP A 1 353 ? 23.127 -12.896 -18.619 1.00 66.44 353 ASP A CA 1
ATOM 2863 C C . ASP A 1 353 ? 22.472 -14.277 -18.417 1.00 66.44 353 ASP A C 1
ATOM 2865 O O . ASP A 1 353 ? 23.148 -15.212 -17.985 1.00 66.44 353 ASP A O 1
ATOM 2869 N N . ASP A 1 354 ? 21.230 -14.470 -18.884 1.00 58.59 354 ASP A N 1
ATOM 2870 C CA . ASP A 1 354 ? 20.552 -15.782 -18.988 1.00 58.59 354 ASP A CA 1
ATOM 2871 C C . ASP A 1 354 ? 21.405 -16.812 -19.756 1.00 58.59 354 ASP A C 1
ATOM 2873 O O . ASP A 1 354 ? 21.498 -17.986 -19.396 1.00 58.59 354 ASP A O 1
ATOM 2877 N N . SER A 1 355 ? 22.100 -16.364 -20.808 1.00 53.16 355 SER A N 1
ATOM 2878 C CA . SER A 1 355 ? 22.956 -17.240 -21.618 1.00 53.16 355 SER A CA 1
ATOM 2879 C C . SER A 1 355 ? 24.223 -17.708 -20.888 1.00 53.16 355 SER A C 1
ATOM 2881 O O . SER A 1 355 ? 24.740 -18.780 -21.203 1.00 53.16 355 SER A O 1
ATOM 2883 N N . LYS A 1 356 ? 24.701 -16.955 -19.887 1.00 52.00 356 LYS A N 1
ATOM 2884 C CA . LYS A 1 356 ? 25.788 -17.382 -18.991 1.00 52.00 356 LYS A CA 1
ATOM 2885 C C . LYS A 1 356 ? 25.260 -18.305 -17.895 1.00 52.00 356 LYS A C 1
ATOM 2887 O O . LYS A 1 356 ? 25.848 -19.358 -17.678 1.00 52.00 356 LYS A O 1
ATOM 2892 N N . MET A 1 357 ? 24.121 -17.970 -17.286 1.00 48.97 357 MET A N 1
ATOM 2893 C CA . MET A 1 357 ? 23.496 -18.775 -16.229 1.00 48.97 357 MET A CA 1
ATOM 2894 C C . MET A 1 357 ? 23.116 -20.183 -16.717 1.00 48.97 357 MET A C 1
ATOM 2896 O O . MET A 1 357 ? 23.387 -21.170 -16.040 1.00 48.97 357 MET A O 1
ATOM 2900 N N . ARG A 1 358 ? 22.570 -20.309 -17.935 1.00 54.31 358 ARG A N 1
ATOM 2901 C CA . ARG A 1 358 ? 22.287 -21.620 -18.549 1.00 54.31 358 ARG A CA 1
ATOM 2902 C C . ARG A 1 358 ? 23.539 -22.418 -18.920 1.00 54.31 358 ARG A C 1
ATOM 2904 O O . ARG A 1 358 ? 23.508 -23.641 -18.864 1.00 54.31 358 ARG A O 1
ATOM 2911 N N . ARG A 1 359 ? 24.642 -21.746 -19.271 1.00 50.97 359 ARG A N 1
ATOM 2912 C CA . ARG A 1 359 ? 25.930 -22.404 -19.555 1.00 50.97 359 ARG A CA 1
ATOM 2913 C C . ARG A 1 359 ? 26.622 -22.909 -18.290 1.00 50.97 359 ARG A C 1
ATOM 2915 O O . ARG A 1 359 ? 27.213 -23.981 -18.344 1.00 50.97 359 ARG A O 1
ATOM 2922 N N . ILE A 1 360 ? 26.534 -22.170 -17.183 1.00 50.97 360 ILE A N 1
ATOM 2923 C CA . ILE A 1 360 ? 27.081 -22.578 -15.879 1.00 50.97 360 ILE A CA 1
ATOM 2924 C C . ILE A 1 360 ? 26.339 -23.825 -15.375 1.00 50.97 360 ILE A C 1
ATOM 2926 O O . ILE A 1 360 ? 26.982 -24.845 -15.159 1.00 50.97 360 ILE A O 1
ATOM 2930 N N . LYS A 1 361 ? 24.998 -23.815 -15.393 1.00 53.12 361 LYS A N 1
ATOM 2931 C CA . LYS A 1 361 ? 24.157 -24.980 -15.041 1.00 53.12 361 LYS A CA 1
ATOM 2932 C C . LYS A 1 361 ? 24.471 -26.230 -15.864 1.00 53.12 361 LYS A C 1
ATOM 2934 O O . LYS A 1 361 ? 24.736 -27.282 -15.307 1.00 53.12 361 LYS A O 1
ATOM 2939 N N . SER A 1 362 ? 24.576 -26.095 -17.192 1.00 54.06 362 SER A N 1
ATOM 2940 C CA . SER A 1 362 ? 24.951 -27.232 -18.049 1.00 54.06 362 SER A CA 1
ATOM 2941 C C . SER A 1 362 ? 26.348 -27.788 -17.758 1.00 54.06 362 SER A C 1
ATOM 2943 O O . SER A 1 362 ? 26.656 -28.910 -18.148 1.00 54.06 362 SER A O 1
ATOM 2945 N N . ARG A 1 363 ? 27.231 -26.997 -17.137 1.00 46.22 363 ARG A N 1
ATOM 2946 C CA . ARG A 1 363 ? 28.590 -27.419 -16.798 1.00 46.22 363 ARG A CA 1
ATOM 2947 C C . ARG A 1 363 ? 28.623 -28.147 -15.459 1.00 46.22 363 ARG A C 1
ATOM 2949 O O . ARG A 1 363 ? 29.351 -29.127 -15.368 1.00 46.22 363 ARG A O 1
ATOM 2956 N N . ASP A 1 364 ? 27.809 -27.716 -14.501 1.00 50.09 364 ASP A N 1
ATOM 2957 C CA . ASP A 1 364 ? 27.671 -28.362 -13.196 1.00 50.09 364 ASP A CA 1
ATOM 2958 C C . ASP A 1 364 ? 26.906 -29.693 -13.313 1.00 50.09 364 ASP A C 1
ATOM 2960 O O . ASP A 1 364 ? 27.426 -30.712 -12.864 1.00 50.09 364 ASP A O 1
ATOM 2964 N N . ASP A 1 365 ? 25.806 -29.764 -14.078 1.00 53.06 365 ASP A N 1
ATOM 2965 C CA . ASP A 1 365 ? 25.084 -31.026 -14.365 1.00 53.06 365 ASP A CA 1
ATOM 2966 C C . ASP A 1 365 ? 25.999 -32.099 -14.998 1.00 53.06 365 ASP A C 1
ATOM 2968 O O . ASP A 1 365 ? 25.937 -33.290 -14.679 1.00 53.06 365 ASP A O 1
ATOM 2972 N N . ASN A 1 366 ? 26.918 -31.672 -15.872 1.00 51.16 366 ASN A N 1
ATOM 2973 C CA . ASN A 1 366 ? 27.913 -32.549 -16.497 1.00 51.16 366 ASN A CA 1
ATOM 2974 C C . ASN A 1 366 ? 29.039 -32.983 -15.535 1.00 51.16 366 ASN A C 1
ATOM 2976 O O . ASN A 1 366 ? 29.705 -33.987 -15.793 1.00 51.16 366 ASN A O 1
ATOM 2980 N N . ILE A 1 367 ? 29.288 -32.247 -14.447 1.00 51.06 367 ILE A N 1
ATOM 2981 C CA . ILE A 1 367 ? 30.272 -32.614 -13.415 1.00 51.06 367 ILE A CA 1
ATOM 2982 C C . ILE A 1 367 ? 29.695 -33.702 -12.498 1.00 51.06 367 ILE A C 1
ATOM 2984 O O . ILE A 1 367 ? 30.400 -34.671 -12.207 1.00 51.06 367 ILE A O 1
ATOM 2988 N N . TYR A 1 368 ? 28.411 -33.615 -12.133 1.00 49.97 368 TYR A N 1
ATOM 2989 C CA . TYR A 1 368 ? 27.713 -34.664 -11.375 1.00 49.97 368 TYR A CA 1
ATOM 2990 C C . TYR A 1 368 ? 27.566 -35.967 -12.179 1.00 49.97 368 TYR A C 1
ATOM 2992 O O . TYR A 1 368 ? 27.800 -37.057 -11.651 1.00 49.97 368 TYR A O 1
ATOM 3000 N N . GLN A 1 369 ? 27.316 -35.877 -13.491 1.00 47.81 369 GLN A N 1
ATOM 3001 C CA . GLN A 1 369 ? 27.332 -37.050 -14.380 1.00 47.81 369 GLN A CA 1
ATOM 3002 C C . GLN A 1 369 ? 28.735 -37.642 -14.593 1.00 47.81 369 GLN A C 1
ATOM 3004 O O . GLN A 1 369 ? 28.874 -38.832 -14.868 1.00 47.81 369 GLN A O 1
ATOM 3009 N N . ARG A 1 370 ? 29.803 -36.844 -14.449 1.00 45.09 370 ARG A N 1
ATOM 3010 C CA . ARG A 1 370 ? 31.184 -37.334 -14.582 1.00 45.09 370 ARG A CA 1
ATOM 3011 C C . ARG A 1 370 ? 31.697 -38.022 -13.312 1.00 45.09 370 ARG A C 1
ATOM 3013 O O . ARG A 1 370 ? 32.484 -38.954 -13.437 1.00 45.09 370 ARG A O 1
ATOM 3020 N N . LYS A 1 371 ? 31.240 -37.616 -12.121 1.00 46.12 371 LYS A N 1
ATOM 3021 C CA . LYS A 1 371 ? 31.560 -38.298 -10.849 1.00 46.12 371 LYS A CA 1
ATOM 3022 C C . LYS A 1 371 ? 30.811 -39.623 -10.668 1.00 46.12 371 LYS A C 1
ATOM 3024 O O . LYS A 1 371 ? 31.375 -40.551 -10.106 1.00 46.12 371 LYS A O 1
ATOM 3029 N N . SER A 1 372 ? 29.597 -39.750 -11.205 1.00 43.19 372 SER A N 1
ATOM 3030 C CA . SER A 1 372 ? 28.842 -41.018 -11.214 1.00 43.19 372 SER A CA 1
ATOM 3031 C C . SER A 1 372 ? 29.363 -42.041 -12.238 1.00 43.19 372 SER A C 1
ATOM 3033 O O . SER A 1 372 ? 29.030 -43.219 -12.152 1.00 43.19 372 SER A O 1
ATOM 3035 N N . ALA A 1 373 ? 30.221 -41.623 -13.176 1.00 40.62 373 ALA A N 1
ATOM 3036 C CA . ALA A 1 373 ? 30.800 -42.487 -14.207 1.00 40.62 373 ALA A CA 1
ATOM 3037 C C . ALA A 1 373 ? 32.257 -42.923 -13.938 1.00 40.62 373 ALA A C 1
ATOM 3039 O O . ALA A 1 373 ? 32.796 -43.695 -14.726 1.00 40.62 373 ALA A O 1
ATOM 3040 N N . SER A 1 374 ? 32.913 -42.459 -12.862 1.00 40.47 374 SER A N 1
ATOM 3041 C CA . SER A 1 374 ? 34.318 -42.804 -12.568 1.00 40.47 374 SER A CA 1
ATOM 3042 C C . SER A 1 374 ? 34.514 -43.902 -11.513 1.00 40.47 374 SER A C 1
ATOM 3044 O O . SER A 1 374 ? 35.636 -44.081 -11.051 1.00 40.47 374 SER A O 1
ATOM 3046 N N . THR A 1 375 ? 33.469 -44.648 -11.138 1.00 38.69 375 THR A N 1
ATOM 3047 C CA . THR A 1 375 ? 33.560 -45.728 -10.128 1.00 38.69 375 THR A CA 1
ATOM 3048 C C . THR A 1 375 ? 33.480 -47.136 -10.729 1.00 38.69 375 THR A C 1
ATOM 3050 O O . THR A 1 375 ? 33.100 -48.085 -10.050 1.00 38.69 375 THR A O 1
ATOM 3053 N N . HIS A 1 376 ? 33.853 -47.313 -11.998 1.00 41.69 376 HIS A N 1
ATOM 3054 C CA . HIS A 1 376 ? 34.033 -48.649 -12.566 1.00 41.69 376 HIS A CA 1
ATOM 3055 C C . HIS A 1 376 ? 35.212 -48.698 -13.533 1.00 41.69 376 HIS A C 1
ATOM 3057 O O . HIS A 1 376 ? 35.058 -48.411 -14.712 1.00 41.69 376 HIS A O 1
ATOM 3063 N N . GLU A 1 377 ? 36.367 -49.107 -13.007 1.00 32.97 377 GLU A N 1
ATOM 3064 C CA . GLU A 1 377 ? 37.263 -50.087 -13.633 1.00 32.97 377 GLU A CA 1
ATOM 3065 C C . GLU A 1 377 ? 38.219 -50.657 -12.552 1.00 32.97 377 GLU A C 1
ATOM 3067 O O . GLU A 1 377 ? 39.029 -49.932 -11.983 1.00 32.97 377 GLU A O 1
ATOM 3072 N N . SER A 1 378 ? 37.980 -51.939 -12.221 1.00 32.59 378 SER A N 1
ATOM 3073 C CA . SER A 1 378 ? 38.855 -53.050 -11.753 1.00 32.59 378 SER A CA 1
ATOM 3074 C C . SER A 1 378 ? 40.342 -52.784 -11.445 1.00 32.59 378 SER A C 1
ATOM 3076 O O . SER A 1 378 ? 40.981 -52.038 -12.174 1.00 32.59 378 SER A O 1
ATOM 3078 N N . GLU A 1 379 ? 41.057 -53.468 -10.545 1.00 32.66 379 GLU A N 1
ATOM 3079 C CA . GLU A 1 379 ? 40.876 -54.598 -9.610 1.00 32.66 379 GLU A CA 1
ATOM 3080 C C . GLU A 1 379 ? 42.185 -54.656 -8.763 1.00 32.66 379 GLU A C 1
ATOM 3082 O O . GLU A 1 379 ? 43.208 -54.110 -9.179 1.00 32.66 379 GLU A O 1
ATOM 3087 N N . ASP A 1 380 ? 42.136 -55.372 -7.633 1.00 29.61 380 ASP A N 1
ATOM 3088 C CA . ASP A 1 380 ? 43.238 -56.056 -6.919 1.00 29.61 380 ASP A CA 1
ATOM 3089 C C . ASP A 1 380 ? 43.910 -55.503 -5.626 1.00 29.61 380 ASP A C 1
ATOM 3091 O O . ASP A 1 380 ? 44.581 -54.477 -5.584 1.00 29.61 380 ASP A O 1
ATOM 3095 N N . GLU A 1 381 ? 43.797 -56.383 -4.608 1.00 31.94 381 GLU A N 1
ATOM 3096 C CA . GLU A 1 381 ? 44.627 -56.664 -3.415 1.00 31.94 381 GLU A CA 1
ATOM 3097 C C . GLU A 1 381 ? 44.368 -55.999 -2.034 1.00 31.94 381 GLU A C 1
ATOM 3099 O O . GLU A 1 381 ? 44.998 -55.036 -1.623 1.00 31.94 381 GLU A O 1
ATOM 3104 N N . LYS A 1 382 ? 43.507 -56.697 -1.264 1.00 31.09 382 LYS A N 1
ATOM 3105 C CA . LYS A 1 382 ? 43.650 -57.213 0.127 1.00 31.09 382 LYS A CA 1
ATOM 3106 C C . LYS A 1 382 ? 44.197 -56.335 1.275 1.00 31.09 382 LYS A C 1
ATOM 3108 O O . LYS A 1 382 ? 45.388 -56.058 1.342 1.00 31.09 382 LYS A O 1
ATOM 3113 N N . SER A 1 383 ? 43.352 -56.228 2.315 1.00 29.95 383 SER A N 1
ATOM 3114 C CA . SER A 1 383 ? 43.537 -56.447 3.783 1.00 29.95 383 SER A CA 1
ATOM 3115 C C . SER A 1 383 ? 42.815 -55.333 4.563 1.00 29.95 383 SER A C 1
ATOM 3117 O O . SER A 1 383 ? 43.104 -54.168 4.348 1.00 29.95 383 SER A O 1
ATOM 3119 N N . GLN A 1 384 ? 41.659 -55.579 5.184 1.00 30.92 384 GLN A N 1
ATOM 3120 C CA . GLN A 1 384 ? 41.337 -56.316 6.416 1.00 30.92 384 GLN A CA 1
ATOM 3121 C C . GLN A 1 384 ? 41.255 -55.390 7.647 1.00 30.92 384 GLN A C 1
ATOM 3123 O O . GLN A 1 384 ? 42.260 -54.810 8.034 1.00 30.92 384 GLN A O 1
ATOM 3128 N N . ASP A 1 385 ? 40.037 -55.362 8.205 1.00 30.38 385 ASP A N 1
ATOM 3129 C CA . ASP A 1 385 ? 39.577 -54.960 9.543 1.00 30.38 385 ASP A CA 1
ATOM 3130 C C . ASP A 1 385 ? 39.868 -53.526 10.022 1.00 30.38 385 ASP A C 1
ATOM 3132 O O . ASP A 1 385 ? 41.001 -53.177 10.320 1.00 30.38 385 ASP A O 1
ATOM 3136 N N . ASP A 1 386 ? 38.807 -52.721 10.166 1.00 30.61 386 ASP A N 1
ATOM 3137 C CA . ASP A 1 386 ? 38.382 -52.226 11.482 1.00 30.61 386 ASP A CA 1
ATOM 3138 C C . ASP A 1 386 ? 36.930 -51.708 11.443 1.00 30.61 386 ASP A C 1
ATOM 3140 O O . ASP A 1 386 ? 36.376 -51.375 10.396 1.00 30.61 386 ASP A O 1
ATOM 3144 N N . ILE A 1 387 ? 36.314 -51.793 12.615 1.00 32.41 387 ILE A N 1
ATOM 3145 C CA . ILE A 1 387 ? 34.889 -51.804 12.948 1.00 32.41 387 ILE A CA 1
ATOM 3146 C C . ILE A 1 387 ? 34.429 -50.413 13.433 1.00 32.41 387 ILE A C 1
ATOM 3148 O O . ILE A 1 387 ? 35.206 -49.731 14.093 1.00 32.41 387 ILE A O 1
ATOM 3152 N N . ASP A 1 388 ? 33.149 -50.115 13.166 1.00 32.22 388 ASP A N 1
ATOM 3153 C CA . ASP A 1 388 ? 32.240 -49.108 13.756 1.00 32.22 388 ASP A CA 1
ATOM 3154 C C . ASP A 1 388 ? 32.569 -47.610 13.601 1.00 32.22 388 ASP A C 1
ATOM 3156 O O . ASP A 1 388 ? 33.605 -47.131 14.044 1.00 32.22 388 ASP A O 1
ATOM 3160 N N . GLU A 1 389 ? 31.618 -46.840 13.061 1.00 29.66 389 GLU A N 1
ATOM 3161 C CA . GLU A 1 389 ? 30.794 -45.905 13.850 1.00 29.66 389 GLU A CA 1
ATOM 3162 C C . GLU A 1 389 ? 29.659 -45.332 12.978 1.00 29.66 389 GLU A C 1
ATOM 3164 O O . GLU A 1 389 ? 29.789 -45.193 11.763 1.00 29.66 389 GLU A O 1
ATOM 3169 N N . ASP A 1 390 ? 28.516 -45.127 13.630 1.00 36.06 390 ASP A N 1
ATOM 3170 C CA . ASP A 1 390 ? 27.272 -44.560 13.116 1.00 36.06 390 ASP A CA 1
ATOM 3171 C C . ASP A 1 390 ? 27.482 -43.213 12.406 1.00 36.06 390 ASP A C 1
ATOM 3173 O O . ASP A 1 390 ? 28.183 -42.366 12.943 1.00 36.06 390 ASP A O 1
ATOM 3177 N N . ASP A 1 391 ? 26.776 -42.979 11.296 1.00 34.41 391 ASP A N 1
ATOM 3178 C CA . ASP A 1 391 ? 26.366 -41.633 10.877 1.00 34.41 391 ASP A CA 1
ATOM 3179 C C . ASP A 1 391 ? 24.940 -41.725 10.303 1.00 34.41 391 ASP A C 1
ATOM 3181 O O . ASP A 1 391 ? 24.716 -42.060 9.138 1.00 34.41 391 ASP A O 1
ATOM 3185 N N . GLU A 1 392 ? 23.953 -41.483 11.172 1.00 37.91 392 GLU A N 1
ATOM 3186 C CA . GLU A 1 392 ? 22.652 -40.944 10.769 1.00 37.91 392 GLU A CA 1
ATOM 3187 C C . GLU A 1 392 ? 22.852 -39.445 10.465 1.00 37.91 392 GLU A C 1
ATOM 3189 O O . GLU A 1 392 ? 22.655 -38.597 11.333 1.00 37.91 392 GLU A O 1
ATOM 3194 N N . GLU A 1 393 ? 23.265 -39.116 9.242 1.00 36.31 393 GLU A N 1
ATOM 3195 C CA . GLU A 1 393 ? 23.206 -37.758 8.680 1.00 36.31 393 GLU A CA 1
ATOM 3196 C C . GLU A 1 393 ? 22.304 -37.797 7.437 1.00 36.31 393 GLU A C 1
ATOM 3198 O O . GLU A 1 393 ? 22.797 -37.86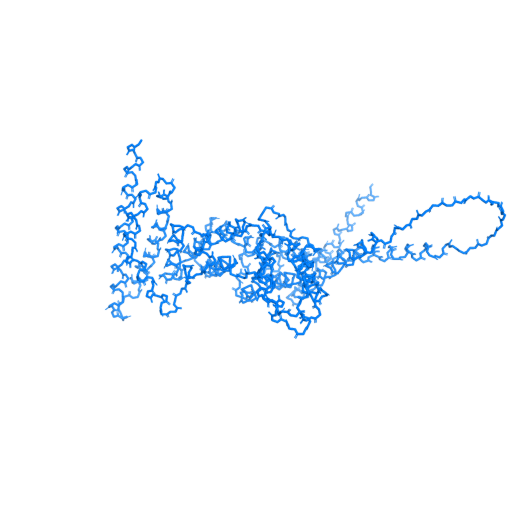4 6.321 1.00 36.31 393 GLU A O 1
ATOM 3203 N N . ASP A 1 394 ? 20.978 -37.822 7.620 1.00 39.38 394 ASP A N 1
ATOM 3204 C CA . ASP A 1 394 ? 20.019 -37.878 6.493 1.00 39.38 394 ASP A CA 1
ATOM 3205 C C . ASP A 1 394 ? 18.816 -36.917 6.653 1.00 39.38 394 ASP A C 1
ATOM 3207 O O . ASP A 1 394 ? 17.814 -37.062 5.964 1.00 39.38 394 ASP A O 1
ATOM 3211 N N . ASP A 1 395 ? 18.902 -35.903 7.528 1.00 39.38 395 ASP A N 1
ATOM 3212 C CA . ASP A 1 395 ? 17.845 -34.873 7.680 1.00 39.38 395 ASP A CA 1
ATOM 3213 C C . ASP A 1 395 ? 18.302 -33.441 7.298 1.00 39.38 395 ASP A C 1
ATOM 3215 O O . ASP A 1 395 ? 17.462 -32.551 7.141 1.00 39.38 395 ASP A O 1
ATOM 3219 N N . ASP A 1 396 ? 19.607 -33.196 7.106 1.00 39.22 396 ASP A N 1
ATOM 3220 C CA . ASP A 1 396 ? 20.138 -31.871 6.724 1.00 39.22 396 ASP A CA 1
ATOM 3221 C C . ASP A 1 396 ? 20.317 -31.703 5.194 1.00 39.22 396 ASP A C 1
ATOM 3223 O O . ASP A 1 396 ? 20.271 -30.575 4.699 1.00 39.22 396 ASP A O 1
ATOM 3227 N N . GLU A 1 397 ? 20.440 -32.792 4.416 1.00 38.81 397 GLU A N 1
ATOM 3228 C CA . GLU A 1 397 ? 20.599 -32.726 2.948 1.00 38.81 397 GLU A CA 1
ATOM 3229 C C . GLU A 1 397 ? 19.279 -32.398 2.213 1.00 38.81 397 GLU A C 1
ATOM 3231 O O . GLU A 1 397 ? 19.290 -31.624 1.253 1.00 38.81 397 GLU A O 1
ATOM 3236 N N . GLU A 1 398 ? 18.118 -32.877 2.688 1.00 39.78 398 GLU A N 1
ATOM 3237 C CA . GLU A 1 398 ? 16.816 -32.585 2.051 1.00 39.78 398 GLU A CA 1
ATOM 3238 C C . GLU A 1 398 ? 16.446 -31.086 2.119 1.00 39.78 398 GLU A C 1
ATOM 3240 O O . GLU A 1 398 ? 15.869 -30.539 1.174 1.00 39.78 398 GLU A O 1
ATOM 3245 N N . MET A 1 399 ? 16.817 -30.383 3.201 1.00 36.66 399 MET A N 1
ATOM 3246 C CA . MET A 1 399 ? 16.572 -28.938 3.326 1.00 36.66 399 MET A CA 1
ATOM 3247 C C . MET A 1 399 ? 17.475 -28.094 2.414 1.00 36.66 399 MET A C 1
ATOM 3249 O O . MET A 1 399 ? 17.027 -27.057 1.918 1.00 36.66 399 MET A O 1
ATOM 3253 N N . GLU A 1 400 ? 18.722 -28.512 2.166 1.00 42.91 400 GLU A N 1
ATOM 3254 C CA . GLU A 1 400 ? 19.603 -27.827 1.210 1.00 42.91 400 GLU A CA 1
ATOM 3255 C C . GLU A 1 400 ? 19.121 -28.015 -0.241 1.00 42.91 400 GLU A C 1
ATOM 3257 O O . GLU A 1 400 ? 19.162 -27.066 -1.034 1.00 42.91 400 GLU A O 1
ATOM 3262 N N . GLU A 1 401 ? 18.581 -29.193 -0.578 1.00 49.53 401 GLU A N 1
ATOM 3263 C CA . GLU A 1 401 ? 18.011 -29.476 -1.900 1.00 49.53 401 GLU A CA 1
ATOM 3264 C C . GLU A 1 401 ? 16.735 -28.663 -2.195 1.00 49.53 401 GLU A C 1
ATOM 3266 O O . GLU A 1 401 ? 16.608 -28.094 -3.287 1.00 49.53 401 GLU A O 1
ATOM 3271 N N . GLU A 1 402 ? 15.798 -28.540 -1.243 1.00 48.19 402 GLU A N 1
ATOM 3272 C CA . GLU A 1 402 ? 14.573 -27.739 -1.422 1.00 48.19 402 GLU A CA 1
ATOM 3273 C C . GLU A 1 402 ? 14.873 -26.241 -1.617 1.00 48.19 402 GLU A C 1
ATOM 3275 O O . GLU A 1 402 ? 14.314 -25.594 -2.516 1.00 48.19 402 GLU A O 1
ATOM 3280 N N . ASP A 1 403 ? 15.804 -25.692 -0.832 1.00 52.66 403 ASP A N 1
ATOM 3281 C CA . ASP A 1 403 ? 16.228 -24.291 -0.917 1.00 52.66 403 ASP A CA 1
ATOM 3282 C C . ASP A 1 403 ? 16.888 -23.968 -2.271 1.00 52.66 403 ASP A C 1
ATOM 3284 O O . ASP A 1 403 ? 16.734 -22.863 -2.815 1.00 52.66 403 ASP A O 1
ATOM 3288 N N . ASP A 1 404 ? 17.628 -24.917 -2.843 1.00 62.56 404 ASP A N 1
ATOM 3289 C CA . ASP A 1 404 ? 18.270 -24.759 -4.144 1.00 62.56 404 ASP A CA 1
ATOM 3290 C C . ASP A 1 404 ? 17.284 -24.902 -5.312 1.00 62.56 404 ASP A C 1
ATOM 3292 O O . ASP A 1 404 ? 17.390 -24.158 -6.301 1.00 62.56 404 ASP A O 1
ATOM 3296 N N . ILE A 1 405 ? 16.252 -25.742 -5.177 1.00 64.19 405 ILE A N 1
ATOM 3297 C CA . ILE A 1 405 ? 15.133 -25.816 -6.128 1.00 64.19 405 ILE A CA 1
ATOM 3298 C C . ILE A 1 405 ? 14.318 -24.510 -6.115 1.00 64.19 405 ILE A C 1
ATOM 3300 O O . ILE A 1 405 ? 14.037 -23.953 -7.181 1.00 64.19 405 ILE A O 1
ATOM 3304 N N . GLU A 1 406 ? 13.989 -23.939 -4.953 1.00 62.66 406 GLU A N 1
ATOM 3305 C CA . GLU A 1 406 ? 13.192 -22.703 -4.884 1.00 62.66 406 GLU A CA 1
ATOM 3306 C C . GLU A 1 406 ? 13.955 -21.490 -5.459 1.00 62.66 406 GLU A C 1
ATOM 3308 O O . GLU A 1 406 ? 13.414 -20.681 -6.231 1.00 62.66 406 GLU A O 1
ATOM 3313 N N . LYS A 1 407 ? 15.257 -21.364 -5.161 1.00 67.69 407 LYS A N 1
ATOM 3314 C CA . LYS A 1 407 ? 16.128 -20.340 -5.776 1.00 67.69 407 LYS A CA 1
ATOM 3315 C C . LYS A 1 407 ? 16.185 -20.499 -7.295 1.00 67.69 407 LYS A C 1
ATOM 3317 O O . LYS A 1 407 ? 16.184 -19.500 -8.028 1.00 67.69 407 LYS A O 1
ATOM 3322 N N . GLN A 1 408 ? 16.212 -21.739 -7.776 1.00 71.88 408 GLN A N 1
ATOM 3323 C CA . GLN A 1 408 ? 16.211 -22.060 -9.194 1.00 71.88 408 GLN A CA 1
ATOM 3324 C C . GLN A 1 408 ? 14.907 -21.637 -9.878 1.00 71.88 408 GLN A C 1
ATOM 3326 O O . GLN A 1 408 ? 14.950 -21.013 -10.947 1.00 71.88 408 GLN A O 1
ATOM 3331 N N . GLU A 1 409 ? 13.758 -21.927 -9.270 1.00 75.44 409 GLU A N 1
ATOM 3332 C CA . GLU A 1 409 ? 12.444 -21.526 -9.776 1.00 75.44 409 GLU A CA 1
ATOM 3333 C C . GLU A 1 409 ? 12.297 -20.004 -9.842 1.00 75.44 409 GLU A C 1
ATOM 3335 O O . GLU A 1 409 ? 11.883 -19.459 -10.873 1.00 75.44 409 GLU A O 1
ATOM 3340 N N . ASN A 1 410 ? 12.715 -19.296 -8.790 1.00 78.94 410 ASN A N 1
ATOM 3341 C CA . ASN A 1 410 ? 12.688 -17.835 -8.739 1.00 78.94 410 ASN A CA 1
ATOM 3342 C C . ASN A 1 410 ? 13.566 -17.206 -9.834 1.00 78.94 410 ASN A C 1
ATOM 3344 O O . ASN A 1 410 ? 13.132 -16.280 -10.531 1.00 78.94 410 ASN A O 1
ATOM 3348 N N . ALA A 1 411 ? 14.755 -17.765 -10.081 1.00 81.56 411 ALA A N 1
ATOM 3349 C CA . ALA A 1 411 ? 15.630 -17.320 -11.163 1.00 81.56 411 ALA A CA 1
ATOM 3350 C C . ALA A 1 411 ? 15.012 -17.557 -12.554 1.00 81.56 411 ALA A C 1
ATOM 3352 O O . ALA A 1 411 ? 15.122 -16.705 -13.442 1.00 81.56 411 ALA A O 1
ATOM 3353 N N . VAL A 1 412 ? 14.339 -18.692 -12.766 1.00 85.12 412 VAL A N 1
ATOM 3354 C CA . VAL A 1 412 ? 13.620 -18.975 -14.020 1.00 85.12 412 VAL A CA 1
ATOM 3355 C C . VAL A 1 412 ? 12.447 -18.009 -14.203 1.00 85.12 412 VAL A C 1
ATOM 3357 O O . VAL A 1 412 ? 12.270 -17.461 -15.295 1.00 85.12 412 VAL A O 1
ATOM 3360 N N . ALA A 1 413 ? 11.680 -17.746 -13.144 1.00 84.56 413 ALA A N 1
ATOM 3361 C CA . ALA A 1 413 ? 10.575 -16.795 -13.167 1.00 84.56 413 ALA A CA 1
ATOM 3362 C C . ALA A 1 413 ? 11.056 -15.377 -13.514 1.00 84.56 413 ALA A C 1
ATOM 3364 O O . ALA A 1 413 ? 10.494 -14.747 -14.412 1.00 84.56 413 ALA A O 1
ATOM 3365 N N . MET A 1 414 ? 12.153 -14.916 -12.905 1.00 88.31 414 MET A N 1
ATOM 3366 C CA . MET A 1 414 ? 12.791 -13.644 -13.256 1.00 88.31 414 MET A CA 1
ATOM 3367 C C . MET A 1 414 ? 13.148 -13.581 -14.750 1.00 88.31 414 MET A C 1
ATOM 3369 O O . MET A 1 414 ? 12.894 -12.573 -15.417 1.00 88.31 414 MET A O 1
ATOM 3373 N N . GLN A 1 415 ? 13.728 -14.649 -15.303 1.00 87.81 415 GLN A N 1
ATOM 3374 C CA . GLN A 1 415 ? 14.089 -14.684 -16.722 1.00 87.81 415 GLN A CA 1
ATOM 3375 C C . GLN A 1 415 ? 12.866 -14.647 -17.640 1.00 87.81 415 GLN A C 1
ATOM 3377 O O . GLN A 1 415 ? 12.888 -13.992 -18.687 1.00 87.81 415 GLN A O 1
ATOM 3382 N N . ASN A 1 416 ? 11.772 -15.292 -17.241 1.00 90.62 416 ASN A N 1
ATOM 3383 C CA . ASN A 1 416 ? 10.504 -15.188 -17.953 1.00 90.62 416 ASN A CA 1
ATOM 3384 C C . ASN A 1 416 ? 9.980 -13.744 -17.938 1.00 90.62 416 ASN A C 1
ATOM 3386 O O . ASN A 1 416 ? 9.594 -13.238 -18.994 1.00 90.62 416 ASN A O 1
ATOM 3390 N N . SER A 1 417 ? 10.071 -13.035 -16.809 1.00 92.50 417 SER A N 1
ATOM 3391 C CA . SER A 1 417 ? 9.731 -11.608 -16.724 1.00 92.50 417 SER A CA 1
ATOM 3392 C C . SER A 1 417 ? 10.550 -10.749 -17.693 1.00 92.50 417 SER A C 1
ATOM 3394 O O . SER A 1 417 ? 9.983 -9.940 -18.431 1.00 92.50 417 SER A O 1
ATOM 3396 N N . PHE A 1 418 ? 11.871 -10.951 -17.766 1.00 92.44 418 PHE A N 1
ATOM 3397 C CA . PHE A 1 418 ? 12.728 -10.241 -18.724 1.00 92.44 418 PHE A CA 1
ATOM 3398 C C . PHE A 1 418 ? 12.324 -10.496 -20.181 1.00 92.44 418 PHE A C 1
ATOM 3400 O O . PHE A 1 418 ? 12.287 -9.556 -20.981 1.00 92.44 418 PHE A O 1
ATOM 3407 N N . ARG A 1 419 ? 11.972 -11.740 -20.531 1.00 91.38 419 ARG A N 1
ATOM 3408 C CA . ARG A 1 419 ? 11.489 -12.093 -21.878 1.00 91.38 419 ARG A CA 1
ATOM 3409 C C . ARG A 1 419 ? 10.165 -11.417 -22.210 1.00 91.38 419 ARG A C 1
ATOM 3411 O O . ARG A 1 419 ? 10.025 -10.892 -23.311 1.00 91.38 419 ARG A O 1
ATOM 3418 N N . LEU A 1 420 ? 9.220 -11.385 -21.271 1.00 93.62 420 LEU A N 1
ATOM 3419 C CA . LEU A 1 420 ? 7.938 -10.706 -21.469 1.00 93.62 420 LEU A CA 1
ATOM 3420 C C . LEU A 1 420 ? 8.135 -9.213 -21.759 1.00 93.62 420 LEU A C 1
ATOM 3422 O O . LEU A 1 420 ? 7.576 -8.694 -22.725 1.00 93.62 420 LEU A O 1
ATOM 3426 N N . ILE A 1 421 ? 8.988 -8.534 -20.985 1.00 93.38 421 ILE A N 1
ATOM 3427 C CA . ILE A 1 421 ? 9.289 -7.111 -21.201 1.00 93.38 421 ILE A CA 1
ATOM 3428 C C . ILE A 1 421 ? 9.998 -6.903 -22.553 1.00 93.38 421 ILE A C 1
ATOM 3430 O O . ILE A 1 421 ? 9.679 -5.970 -23.292 1.00 93.38 421 ILE A O 1
ATOM 3434 N N . TYR A 1 422 ? 10.935 -7.782 -22.913 1.00 91.88 422 TYR A N 1
ATOM 3435 C CA . TYR A 1 422 ? 11.656 -7.719 -24.186 1.00 91.88 422 TYR A CA 1
ATOM 3436 C C . TYR A 1 422 ? 10.767 -7.896 -25.409 1.00 91.88 422 TYR A C 1
ATOM 3438 O O . TYR A 1 422 ? 10.955 -7.186 -26.399 1.00 91.88 422 TYR A O 1
ATOM 3446 N N . ASN A 1 423 ? 9.805 -8.817 -25.351 1.00 92.31 423 ASN A N 1
ATOM 3447 C CA . ASN A 1 423 ? 8.861 -9.038 -26.442 1.00 92.31 423 ASN A CA 1
ATOM 3448 C C . ASN A 1 423 ? 8.077 -7.753 -26.728 1.00 92.31 423 ASN A C 1
ATOM 3450 O O . ASN A 1 423 ? 8.050 -7.298 -27.867 1.00 92.31 423 ASN A O 1
ATOM 3454 N N . VAL A 1 424 ? 7.578 -7.083 -25.683 1.00 93.00 424 VAL A N 1
ATOM 3455 C CA . VAL A 1 424 ? 6.859 -5.803 -25.811 1.00 93.00 424 VAL A CA 1
ATOM 3456 C C . VAL A 1 424 ? 7.744 -4.698 -26.407 1.00 93.00 424 VAL A C 1
ATOM 3458 O O . VAL A 1 424 ? 7.309 -3.938 -27.276 1.00 93.00 424 VAL A O 1
ATOM 3461 N N . LEU A 1 425 ? 9.007 -4.602 -25.981 1.00 90.88 425 LEU A N 1
ATOM 3462 C CA . LEU A 1 425 ? 9.957 -3.636 -26.549 1.00 90.88 425 LEU A CA 1
ATOM 3463 C C . LEU A 1 425 ? 10.268 -3.931 -28.024 1.00 90.88 425 LEU A C 1
ATOM 3465 O O . LEU A 1 425 ? 10.376 -3.006 -28.831 1.00 90.88 425 LEU A O 1
ATOM 3469 N N . SER A 1 426 ? 10.388 -5.210 -28.378 1.00 89.81 426 SER A N 1
ATOM 3470 C CA . SER A 1 426 ? 10.677 -5.671 -29.739 1.00 89.81 426 SER A CA 1
ATOM 3471 C C . SER A 1 426 ? 9.499 -5.446 -30.684 1.00 89.81 426 SER A C 1
ATOM 3473 O O . SER A 1 426 ? 9.713 -5.069 -31.834 1.00 89.81 426 SER A O 1
ATOM 3475 N N . GLU A 1 427 ? 8.269 -5.610 -30.195 1.00 90.81 427 GLU A N 1
ATOM 3476 C CA . GLU A 1 427 ? 7.044 -5.245 -30.915 1.00 90.81 427 GLU A CA 1
ATOM 3477 C C . GLU A 1 427 ? 6.968 -3.736 -31.174 1.00 90.81 427 GLU A C 1
ATOM 3479 O O . GLU A 1 427 ? 6.566 -3.311 -32.254 1.00 90.81 427 GLU A O 1
ATOM 3484 N N . THR A 1 428 ? 7.393 -2.919 -30.205 1.00 86.19 428 THR A N 1
ATOM 3485 C CA . THR A 1 428 ? 7.326 -1.455 -30.317 1.00 86.19 428 THR A CA 1
ATOM 3486 C C . THR A 1 428 ? 8.392 -0.904 -31.271 1.00 86.19 428 THR A C 1
ATOM 3488 O O . THR A 1 428 ? 8.100 -0.034 -32.091 1.00 86.19 428 THR A O 1
ATOM 3491 N N . ASN A 1 429 ? 9.642 -1.378 -31.173 1.00 85.38 429 ASN A N 1
ATOM 3492 C CA . ASN A 1 429 ? 10.733 -0.945 -32.051 1.00 85.38 429 ASN A CA 1
ATOM 3493 C C . ASN A 1 429 ? 11.857 -1.994 -32.160 1.00 85.38 429 ASN A C 1
ATOM 3495 O O . ASN A 1 429 ? 12.931 -1.857 -31.567 1.00 85.38 429 ASN A O 1
ATOM 3499 N N . SER A 1 430 ? 11.621 -3.027 -32.972 1.00 88.62 430 SER A N 1
ATOM 3500 C CA . SER A 1 430 ? 12.566 -4.131 -33.207 1.00 88.62 430 SER A CA 1
ATOM 3501 C C . SER A 1 430 ? 13.956 -3.665 -33.661 1.00 88.62 430 SER A C 1
ATOM 3503 O O . SER A 1 430 ? 14.971 -4.210 -33.226 1.00 88.62 430 SER A O 1
ATOM 3505 N N . HIS A 1 431 ? 14.027 -2.616 -34.485 1.00 89.19 431 HIS A N 1
ATOM 3506 C CA . HIS A 1 431 ? 15.293 -2.108 -35.011 1.00 89.19 431 HIS A CA 1
ATOM 3507 C C . HIS A 1 431 ? 16.195 -1.545 -33.903 1.00 89.19 431 HIS A C 1
ATOM 3509 O O . HIS A 1 431 ? 17.359 -1.932 -33.801 1.00 89.19 431 HIS A O 1
ATOM 3515 N N . VAL A 1 432 ? 15.661 -0.676 -33.037 1.00 88.56 432 VAL A N 1
ATOM 3516 C CA . VAL A 1 432 ? 16.429 -0.094 -31.920 1.00 88.56 432 VAL A CA 1
ATOM 3517 C C . VAL A 1 432 ? 16.849 -1.176 -30.926 1.00 88.56 432 VAL A C 1
ATOM 3519 O O . VAL A 1 432 ? 17.991 -1.184 -30.468 1.00 88.56 432 VAL A O 1
ATOM 3522 N N . VAL A 1 433 ? 15.965 -2.135 -30.641 1.00 89.06 433 VAL A N 1
ATOM 3523 C CA . VAL A 1 433 ? 16.286 -3.283 -29.782 1.00 89.06 433 VAL A CA 1
ATOM 3524 C C . VAL A 1 433 ? 17.438 -4.110 -30.369 1.00 89.06 433 VAL A C 1
ATOM 3526 O O . VAL A 1 433 ? 18.370 -4.467 -29.646 1.00 89.06 433 VAL A O 1
ATOM 3529 N N . GLY A 1 434 ? 17.414 -4.379 -31.677 1.00 87.19 434 GLY A N 1
ATOM 3530 C CA . GLY A 1 434 ? 18.480 -5.091 -32.383 1.00 87.19 434 GLY A CA 1
ATOM 3531 C C . GLY A 1 434 ? 19.821 -4.355 -32.332 1.00 87.19 434 GLY A C 1
ATOM 3532 O O . GLY A 1 434 ? 20.846 -4.966 -32.028 1.00 87.19 434 GLY A O 1
ATOM 3533 N N . GLN A 1 435 ? 19.815 -3.037 -32.549 1.00 90.19 435 GLN A N 1
ATOM 3534 C CA . GLN A 1 435 ? 21.019 -2.208 -32.455 1.00 90.19 435 GLN A CA 1
ATOM 3535 C C . GLN A 1 435 ? 21.619 -2.205 -31.046 1.00 90.19 435 GLN A C 1
ATOM 3537 O O . GLN A 1 435 ? 22.825 -2.393 -30.901 1.00 90.19 435 GLN A O 1
ATOM 3542 N N . VAL A 1 436 ? 20.799 -2.050 -30.001 1.00 89.75 436 VAL A N 1
ATOM 3543 C CA . VAL A 1 436 ? 21.289 -2.083 -28.612 1.00 89.75 436 VAL A CA 1
ATOM 3544 C C . VAL A 1 436 ? 21.821 -3.466 -28.245 1.00 89.75 436 VAL A C 1
ATOM 3546 O O . VAL A 1 436 ? 22.847 -3.567 -27.576 1.00 89.75 436 VAL A O 1
ATOM 3549 N N . LYS A 1 437 ? 21.192 -4.543 -28.727 1.00 87.75 437 LYS A N 1
ATOM 3550 C CA . LYS A 1 437 ? 21.698 -5.908 -28.537 1.00 87.75 437 LYS A CA 1
ATOM 3551 C C . LYS A 1 437 ? 23.085 -6.095 -29.155 1.00 87.75 437 LYS A C 1
ATOM 3553 O O . LYS A 1 437 ? 23.968 -6.637 -28.493 1.00 87.75 437 LYS A O 1
ATOM 3558 N N . LEU A 1 438 ? 23.285 -5.630 -30.390 1.00 89.19 438 LEU A N 1
ATOM 3559 C CA . LEU A 1 438 ? 24.595 -5.648 -31.048 1.00 89.19 438 LEU A CA 1
ATOM 3560 C C . LEU A 1 438 ? 25.613 -4.798 -30.282 1.00 89.19 438 LEU A C 1
ATOM 3562 O O . LEU A 1 438 ? 26.720 -5.255 -30.023 1.00 89.19 438 LEU A O 1
ATOM 3566 N N . PHE A 1 439 ? 25.222 -3.600 -29.850 1.00 89.88 439 PHE A N 1
ATOM 3567 C CA . PHE A 1 439 ? 26.085 -2.704 -29.086 1.00 89.88 439 PHE A CA 1
ATOM 3568 C C . PHE A 1 439 ? 26.560 -3.321 -27.761 1.00 89.88 439 PHE A C 1
ATOM 3570 O O . PHE A 1 439 ? 27.754 -3.324 -27.477 1.00 89.88 439 PHE A O 1
ATOM 3577 N N . VAL A 1 440 ? 25.649 -3.901 -26.971 1.00 88.06 440 VAL A N 1
ATOM 3578 C CA . VAL A 1 440 ? 25.994 -4.592 -25.714 1.00 88.06 440 VAL A CA 1
ATOM 3579 C C . VAL A 1 440 ? 26.898 -5.799 -25.979 1.00 88.06 440 VAL A C 1
ATOM 3581 O O . VAL A 1 440 ? 27.827 -6.046 -25.210 1.00 88.06 440 VAL A O 1
ATOM 3584 N N . HIS A 1 441 ? 26.653 -6.543 -27.062 1.00 86.62 441 HIS A N 1
ATOM 3585 C CA . HIS A 1 441 ? 27.497 -7.671 -27.454 1.00 86.62 441 HIS A CA 1
ATOM 3586 C C . HIS A 1 441 ? 28.929 -7.230 -27.788 1.00 86.62 441 HIS A C 1
ATOM 3588 O O . HIS A 1 441 ? 29.878 -7.795 -27.245 1.00 86.62 441 HIS A O 1
ATOM 3594 N N . GLU A 1 442 ? 29.090 -6.195 -28.614 1.00 89.12 442 GLU A N 1
ATOM 3595 C CA . GLU A 1 442 ? 30.407 -5.676 -28.992 1.00 89.12 442 GLU A CA 1
ATOM 3596 C C . GLU A 1 442 ? 31.147 -5.054 -27.800 1.00 89.12 442 GLU A C 1
ATOM 3598 O O . GLU A 1 442 ? 32.336 -5.314 -27.632 1.00 89.12 442 GLU A O 1
ATOM 3603 N N . LEU A 1 443 ? 30.464 -4.324 -26.908 1.00 88.38 443 LEU A N 1
ATOM 3604 C CA . LEU A 1 443 ? 31.085 -3.807 -25.679 1.00 88.38 443 LEU A CA 1
ATOM 3605 C C . LEU A 1 443 ? 31.653 -4.927 -24.801 1.00 88.38 443 LEU A C 1
ATOM 3607 O O . LEU A 1 443 ? 32.785 -4.822 -24.335 1.00 88.38 443 LEU A O 1
ATOM 3611 N N . ARG A 1 444 ? 30.895 -6.017 -24.614 1.00 82.50 444 ARG A N 1
ATOM 3612 C CA . ARG A 1 444 ? 31.366 -7.194 -23.866 1.00 82.50 444 ARG A CA 1
ATOM 3613 C C . ARG A 1 444 ? 32.561 -7.858 -24.552 1.00 82.50 444 ARG A C 1
ATOM 3615 O O . ARG A 1 444 ? 33.486 -8.300 -23.874 1.00 82.50 444 ARG A O 1
ATOM 3622 N N . ARG A 1 445 ? 32.552 -7.931 -25.887 1.00 83.88 445 ARG A N 1
ATOM 3623 C CA . ARG A 1 445 ? 33.670 -8.478 -26.667 1.00 83.88 445 ARG A CA 1
ATOM 3624 C C . ARG A 1 445 ? 34.938 -7.650 -26.471 1.00 83.88 445 ARG A C 1
ATOM 3626 O O . ARG A 1 445 ? 35.996 -8.224 -26.255 1.00 83.88 445 ARG A O 1
ATOM 3633 N N . VAL A 1 446 ? 34.823 -6.321 -26.506 1.00 87.50 446 VAL A N 1
ATOM 3634 C CA . VAL A 1 446 ? 35.952 -5.405 -26.288 1.00 87.50 446 VAL A CA 1
ATOM 3635 C C . VAL A 1 446 ? 36.532 -5.554 -24.884 1.00 87.50 446 VAL A C 1
ATOM 3637 O O . VAL A 1 446 ? 37.749 -5.603 -24.767 1.00 87.50 446 VAL A O 1
ATOM 3640 N N . THR A 1 447 ? 35.704 -5.673 -23.840 1.00 80.31 447 THR A N 1
ATOM 3641 C CA . THR A 1 447 ? 36.210 -5.871 -22.469 1.00 80.31 447 THR A CA 1
ATOM 3642 C C . THR A 1 447 ? 36.977 -7.181 -22.309 1.00 80.31 447 THR A C 1
ATOM 3644 O O . THR A 1 447 ? 38.049 -7.172 -21.727 1.00 80.31 447 THR A O 1
ATOM 3647 N N . VAL A 1 448 ? 36.489 -8.287 -22.885 1.00 77.88 448 VAL A N 1
ATOM 3648 C CA . VAL A 1 448 ? 37.193 -9.583 -22.810 1.00 77.88 448 VAL A CA 1
ATOM 3649 C C . VAL A 1 448 ? 38.520 -9.533 -23.564 1.00 77.88 448 VAL A C 1
ATOM 3651 O O . VAL A 1 448 ? 39.534 -9.976 -23.046 1.00 77.88 448 VAL A O 1
ATOM 3654 N N . LEU A 1 449 ? 38.533 -8.930 -24.756 1.00 74.75 449 LEU A N 1
ATOM 3655 C CA . LEU A 1 449 ? 39.763 -8.745 -25.533 1.00 74.75 449 LEU A CA 1
ATOM 3656 C C . LEU A 1 449 ? 40.786 -7.842 -24.828 1.00 74.75 449 LEU A C 1
ATOM 3658 O O . LEU A 1 449 ? 41.970 -7.939 -25.120 1.00 74.75 449 LEU A O 1
ATOM 3662 N N . TRP A 1 450 ? 40.331 -6.947 -23.949 1.00 65.94 450 TRP A N 1
ATOM 3663 C CA . TRP A 1 450 ? 41.194 -6.105 -23.121 1.00 65.94 450 TRP A CA 1
ATOM 3664 C C . TRP A 1 450 ? 41.731 -6.830 -21.885 1.00 65.94 450 TRP A C 1
ATOM 3666 O O . TRP A 1 450 ? 42.864 -6.569 -21.515 1.00 65.94 450 TRP A O 1
ATOM 3676 N N . ASP A 1 451 ? 40.958 -7.727 -21.268 1.00 59.62 451 ASP A N 1
ATOM 3677 C CA . ASP A 1 451 ? 41.428 -8.549 -20.140 1.00 59.62 451 ASP A CA 1
ATOM 3678 C C . ASP A 1 451 ? 42.413 -9.655 -20.589 1.00 59.62 451 ASP A C 1
ATOM 3680 O O . ASP A 1 451 ? 43.171 -10.183 -19.777 1.00 59.62 451 ASP A O 1
ATOM 3684 N N . GLU A 1 452 ? 42.397 -10.019 -21.877 1.00 59.56 452 GLU A N 1
ATOM 3685 C CA . GLU A 1 452 ? 43.319 -10.983 -22.505 1.00 59.56 452 GLU A CA 1
ATOM 3686 C C . GLU A 1 452 ? 44.632 -10.352 -23.028 1.00 59.56 452 GLU A C 1
ATOM 3688 O O . GLU A 1 452 ? 45.525 -11.087 -23.461 1.00 59.56 452 GLU A O 1
ATOM 3693 N N . LEU A 1 453 ? 44.752 -9.018 -22.999 1.00 50.47 453 LEU A N 1
ATOM 3694 C CA . LEU A 1 453 ? 45.917 -8.221 -23.426 1.00 50.47 453 LEU A CA 1
ATOM 3695 C C . LEU A 1 453 ? 46.732 -7.753 -22.217 1.00 50.47 453 LEU A C 1
ATOM 3697 O O . LEU A 1 453 ? 47.982 -7.807 -22.312 1.00 50.47 453 LEU A O 1
#

Foldseek 3Di:
DPPLVVVLVVLLVLLLVLLVLLCVLVVVVVVDDPPPPVPVNLVSLLVNLVSLVVSLVSLVVSVVSDPVSNVSSCVSCVVVVVVLVVCVVVVHWDPQCPQPLCVVQDDPSLSVSLSSLRVSCRSRVLPLVSLLVNLVSLLVVLLVSLQPPDDLPDPCLLVQLVVLDDPPDDSQLSVQLSVLLRPLDRDHPPDDQQDLCNVVSVVCSLVSNCVSDVVCVVPVVSSLSSNCVRSLSVLSSCVSVLSSLVSLQSSQLSLPVVPPDDDDDPVSLVSLQVSVVSNLVCCRRNVPSNVVSLVVRLVVHDLVSCLVCLVVLLVCCLRSDPSSNVSSLSSLLVNCVVPVVSCLLVLLVLLVVVVVVVVVVVVVVVVVVVVVPPPDDDDDDDDDDDDDDDDPPDPVVVVVVVSVVSSVVSSVSSNVSSVVSLVSNCVVPVPVSVVSNVVVVVVVVVVVVVVVD

Radius of gyration: 29.73 Å; chains: 1; bounding box: 75×89×67 Å

Sequence (453 aa):
LSLNKANNINITIAIEFLSRSILRHLIHESQSNPQYNNQRLLINIEKCSRNLLHIAKWSRTAIESNHEATTNNVMSLGKLFELRKQYLITGLGVDIAGEPFVRKNMLLDELLIGELLDFSTLTCPNLAKSWFRFADWAYLWGRQLLARSLPLSSPDLGQQVRVILPSEVSSDEVTEISRILSSIRILNDDDSELTASELSSLHSYRTDLSRACSLLTKHPMLIEQLLALHPQYDLRRYFLLEQSCRAYFTYLQLSNTSTYEKKSNNNDDASNVLVTLRLLRVLVRYPQQLRTIFETHLLNMPTVAWKRLIPQLFSRLNHPDSFVRDYVTNLLIRIAKDFPQLILYSVVVGITDDSKMRRIKSRDDNIYQRKSASTHESEDEKSQDDIDEDDEEDDDEEMEEEDDIEKQENAVAMQNSFRLIYNVLSETNSHVVGQVKLFVHELRRVTVLWDEL

Organism: NCBI:txid392032

pLDDT: mean 76.7, std 17.31, range [29.61, 96.88]

Secondary structure (DSSP, 8-state):
-HHHHHHHHHHHHHHHHHHHHHHHHHHHHHTS-TTS-HHHHHHHHHHHHHHHHHHHHHHHHHHHH-THHHHHHHHHHHHHHHHHHHHHHTT-S--TTT-HHHHHHS-HHHHHHHHHHHHHHHH-TT-HHHHHHHHHHHHHHHHHHHHH---S--TTHHHHHHHHS-TTS-HHHHHHHHHHHHHSPP--TTS-S--HHHHHHHHHHHHHHHHH-TTGGG-HHHHHHHHTTSTTT-GGGGHHHHHHHHHHHHHHHHHHHTTTT----HHHHHHHHHHHHHHHHHHHHSTTTTHHHHHHHTTT--HHHHGGGHHHHHHGGG-SSHHHHHHHHHHHHHHHHH-HHHHHHHHHHHHHHHHHHHHHHHHHHHHHHHHTTSS-------------------SSHHHHHHHHHHHHHHHHHHHHHHHHHHHHHHHHHHHHHHHHHHHHHHHHHHHHHHHT-

InterPro domains:
  IPR014009 PIK-related kinase, FAT domain [PS51189] (1-353)
  IPR016024 Armadillo-type fold [SSF48371] (220-403)
  IPR050517 DNA Damage Response and Repair Kinase [PTHR11139] (120-447)
  IPR057564 Serine/threonine-protein kinase ATR-like, HEAT repeats [PF23593] (293-363)